Protein AF-A0A418QHN1-F1 (afdb_monomer)

Sequence (481 aa):
MTVFDEQAGQYSEQNPVLVNHATDLAYVIYTSGSTGNPKGCMLQHRGVVNRIDWMWHHYGFSSQDVILQKTTYSFDVSVWELFLPLCWGVPMVLCQKEDVTSPERIAALIERHGVTCLHFVPSLLSVFMAELFQDNRVAERLASLRKVFTSGEALPLKTIRKWYARLDTPVHNLYGPTEASVDVTYFATSPHDTTIPIGRPIWNTQLYIVGPRNELLPLGVAGEICIGGDGLARGYLNQPELTAEKFVANPFRAGERIYRSGDLGRWLADGNIEYLGRNDMQVKVRGLRIELGEIEAALQQLEHIDAAVVLARSSLTGELELVAYLLSAAELVIANIRAGLSERLPAYMLPNHFVSVAQWPLTPSGKIDRKRLPDPESSRLSGSAEYVPARNDLENRLILIWEELLGREKIGVRDDFFELGGHSLKIMQLLSRINTAFQVRIGIQDVFAEPTIENLASHIDFILSQNTHKQNKEALIEIEL

Secondary structure (DSSP, 8-state):
--HHHHHGGGS--SPPP----TTSEEEEEEE--TTSS-EEEEEEHHHHHHHHHHHHHHTT--TT--EEE-S-TTSTHHHHHHHHHHHHT--EEEPPTTTTT-HHHHHHHHHHHT--EEEE-HHHHHHHHHHHTTSTTHHHHTTT--EEEE-SS---HHHHHHHHTT--SPEEEEE--GGGSS-SEEEE--TT-SS---BEE-TTEEEEEE-TTSPBPPTT--EEEEEEETT---EETT-HHHHHHHEEE-TTSTT-EEEEEEEEEEE-TTSPEEEEEESSSEEEETTEEEEHHHHHHHHTTSTT-SEEEEEEEE-TTS-EEEEEEEE-SS---HHHHHHHHHTTS-GGGS-SEEEE-SS--B-TTSSB-GGGSPPTTGGGTT---------SHHHHHHHHHHHHHHT-S---TT-BTTTTT--HHHHHHHHHHHHHHH-----HHHHHH--BHHHHHHHHHHHHHHHHHHHHHHHHHHS--

Organism: NCBI:txid2029981

Nearest PDB structures (foldseek):
  6mfz-assembly1_A  TM=6.033E-01  e=6.438E-43  Brevibacillus parabrevis
  1amu-assembly1_A  TM=7.115E-01  e=7.395E-38  Brevibacillus brevis
  1amu-assembly2_B  TM=7.005E-01  e=2.598E-37  Brevibacillus brevis
  2vsq-assembly1_A  TM=5.738E-01  e=1.872E-41  Bacillus subtilis
  9bfe-assembly1_B  TM=5.869E-01  e=6.576E-41  Brevibacillus parabrevis

Solvent-accessible surface area (backbone atoms only — not comparable to full-atom values): 26970 Å² total; per-residue (Å²): 129,53,76,58,65,77,43,48,89,77,52,78,91,66,81,78,82,88,84,80,54,55,80,39,74,67,49,71,46,62,40,66,19,74,85,48,51,72,42,32,34,33,32,25,34,47,11,47,51,48,43,41,53,41,49,41,65,75,70,62,66,54,75,86,41,21,34,44,34,57,60,58,84,76,40,61,70,23,50,53,50,57,47,45,28,68,76,70,67,26,52,71,46,80,53,54,82,86,35,67,66,34,52,68,53,47,44,50,48,26,51,75,67,46,26,18,33,43,76,34,34,45,59,56,46,49,52,34,46,69,65,46,65,75,44,90,56,41,50,70,43,49,58,48,44,61,42,38,39,29,35,53,51,86,55,55,59,68,55,52,51,56,46,55,74,64,40,87,58,48,45,31,36,35,33,50,53,76,59,32,36,36,48,42,24,44,28,78,59,59,87,83,60,90,70,64,45,37,21,35,64,45,76,68,41,44,79,43,40,30,42,99,83,76,41,82,54,59,78,69,44,75,21,37,39,29,41,32,50,57,27,47,33,82,39,40,64,97,33,68,66,64,22,54,70,35,50,31,76,29,92,89,42,88,97,43,53,25,36,61,68,50,31,28,22,25,40,43,97,87,62,31,28,39,73,75,53,59,79,58,75,55,45,63,52,82,42,41,69,42,28,35,47,26,49,25,50,55,49,53,71,40,89,68,38,78,42,54,50,52,44,77,42,67,46,99,87,65,49,69,40,36,36,32,36,36,31,48,97,55,91,82,59,65,69,60,52,53,53,60,43,58,78,76,40,63,80,86,67,56,57,54,43,79,39,84,40,99,67,81,50,59,38,99,85,72,46,76,32,73,88,68,54,78,58,72,72,73,65,53,85,72,73,76,70,74,85,37,72,63,90,49,74,64,37,43,52,50,40,53,54,45,28,68,73,60,73,49,83,88,72,29,30,77,46,46,44,40,80,67,71,40,46,73,71,54,47,44,48,48,42,54,50,49,29,65,76,68,74,50,89,73,56,74,65,54,49,71,74,28,42,23,45,56,50,41,42,53,52,50,52,51,53,52,53,52,52,52,52,50,51,53,54,54,54,56,56,65,73,76,108

pLDDT: mean 85.02, std 13.31, range [34.94, 98.81]

Structure (mmCIF, N/CA/C/O backbone):
data_AF-A0A418QHN1-F1
#
_entry.id   AF-A0A418QHN1-F1
#
loop_
_atom_site.group_PDB
_atom_site.id
_atom_site.type_symbol
_atom_site.label_atom_id
_atom_site.label_alt_id
_atom_site.label_comp_id
_atom_site.label_asym_id
_atom_site.label_entity_id
_atom_site.label_seq_id
_atom_site.pdbx_PDB_ins_code
_atom_site.Cartn_x
_atom_site.Cartn_y
_atom_site.Cartn_z
_atom_site.occupancy
_atom_site.B_iso_or_equiv
_atom_site.auth_seq_id
_atom_site.auth_comp_id
_atom_site.auth_asym_id
_atom_site.auth_atom_id
_atom_site.pdbx_PDB_model_num
ATOM 1 N N . MET A 1 1 ? -26.406 23.471 9.731 1.00 49.53 1 MET A N 1
ATOM 2 C CA . MET A 1 1 ? -27.242 22.473 9.049 1.00 49.53 1 MET A CA 1
ATOM 3 C C . MET A 1 1 ? -26.461 21.990 7.857 1.00 49.53 1 MET A C 1
ATOM 5 O O . MET A 1 1 ? -25.998 22.804 7.068 1.00 49.53 1 MET A O 1
ATOM 9 N N . THR A 1 2 ? -26.188 20.697 7.814 1.00 60.84 2 THR A N 1
ATOM 10 C CA . THR A 1 2 ? -25.662 20.038 6.623 1.00 60.84 2 THR A CA 1
ATOM 11 C C . THR A 1 2 ? -26.786 19.913 5.589 1.00 60.84 2 THR A C 1
ATOM 13 O O . THR A 1 2 ? -27.960 19.947 5.953 1.00 60.84 2 THR A O 1
ATOM 16 N N . VAL A 1 3 ? -26.452 19.721 4.308 1.00 61.75 3 VAL A N 1
ATOM 17 C CA . VAL A 1 3 ? -27.446 19.365 3.269 1.00 61.75 3 VAL A CA 1
ATOM 18 C C . VAL A 1 3 ? -28.261 18.134 3.693 1.00 61.75 3 VAL A C 1
ATOM 20 O O . VAL A 1 3 ? -29.441 18.021 3.374 1.00 61.75 3 VAL A O 1
ATOM 23 N N . PHE A 1 4 ? -27.643 17.236 4.465 1.00 62.81 4 PHE A N 1
ATOM 24 C CA . PHE A 1 4 ? -28.313 16.073 5.027 1.00 62.81 4 PHE A CA 1
ATOM 25 C C . PHE A 1 4 ? -29.385 16.463 6.051 1.00 62.81 4 PHE A C 1
ATOM 27 O O . PHE A 1 4 ? -30.473 15.913 5.991 1.00 62.81 4 PHE A O 1
ATOM 34 N N . ASP A 1 5 ? -29.141 17.445 6.924 1.00 68.25 5 ASP A N 1
ATOM 35 C CA . ASP A 1 5 ? -30.138 17.907 7.907 1.00 68.25 5 ASP A CA 1
ATOM 36 C C . ASP A 1 5 ? -31.368 18.534 7.232 1.00 68.25 5 ASP A C 1
ATOM 38 O O . ASP A 1 5 ? -32.493 18.352 7.692 1.00 68.25 5 ASP A O 1
ATOM 42 N N . GLU A 1 6 ? -31.168 19.249 6.120 1.00 74.56 6 GLU A N 1
ATOM 43 C CA . GLU A 1 6 ? -32.256 19.873 5.352 1.00 74.56 6 GLU A CA 1
ATOM 44 C C . GLU A 1 6 ? -33.092 18.846 4.575 1.00 74.56 6 GLU A C 1
ATOM 46 O O . GLU A 1 6 ? -34.289 19.045 4.359 1.00 74.56 6 GLU A O 1
ATOM 51 N N . GLN A 1 7 ? -32.475 17.735 4.166 1.00 80.25 7 GLN A N 1
ATOM 52 C CA . GLN A 1 7 ? -33.120 16.681 3.383 1.00 80.25 7 GLN A CA 1
ATOM 53 C C . GLN A 1 7 ? -33.515 15.452 4.209 1.00 80.25 7 GLN A C 1
ATOM 55 O O . GLN A 1 7 ? -34.234 14.603 3.693 1.00 80.25 7 GLN A O 1
ATOM 60 N N . ALA A 1 8 ? -33.097 15.341 5.474 1.00 76.69 8 ALA A N 1
ATOM 61 C CA . ALA A 1 8 ? -33.310 14.158 6.313 1.00 76.69 8 ALA A CA 1
ATOM 62 C C . ALA A 1 8 ? -34.788 13.758 6.373 1.00 76.69 8 ALA A C 1
ATOM 64 O O . ALA A 1 8 ? -35.117 12.590 6.193 1.00 76.69 8 ALA A O 1
ATOM 65 N N . GLY A 1 9 ? -35.685 14.742 6.510 1.00 79.56 9 GLY A N 1
ATOM 66 C CA . GLY A 1 9 ? -37.134 14.519 6.523 1.00 79.56 9 GLY A CA 1
ATOM 67 C C . GLY A 1 9 ? -37.737 14.051 5.189 1.00 79.56 9 GLY A C 1
ATOM 68 O O . GLY A 1 9 ? -38.914 13.706 5.153 1.00 79.56 9 GLY A O 1
ATOM 69 N N . GLN A 1 10 ? -36.966 14.049 4.095 1.00 85.00 10 GLN A N 1
ATOM 70 C CA . GLN A 1 10 ? -37.366 13.520 2.784 1.00 85.00 10 GLN A CA 1
ATOM 71 C C . GLN A 1 10 ? -36.946 12.056 2.587 1.00 85.00 10 GLN A C 1
ATOM 73 O O . GLN A 1 10 ? -37.441 11.400 1.669 1.00 85.00 10 GLN A O 1
ATOM 78 N N . TYR A 1 11 ? -36.044 11.533 3.424 1.00 81.75 11 TYR A N 1
ATOM 79 C CA . TYR A 1 11 ? -35.579 10.153 3.339 1.00 81.75 11 TYR A CA 1
ATOM 80 C C . TYR A 1 11 ? -36.407 9.236 4.242 1.00 81.75 11 TYR A C 1
ATOM 82 O O . TYR A 1 11 ? -36.848 9.606 5.326 1.00 81.75 11 TYR A O 1
ATOM 90 N N . SER A 1 12 ? -36.624 8.005 3.779 1.00 84.88 12 SER A N 1
ATOM 91 C CA . SER A 1 12 ? -37.267 6.968 4.584 1.00 84.88 12 SER A CA 1
ATOM 92 C C . SER A 1 12 ? -36.393 6.606 5.786 1.00 84.88 12 SER A C 1
ATOM 94 O O . SER A 1 12 ? -35.229 6.256 5.615 1.00 84.88 12 SER A O 1
ATOM 96 N N . GLU A 1 13 ? -36.985 6.586 6.979 1.00 85.25 13 GLU A N 1
ATOM 97 C CA . GLU A 1 13 ? -36.352 6.061 8.200 1.00 85.25 13 GLU A CA 1
ATOM 98 C C . GLU A 1 13 ? -36.407 4.523 8.288 1.00 85.25 13 GLU A C 1
AT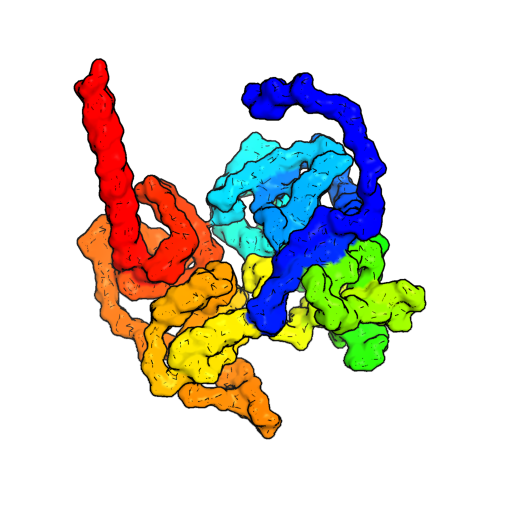OM 100 O O . GLU A 1 13 ? -35.816 3.917 9.179 1.00 85.25 13 GLU A O 1
ATOM 105 N N . GLN A 1 14 ? -37.131 3.866 7.375 1.00 88.88 14 GLN A N 1
ATOM 106 C CA . GLN A 1 14 ? -37.166 2.407 7.287 1.00 88.88 14 GLN A CA 1
ATOM 107 C C . GLN A 1 14 ? -35.894 1.874 6.631 1.00 88.88 14 GLN A C 1
ATOM 109 O O . GLN A 1 14 ? -35.435 2.414 5.621 1.00 88.88 14 GLN A O 1
ATOM 114 N N . ASN A 1 15 ? -35.387 0.756 7.156 1.00 84.56 15 ASN A N 1
ATOM 115 C CA . ASN A 1 15 ? -34.275 0.042 6.539 1.00 84.56 15 ASN A CA 1
ATOM 116 C C . ASN A 1 15 ? -34.618 -0.359 5.094 1.00 84.56 15 ASN A C 1
ATOM 118 O O . ASN A 1 15 ? -35.739 -0.811 4.833 1.00 84.56 15 ASN A O 1
ATOM 122 N N . PRO A 1 16 ? -33.659 -0.254 4.155 1.00 85.75 16 PRO A N 1
ATOM 123 C CA . PRO A 1 16 ? -33.862 -0.740 2.800 1.00 85.75 16 PRO A CA 1
ATOM 124 C C . PRO A 1 16 ? -34.134 -2.248 2.814 1.00 85.75 16 PRO A C 1
ATOM 126 O O . PRO A 1 16 ? -33.583 -2.995 3.626 1.00 85.75 16 PRO A O 1
ATOM 129 N N . VAL A 1 17 ? -34.981 -2.706 1.890 1.00 91.62 17 VAL A N 1
ATOM 130 C CA . VAL A 1 17 ? -35.250 -4.138 1.715 1.00 91.62 17 VAL A CA 1
ATOM 131 C C . VAL A 1 17 ? -33.941 -4.849 1.374 1.00 91.62 17 VAL A C 1
ATOM 133 O O . VAL A 1 17 ? -33.212 -4.430 0.473 1.00 91.62 17 VAL A O 1
ATOM 136 N N . LEU A 1 18 ? -33.644 -5.938 2.086 1.00 91.00 18 LEU A N 1
ATOM 137 C CA . LEU A 1 18 ? -32.457 -6.747 1.832 1.00 91.00 18 LEU A CA 1
ATOM 138 C C . LEU A 1 18 ? -32.618 -7.502 0.505 1.00 91.00 18 LEU A C 1
ATOM 140 O O . LEU A 1 18 ? -33.249 -8.554 0.453 1.00 91.00 18 LEU A O 1
ATOM 144 N N . VAL A 1 19 ? -32.045 -6.947 -0.560 1.00 95.00 19 VAL A N 1
ATOM 145 C CA . VAL A 1 19 ? -32.058 -7.536 -1.912 1.00 95.00 19 VAL A CA 1
ATOM 146 C C . VAL A 1 19 ? -30.729 -8.181 -2.311 1.00 95.00 19 VAL A C 1
ATOM 148 O O . VAL A 1 19 ? -30.673 -8.861 -3.329 1.00 95.00 19 VAL A O 1
ATOM 151 N N . ASN A 1 20 ? -29.669 -7.972 -1.524 1.00 95.12 20 ASN A N 1
ATOM 152 C CA . ASN A 1 20 ? -28.318 -8.456 -1.818 1.00 95.12 20 ASN A CA 1
ATOM 153 C C . ASN A 1 20 ? -27.984 -9.723 -1.018 1.00 95.12 20 ASN A C 1
ATOM 155 O O . ASN A 1 20 ? -28.370 -9.867 0.145 1.00 95.12 20 ASN A O 1
ATOM 159 N N . HIS A 1 21 ? -27.189 -10.603 -1.619 1.00 96.19 21 HIS A N 1
ATOM 160 C CA . HIS A 1 21 ? -26.646 -11.819 -1.024 1.00 96.19 21 HIS A CA 1
ATOM 161 C C . HIS A 1 21 ? -25.134 -11.713 -0.778 1.00 96.19 21 HIS A C 1
ATOM 163 O O . HIS A 1 21 ? -24.414 -10.961 -1.431 1.00 96.19 21 HIS A O 1
ATOM 169 N N . ALA A 1 22 ? -24.607 -12.550 0.121 1.00 96.75 22 ALA A N 1
ATOM 170 C CA . ALA A 1 22 ? -23.179 -12.571 0.458 1.00 96.75 22 ALA A CA 1
ATOM 171 C C . ALA A 1 22 ? -22.257 -12.872 -0.747 1.00 96.75 22 ALA A C 1
ATOM 173 O O . ALA A 1 22 ? -21.075 -12.528 -0.737 1.00 96.75 22 ALA A O 1
ATOM 174 N N . THR A 1 23 ? -22.786 -13.522 -1.785 1.00 96.75 23 THR A N 1
ATOM 175 C CA . THR A 1 23 ? -22.062 -13.870 -3.015 1.00 96.75 23 THR A CA 1
ATOM 176 C C . THR A 1 23 ? -22.142 -12.804 -4.104 1.00 96.75 23 THR A C 1
ATOM 178 O O . THR A 1 23 ? -21.434 -12.930 -5.112 1.00 96.75 23 THR A O 1
ATOM 181 N N . ASP A 1 24 ? -22.974 -11.778 -3.933 1.00 98.19 24 ASP A N 1
ATOM 182 C CA . ASP A 1 24 ? -23.071 -10.670 -4.879 1.00 98.19 24 ASP A CA 1
ATOM 183 C C . ASP A 1 24 ? -21.812 -9.808 -4.818 1.00 98.19 24 ASP A C 1
ATOM 185 O O . ASP A 1 24 ? -21.060 -9.842 -3.838 1.00 98.19 24 ASP A O 1
ATOM 189 N N . LEU A 1 25 ? -21.536 -9.089 -5.906 1.00 98.31 25 LEU A N 1
ATOM 190 C CA . LEU A 1 25 ? -20.367 -8.220 -5.968 1.00 98.31 25 LEU A CA 1
ATOM 191 C C . LEU A 1 25 ? -20.602 -6.982 -5.104 1.00 98.31 25 LEU A C 1
ATOM 193 O O . LEU A 1 25 ? -21.578 -6.272 -5.312 1.00 98.31 25 LEU A O 1
ATOM 197 N N . ALA A 1 26 ? -19.680 -6.721 -4.182 1.00 97.31 26 ALA A N 1
ATOM 198 C CA . ALA A 1 26 ? -19.654 -5.492 -3.399 1.00 97.31 26 ALA A CA 1
ATOM 199 C C . ALA A 1 26 ? -18.979 -4.355 -4.179 1.00 97.31 26 ALA A C 1
ATOM 201 O O . ALA A 1 26 ? -19.435 -3.217 -4.134 1.00 97.31 26 ALA A O 1
ATOM 202 N N . TYR A 1 27 ? -17.897 -4.658 -4.905 1.00 98.00 27 TYR A N 1
ATOM 203 C CA . TYR A 1 27 ? -17.204 -3.692 -5.756 1.00 98.00 27 TYR A CA 1
ATOM 204 C C . TYR A 1 27 ? -16.364 -4.369 -6.844 1.00 98.00 27 TYR A C 1
ATOM 206 O O . TYR A 1 27 ? -16.038 -5.560 -6.774 1.00 98.00 27 TYR A O 1
ATOM 214 N N . VAL A 1 28 ? -15.977 -3.565 -7.837 1.00 98.00 28 VAL A N 1
ATOM 215 C CA . VAL A 1 28 ? -14.954 -3.905 -8.827 1.00 98.00 28 VAL A CA 1
ATOM 216 C C . VAL A 1 28 ? -13.897 -2.807 -8.827 1.00 98.00 28 VAL A C 1
ATOM 218 O O . VAL A 1 28 ? -14.217 -1.654 -9.097 1.00 98.00 28 VAL A O 1
ATOM 221 N N . ILE A 1 29 ? -12.645 -3.162 -8.534 1.00 94.06 29 ILE A N 1
ATOM 222 C CA . ILE A 1 29 ? -11.506 -2.231 -8.579 1.00 94.06 29 ILE A CA 1
ATOM 223 C C . ILE A 1 29 ? -10.524 -2.696 -9.644 1.00 94.06 29 ILE A C 1
ATOM 225 O O . ILE A 1 29 ? -10.140 -3.866 -9.682 1.00 94.06 29 ILE A O 1
ATOM 229 N N . TYR A 1 30 ? -10.130 -1.777 -10.521 1.00 89.25 30 TYR A N 1
ATOM 230 C CA . TYR A 1 30 ? -9.141 -2.046 -11.555 1.00 89.25 30 TYR A CA 1
ATOM 231 C C . TYR A 1 30 ? -7.721 -1.921 -11.007 1.00 89.25 30 TYR A C 1
ATOM 233 O O . TYR A 1 30 ? -7.393 -0.982 -10.288 1.00 89.25 30 TYR A O 1
ATOM 241 N N . THR A 1 31 ? -6.877 -2.878 -11.382 1.00 79.88 31 THR A N 1
ATOM 242 C CA . THR A 1 31 ? -5.440 -2.896 -11.080 1.00 79.88 31 THR A CA 1
ATOM 243 C C . THR A 1 31 ? -4.635 -2.963 -12.376 1.00 79.88 31 THR A C 1
ATOM 245 O O . THR A 1 31 ? -5.175 -3.362 -13.410 1.00 79.88 31 THR A O 1
ATOM 248 N N . SER A 1 32 ? -3.359 -2.573 -12.326 1.00 70.31 32 SER A N 1
ATOM 249 C CA . SER A 1 32 ? -2.428 -2.701 -13.455 1.00 70.31 32 SER A CA 1
ATOM 250 C C . SER A 1 32 ? -2.332 -4.156 -13.926 1.00 70.31 32 SER A C 1
ATOM 252 O O . SER A 1 32 ? -2.363 -5.095 -13.121 1.00 70.31 32 SER A O 1
ATOM 254 N N . GLY A 1 33 ? -2.279 -4.354 -15.244 1.00 61.44 33 GLY A N 1
ATOM 255 C CA . GLY A 1 33 ? -2.226 -5.676 -15.871 1.00 61.44 33 GLY A CA 1
ATOM 256 C C . GLY A 1 33 ? -0.892 -5.919 -16.567 1.00 61.44 33 GLY A C 1
ATOM 257 O O . GLY A 1 33 ? -0.367 -5.043 -17.246 1.00 61.44 33 GLY A O 1
ATOM 258 N N . SER A 1 34 ? -0.354 -7.134 -16.447 1.00 55.34 34 SER A N 1
ATOM 259 C CA . SER A 1 34 ? 0.931 -7.523 -17.048 1.00 55.34 34 SER A CA 1
ATOM 260 C C . SER A 1 34 ? 0.949 -7.449 -18.581 1.00 55.34 34 SER A C 1
ATOM 262 O O . SER A 1 34 ? 2.020 -7.390 -19.176 1.00 55.34 34 SER A O 1
ATOM 264 N N . THR A 1 35 ? -0.222 -7.440 -19.227 1.00 58.59 35 THR A N 1
ATOM 265 C CA . THR A 1 35 ? -0.391 -7.290 -20.682 1.00 58.59 35 THR A CA 1
ATOM 266 C C . THR A 1 35 ? -0.585 -5.834 -21.124 1.00 58.59 35 THR A C 1
ATOM 268 O O . THR A 1 35 ? -0.949 -5.599 -22.273 1.00 58.59 35 THR A O 1
ATOM 271 N N . GLY A 1 36 ? -0.441 -4.865 -20.214 1.00 58.69 36 GLY A N 1
ATOM 272 C CA . GLY A 1 36 ? -0.641 -3.438 -20.481 1.00 58.69 36 GLY A CA 1
ATOM 273 C C . GLY A 1 36 ? -2.092 -2.947 -20.450 1.00 58.69 36 GLY A C 1
ATOM 274 O O . GLY A 1 36 ? -2.328 -1.764 -20.646 1.00 58.69 36 GLY A O 1
ATOM 275 N N . ASN A 1 37 ? -3.064 -3.827 -20.178 1.00 70.50 37 ASN A N 1
ATOM 276 C CA . ASN A 1 37 ? -4.467 -3.449 -19.987 1.00 70.50 37 ASN A CA 1
ATOM 277 C C . ASN A 1 37 ? -4.878 -3.656 -18.520 1.00 70.50 37 ASN A C 1
ATOM 279 O O . ASN A 1 37 ? -4.690 -4.764 -18.003 1.00 70.50 37 ASN A O 1
ATOM 283 N N . PRO A 1 38 ? -5.491 -2.659 -17.858 1.00 79.75 38 PRO A N 1
ATOM 284 C CA . PRO A 1 38 ? -6.001 -2.812 -16.503 1.00 79.75 38 PRO A CA 1
ATOM 285 C C . PRO A 1 38 ? -7.007 -3.966 -16.366 1.00 79.75 38 PRO A C 1
ATOM 287 O O . PRO A 1 38 ? -7.844 -4.205 -17.240 1.00 79.75 38 PRO A O 1
ATOM 290 N N . LYS A 1 39 ? -6.972 -4.663 -15.228 1.00 87.69 39 LYS A N 1
ATOM 291 C CA . LYS A 1 39 ? -7.851 -5.802 -14.908 1.00 87.69 39 LYS A CA 1
ATOM 292 C C . LYS A 1 39 ? -8.762 -5.478 -13.724 1.00 87.69 39 LYS A C 1
ATOM 294 O O . LYS A 1 39 ? -8.287 -5.097 -12.655 1.00 87.69 39 LYS A O 1
ATOM 299 N N . GLY A 1 40 ? -10.073 -5.638 -13.911 1.00 95.06 40 GLY A N 1
ATOM 300 C CA . GLY A 1 40 ? -11.084 -5.383 -12.880 1.00 95.06 40 GLY A CA 1
ATOM 301 C C . GLY A 1 40 ? -11.216 -6.562 -11.921 1.00 95.06 40 GLY A C 1
ATOM 302 O O . GLY A 1 40 ? -11.682 -7.623 -12.322 1.00 95.06 40 GLY A O 1
ATOM 303 N N . CYS A 1 41 ? -10.827 -6.401 -10.662 1.00 97.25 41 CYS A N 1
ATOM 304 C CA . CYS A 1 41 ? -10.965 -7.429 -9.636 1.00 97.25 41 CYS A CA 1
ATOM 305 C C . CYS A 1 41 ? -12.381 -7.410 -9.040 1.00 97.25 41 CYS A C 1
ATOM 307 O O . CYS A 1 41 ? -12.811 -6.379 -8.529 1.00 97.25 41 CYS A O 1
ATOM 309 N N . MET A 1 42 ? -13.108 -8.530 -9.107 1.00 98.50 42 MET A N 1
ATOM 310 C CA . MET A 1 42 ? -14.507 -8.628 -8.669 1.00 98.50 42 MET A CA 1
ATOM 311 C C . MET A 1 42 ? -14.623 -9.185 -7.242 1.00 98.50 42 MET A C 1
ATOM 313 O O . MET A 1 42 ? -14.475 -10.395 -7.038 1.00 98.50 42 MET A O 1
ATOM 317 N N . LEU A 1 43 ? -14.928 -8.334 -6.259 1.00 98.50 43 LEU A N 1
ATOM 318 C CA . LEU A 1 43 ? -14.984 -8.714 -4.842 1.00 98.50 43 LEU A CA 1
ATOM 319 C C . LEU A 1 43 ? -16.425 -8.913 -4.377 1.00 98.50 43 LEU A C 1
ATOM 321 O O . LEU A 1 43 ? -17.311 -8.134 -4.716 1.00 98.50 43 LEU A O 1
ATOM 325 N N . GLN A 1 44 ? -16.656 -9.968 -3.594 1.00 98.44 44 GLN A N 1
ATOM 326 C CA . GLN A 1 44 ? -17.979 -10.319 -3.070 1.00 98.44 44 GLN A CA 1
ATOM 327 C C . GLN A 1 44 ? -18.215 -9.714 -1.682 1.00 98.44 44 GLN A C 1
ATOM 329 O O . GLN A 1 44 ? -17.267 -9.572 -0.908 1.00 98.44 44 GLN A O 1
ATOM 334 N N . HIS A 1 45 ? -19.479 -9.462 -1.324 1.00 98.19 45 HIS A N 1
ATOM 335 C CA . HIS A 1 45 ? -19.860 -8.991 0.016 1.00 98.19 45 HIS A CA 1
ATOM 336 C C . HIS A 1 45 ? -19.253 -9.833 1.144 1.00 98.19 45 HIS A C 1
ATOM 338 O O . HIS A 1 45 ? -18.742 -9.270 2.107 1.00 98.19 45 HIS A O 1
ATOM 344 N N . ARG A 1 46 ? -19.245 -11.166 1.017 1.00 98.06 46 ARG A N 1
ATOM 345 C CA . ARG A 1 46 ? -18.686 -12.088 2.020 1.00 98.06 46 ARG A CA 1
ATOM 346 C C . ARG A 1 46 ? -17.251 -11.742 2.429 1.00 98.06 46 ARG A C 1
ATOM 348 O O . ARG A 1 46 ? -16.966 -11.674 3.621 1.00 98.06 46 ARG A O 1
ATOM 355 N N . GLY A 1 47 ? -16.364 -11.530 1.456 1.00 98.12 47 GLY A N 1
ATOM 356 C CA . GLY A 1 47 ? -14.952 -11.251 1.725 1.00 98.12 47 GLY A CA 1
ATOM 357 C C . GLY A 1 47 ? -14.757 -9.896 2.402 1.00 98.12 47 GLY A C 1
ATOM 358 O O . GLY A 1 47 ? -14.020 -9.788 3.383 1.00 98.12 47 GLY A O 1
ATOM 359 N N . VAL A 1 48 ? -15.502 -8.890 1.937 1.00 97.88 48 VAL A N 1
ATOM 360 C CA . VAL A 1 48 ? -15.489 -7.536 2.502 1.00 97.88 48 VAL A CA 1
ATOM 361 C C . VAL A 1 48 ? -16.011 -7.538 3.936 1.00 97.88 48 VAL A C 1
ATOM 363 O O . VAL A 1 48 ? -15.332 -7.048 4.830 1.00 97.88 48 VAL A O 1
ATOM 366 N N . VAL A 1 49 ? -17.168 -8.151 4.187 1.00 97.75 49 VAL A N 1
ATOM 367 C CA . VAL A 1 49 ? -17.748 -8.247 5.533 1.00 97.75 49 VAL A CA 1
ATOM 368 C C . VAL A 1 49 ? -16.807 -8.994 6.477 1.00 97.75 49 VAL A C 1
ATOM 370 O O . VAL A 1 49 ? -16.545 -8.489 7.561 1.00 97.75 49 VAL A O 1
ATOM 373 N N . ASN A 1 50 ? -16.215 -10.121 6.058 1.00 98.56 50 ASN A N 1
ATOM 374 C CA . ASN A 1 50 ? -15.220 -10.839 6.863 1.00 98.56 50 ASN A CA 1
ATOM 375 C C . ASN A 1 50 ? -14.027 -9.946 7.249 1.00 98.56 50 ASN A C 1
ATOM 377 O O . ASN A 1 50 ? -13.615 -9.921 8.408 1.00 98.56 50 ASN A O 1
ATOM 381 N N . ARG A 1 51 ? -13.481 -9.191 6.287 1.00 98.38 51 ARG A N 1
ATOM 382 C CA . ARG A 1 51 ? -12.341 -8.289 6.503 1.00 98.38 51 ARG A CA 1
ATOM 383 C C . ARG A 1 51 ? -12.671 -7.152 7.466 1.00 98.38 51 ARG A C 1
ATOM 385 O O . ARG A 1 51 ? -11.826 -6.784 8.287 1.00 98.38 51 ARG A O 1
ATOM 392 N N . ILE A 1 52 ? -13.850 -6.556 7.326 1.00 98.00 52 ILE A N 1
ATOM 393 C CA . ILE A 1 52 ? -14.261 -5.418 8.142 1.00 98.00 52 ILE A CA 1
ATOM 394 C C . ILE A 1 52 ? -14.642 -5.892 9.559 1.00 98.00 52 ILE A C 1
ATOM 396 O O . ILE A 1 52 ? -14.187 -5.300 10.536 1.00 98.00 52 ILE A O 1
ATOM 400 N N . ASP A 1 53 ? -15.380 -6.997 9.683 1.00 98.12 53 ASP A N 1
ATOM 401 C CA . ASP A 1 53 ? -15.782 -7.572 10.971 1.00 98.12 53 ASP A CA 1
ATOM 402 C C . ASP A 1 53 ? -14.576 -8.055 11.792 1.00 98.12 53 ASP A C 1
ATOM 404 O O . ASP A 1 53 ? -14.467 -7.766 12.986 1.00 98.12 53 ASP A O 1
ATOM 408 N N . TRP A 1 54 ? -13.600 -8.696 11.137 1.00 98.56 54 TRP A N 1
ATOM 409 C CA . TRP A 1 54 ? -12.322 -9.025 11.771 1.00 98.56 54 TRP A CA 1
ATOM 410 C C . TRP A 1 54 ? -11.616 -7.773 12.296 1.00 98.56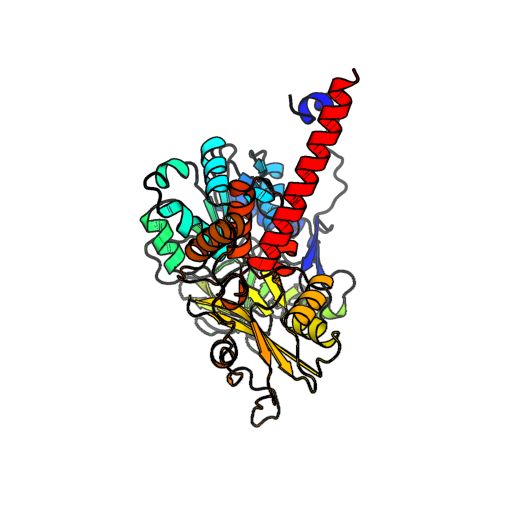 54 TRP A C 1
ATOM 412 O O . TRP A 1 54 ? -11.144 -7.769 13.430 1.00 98.56 54 TRP A O 1
ATOM 422 N N . MET A 1 55 ? -11.546 -6.705 11.498 1.00 98.19 55 MET A N 1
ATOM 423 C CA . MET A 1 55 ? -10.840 -5.479 11.878 1.00 98.19 55 MET A CA 1
ATOM 424 C C . MET A 1 55 ? -11.500 -4.792 13.070 1.00 98.19 55 MET A C 1
ATOM 426 O O . MET A 1 55 ? -10.794 -4.365 13.983 1.00 98.19 55 MET A O 1
ATOM 430 N N . TRP A 1 56 ? -12.835 -4.739 13.083 1.00 97.75 56 TRP A N 1
ATOM 431 C CA . TRP A 1 56 ? -13.620 -4.216 14.197 1.00 97.75 56 TRP A CA 1
ATOM 432 C C . TRP A 1 56 ? -13.247 -4.904 15.513 1.00 97.75 56 TRP A C 1
ATOM 434 O O . TRP A 1 56 ? -12.834 -4.250 16.475 1.00 97.75 56 TRP A O 1
ATOM 444 N N . HIS A 1 57 ? -13.332 -6.235 15.529 1.00 98.19 57 HIS A N 1
ATOM 445 C CA . HIS A 1 57 ? -13.115 -7.038 16.728 1.00 98.19 57 HIS A CA 1
ATOM 446 C C . HIS A 1 57 ? -11.643 -7.119 17.129 1.00 98.19 57 HIS A C 1
ATOM 448 O O . HIS A 1 57 ? -11.318 -7.009 18.310 1.00 98.19 57 HIS A O 1
ATOM 454 N N . HIS A 1 58 ? -10.742 -7.299 16.164 1.00 98.06 58 HIS A N 1
ATOM 455 C CA . HIS A 1 58 ? -9.323 -7.486 16.437 1.00 98.06 58 HIS A CA 1
ATOM 456 C C . HIS A 1 58 ? -8.671 -6.225 17.016 1.00 98.06 58 HIS A C 1
ATOM 458 O O . HIS A 1 58 ? -7.879 -6.323 17.951 1.00 98.06 58 HIS A O 1
ATOM 464 N N . TYR A 1 59 ? -9.022 -5.049 16.488 1.00 97.12 59 TYR A N 1
ATOM 465 C CA . TYR A 1 59 ? -8.463 -3.773 16.944 1.00 97.12 59 TYR A CA 1
ATOM 466 C C . TYR A 1 59 ? -9.326 -3.063 17.992 1.00 97.12 59 TYR A C 1
ATOM 468 O O . TYR A 1 59 ? -8.977 -1.957 18.404 1.00 97.12 59 TYR A O 1
ATOM 476 N N . GLY A 1 60 ? -10.433 -3.671 18.431 1.00 96.19 60 GLY A N 1
ATOM 477 C CA . GLY A 1 60 ? -11.301 -3.115 19.469 1.00 96.19 60 GLY A CA 1
ATOM 478 C C . GLY A 1 60 ? -11.850 -1.738 19.097 1.00 96.19 60 GLY A C 1
ATOM 479 O O . GLY A 1 60 ? -11.697 -0.779 19.858 1.00 96.19 60 GLY A O 1
ATOM 480 N N . PHE A 1 61 ? -12.419 -1.613 17.897 1.00 96.81 61 PHE A N 1
ATOM 481 C CA . PHE A 1 61 ? -13.104 -0.385 17.500 1.00 96.81 61 PHE A CA 1
ATOM 482 C C . PHE A 1 61 ? -14.335 -0.128 18.379 1.00 96.81 61 PHE A C 1
ATOM 484 O O . PHE A 1 61 ? -14.950 -1.048 18.920 1.00 96.81 61 PHE A O 1
ATOM 491 N N . SER A 1 62 ? -14.678 1.147 18.547 1.00 95.75 62 SER A N 1
ATOM 492 C CA . SER A 1 62 ? -15.827 1.582 19.341 1.00 95.75 62 SER A CA 1
ATOM 493 C C . SER A 1 62 ? -16.436 2.867 18.783 1.00 95.75 62 SER A C 1
ATOM 495 O O . SER A 1 62 ? -15.845 3.532 17.936 1.00 95.75 62 SER A O 1
ATOM 497 N N . SER A 1 63 ? -17.582 3.282 19.325 1.00 92.31 63 SER A N 1
ATOM 498 C CA . SER A 1 63 ? -18.216 4.565 18.989 1.00 92.31 63 SER A CA 1
ATOM 499 C C . SER A 1 63 ? -17.392 5.802 19.382 1.00 92.31 63 SER A C 1
ATOM 501 O O . SER A 1 63 ? -17.777 6.917 19.045 1.00 92.31 63 SER A O 1
ATOM 503 N N . GLN A 1 64 ? -16.281 5.632 20.113 1.00 94.19 64 GLN A N 1
ATOM 504 C CA . GLN A 1 64 ? -15.344 6.712 20.447 1.00 94.19 64 GLN A CA 1
ATOM 505 C C . GLN A 1 64 ? -14.246 6.908 19.398 1.00 94.19 64 GLN A C 1
ATOM 507 O O . GLN A 1 64 ? -13.421 7.812 19.546 1.00 94.19 64 GLN A O 1
ATOM 512 N N . ASP A 1 65 ? -14.162 6.024 18.405 1.00 97.50 65 ASP A N 1
ATOM 513 C CA . ASP A 1 65 ? -13.192 6.169 17.333 1.00 97.50 65 ASP A CA 1
ATOM 514 C C . ASP A 1 65 ? -13.636 7.229 16.323 1.00 97.50 65 ASP A C 1
ATOM 516 O O . ASP A 1 65 ? -14.819 7.503 16.152 1.00 97.50 65 ASP A O 1
ATOM 520 N N . VAL A 1 66 ? -12.663 7.833 15.650 1.00 98.12 66 VAL A N 1
ATOM 521 C CA . VAL A 1 66 ? -12.886 8.771 14.551 1.00 98.12 66 VAL A CA 1
ATOM 522 C C . VAL A 1 66 ? -11.944 8.370 13.427 1.00 98.12 66 VAL A C 1
ATOM 524 O O . VAL A 1 66 ? -10.720 8.412 13.588 1.00 98.12 66 VAL A O 1
ATOM 527 N N . ILE A 1 67 ? -12.508 7.941 12.301 1.00 98.12 67 ILE A N 1
ATOM 528 C CA . ILE A 1 67 ? -11.746 7.430 11.158 1.00 98.12 67 ILE A CA 1
ATOM 529 C C . ILE A 1 67 ? -11.491 8.563 10.172 1.00 98.12 67 ILE A C 1
ATOM 531 O O . ILE A 1 67 ? -12.417 9.265 9.770 1.00 98.12 67 ILE A O 1
ATOM 535 N N . LEU A 1 68 ? -10.241 8.734 9.750 1.00 97.75 68 LEU A N 1
ATOM 536 C CA . LEU A 1 68 ? -9.911 9.615 8.635 1.00 97.75 68 LEU A CA 1
ATOM 537 C C . LEU A 1 68 ? -10.046 8.848 7.316 1.00 97.75 68 LEU A C 1
ATOM 539 O O . LEU A 1 68 ? -9.252 7.951 7.039 1.00 97.75 68 LEU A O 1
ATOM 543 N N . GLN A 1 69 ? -11.014 9.239 6.490 1.00 96.56 69 GLN A N 1
ATOM 544 C CA . GLN A 1 69 ? -11.133 8.773 5.113 1.00 96.56 69 GLN A CA 1
ATOM 545 C C . GLN A 1 69 ? -10.221 9.637 4.244 1.00 96.56 69 GLN A C 1
ATOM 547 O O . GLN A 1 69 ? -10.504 10.807 3.989 1.00 96.56 69 GLN A O 1
ATOM 552 N N . LYS A 1 70 ? -9.081 9.070 3.852 1.00 92.25 70 LYS A N 1
ATOM 553 C CA . LYS A 1 70 ? -8.012 9.753 3.107 1.00 92.25 70 LYS A CA 1
ATOM 554 C C . LYS A 1 70 ? -7.690 9.036 1.804 1.00 92.25 70 LYS A C 1
ATOM 556 O O . LYS A 1 70 ? -7.281 9.662 0.828 1.00 92.25 70 LYS A O 1
ATOM 561 N N . THR A 1 71 ? -7.810 7.718 1.792 1.00 86.69 71 THR A N 1
ATOM 562 C CA . THR A 1 71 ? -7.399 6.904 0.659 1.00 86.69 71 THR A CA 1
ATOM 563 C C . THR A 1 71 ? -8.401 7.047 -0.479 1.00 86.69 71 THR A C 1
ATOM 565 O O . THR A 1 71 ? -9.610 6.942 -0.280 1.00 86.69 71 THR A O 1
ATOM 568 N N . THR A 1 72 ? -7.913 7.317 -1.691 1.00 85.25 72 THR A N 1
ATOM 569 C CA . THR A 1 72 ? -8.775 7.476 -2.869 1.00 85.25 72 THR A CA 1
ATOM 570 C C . THR A 1 72 ? -9.604 6.215 -3.102 1.00 85.25 72 THR A C 1
ATOM 572 O O . THR A 1 72 ? -9.072 5.110 -3.027 1.00 85.25 72 THR A O 1
ATOM 575 N N . TYR A 1 73 ? -10.881 6.383 -3.457 1.00 87.69 73 TYR A N 1
ATOM 576 C CA . TYR A 1 73 ? -11.835 5.281 -3.647 1.00 87.69 73 TYR A CA 1
ATOM 577 C C . TYR A 1 73 ? -11.494 4.310 -4.795 1.00 87.69 73 TYR A C 1
ATOM 579 O O . TYR A 1 73 ? -12.161 3.295 -4.977 1.00 87.69 73 TYR A O 1
ATOM 587 N N . SER A 1 74 ? -10.460 4.617 -5.582 1.00 84.62 74 SER A N 1
ATOM 588 C CA . SER A 1 74 ? -9.885 3.723 -6.586 1.00 84.62 74 SER A CA 1
ATOM 589 C C . SER A 1 74 ? -8.951 2.661 -5.992 1.00 84.62 74 SER A C 1
ATOM 591 O O . SER A 1 74 ? -8.534 1.766 -6.720 1.00 84.62 74 SER A O 1
ATOM 593 N N . PHE A 1 75 ? -8.595 2.759 -4.707 1.00 84.88 75 PHE A N 1
ATOM 594 C CA . PHE A 1 75 ? -7.781 1.777 -3.992 1.00 84.88 75 PHE A CA 1
ATOM 595 C C . PHE A 1 75 ? -8.627 1.056 -2.954 1.00 84.88 75 PHE A C 1
ATOM 597 O O . PHE A 1 75 ? -9.375 1.668 -2.203 1.00 84.88 75 PHE A O 1
ATOM 604 N N . ASP A 1 76 ? -8.464 -0.255 -2.876 1.00 93.81 76 ASP A N 1
ATOM 605 C CA . ASP A 1 76 ? -9.231 -1.137 -1.996 1.00 93.81 76 ASP A CA 1
ATOM 606 C C . ASP A 1 76 ? -9.083 -0.818 -0.498 1.00 93.81 76 ASP A C 1
ATOM 608 O O . ASP A 1 76 ? -10.017 -1.043 0.265 1.00 93.81 76 ASP A O 1
ATOM 612 N N . VAL A 1 77 ? -7.978 -0.208 -0.069 1.00 94.44 77 VAL A N 1
ATOM 613 C CA . VAL A 1 77 ? -7.819 0.330 1.295 1.00 94.44 77 VAL A CA 1
ATOM 614 C C . VAL A 1 77 ? -8.946 1.302 1.673 1.00 94.44 77 VAL A C 1
ATOM 616 O O . VAL A 1 77 ? -9.395 1.292 2.819 1.00 94.44 77 VAL A O 1
ATOM 619 N N . SER A 1 78 ? -9.475 2.090 0.729 1.00 95.12 78 SER A N 1
ATOM 620 C CA . SER A 1 78 ? -10.588 3.003 1.015 1.00 95.12 78 SER A CA 1
ATOM 621 C C . SER A 1 78 ? -11.857 2.267 1.452 1.00 95.12 78 SER A C 1
ATOM 623 O O . SER A 1 78 ? -12.738 2.875 2.051 1.00 95.12 78 SER A O 1
ATOM 625 N N . VAL A 1 79 ? -11.995 0.976 1.125 1.00 97.62 79 VAL A N 1
ATOM 626 C CA . VAL A 1 79 ? -13.195 0.188 1.421 1.00 97.62 79 VAL A CA 1
ATOM 627 C C . VAL A 1 79 ? -13.416 0.121 2.924 1.00 97.62 79 VAL A C 1
ATOM 629 O O . VAL A 1 79 ? -14.526 0.379 3.375 1.00 97.62 79 VAL A O 1
ATOM 632 N N . TRP A 1 80 ? -12.390 -0.170 3.727 1.00 97.31 80 TRP A N 1
ATOM 633 C CA . TRP A 1 80 ? -12.592 -0.183 5.177 1.00 97.31 80 TRP A CA 1
ATOM 634 C C . TRP A 1 80 ? -12.684 1.234 5.751 1.00 97.31 80 TRP A C 1
ATOM 636 O O . TRP A 1 80 ? -13.441 1.430 6.694 1.00 97.31 80 TRP A O 1
ATOM 646 N N . GLU A 1 81 ? -12.001 2.230 5.171 1.00 97.31 81 GLU A N 1
ATOM 647 C CA . GLU A 1 81 ? -12.154 3.630 5.600 1.00 97.31 81 GLU A CA 1
ATOM 648 C C . GLU A 1 81 ? -13.599 4.127 5.420 1.00 97.31 81 GLU A C 1
ATOM 650 O O . GLU A 1 81 ? -14.083 4.887 6.251 1.00 97.31 81 GLU A O 1
ATOM 655 N N . LEU A 1 82 ? -14.290 3.674 4.365 1.00 96.50 82 LEU A N 1
ATOM 656 C CA . LEU A 1 82 ? -15.670 4.048 4.043 1.00 96.50 82 LEU A CA 1
ATOM 657 C C . LEU A 1 82 ? -16.706 3.176 4.757 1.00 96.50 82 LEU A C 1
ATOM 659 O O . LEU A 1 82 ? -17.647 3.688 5.355 1.00 96.50 82 LEU A O 1
ATOM 663 N N . PHE A 1 83 ? -16.574 1.852 4.676 1.00 96.56 83 PHE A N 1
ATOM 664 C CA . PHE A 1 83 ? -17.635 0.938 5.099 1.00 96.56 83 PHE A CA 1
ATOM 665 C C . PHE A 1 83 ? -17.529 0.515 6.561 1.00 96.56 83 PHE A C 1
ATOM 667 O O . PHE A 1 83 ? -18.564 0.247 7.163 1.00 96.56 83 PHE A O 1
ATOM 674 N N . LEU A 1 84 ? -16.334 0.509 7.170 1.00 96.50 84 LEU A N 1
ATOM 675 C CA . LEU A 1 84 ? -16.225 0.252 8.608 1.00 96.50 84 LEU A CA 1
ATOM 676 C C . LEU A 1 84 ? -17.045 1.268 9.420 1.00 96.50 84 LEU A C 1
ATOM 678 O O . LEU A 1 84 ? -17.919 0.842 10.170 1.00 96.50 84 LEU A O 1
ATOM 682 N N . PRO A 1 85 ? -16.883 2.594 9.254 1.00 95.31 85 PRO A N 1
ATOM 683 C CA . PRO A 1 85 ? -17.686 3.530 10.032 1.00 95.31 85 PRO A CA 1
ATOM 684 C C . PRO A 1 85 ? -19.191 3.413 9.766 1.00 95.31 85 PRO A C 1
ATOM 686 O O . PRO A 1 85 ? -19.976 3.504 10.707 1.00 95.31 85 PRO A O 1
ATOM 689 N N . LEU A 1 86 ? -19.601 3.136 8.525 1.00 93.06 86 LEU A N 1
ATOM 690 C CA . LEU A 1 86 ? -21.015 2.983 8.167 1.00 93.06 86 LEU A CA 1
ATOM 691 C C . LEU A 1 86 ? -21.659 1.720 8.758 1.00 93.06 86 LEU A C 1
ATOM 693 O O . LEU A 1 86 ? -22.839 1.745 9.097 1.00 93.06 86 LEU A O 1
ATOM 697 N N . CYS A 1 87 ? -20.905 0.629 8.908 1.00 92.81 87 CYS A N 1
ATOM 698 C CA . CYS A 1 87 ? -21.423 -0.626 9.452 1.00 92.81 87 CYS A CA 1
ATOM 699 C C . CYS A 1 87 ? -21.686 -0.583 10.968 1.00 92.81 87 CYS A C 1
ATOM 701 O O . CYS A 1 87 ? -22.581 -1.286 11.431 1.00 92.81 87 CYS A O 1
ATOM 703 N N . TRP A 1 88 ? -20.950 0.232 11.737 1.00 92.75 88 TRP A N 1
ATOM 704 C CA . TRP A 1 88 ? -21.089 0.300 13.208 1.00 92.75 88 TRP A CA 1
ATOM 705 C C . TRP A 1 88 ? -21.339 1.711 13.766 1.00 92.75 88 TRP A C 1
ATOM 707 O O . TRP A 1 88 ? -21.300 1.903 14.980 1.00 92.75 88 TRP A O 1
ATOM 717 N N . GLY A 1 89 ? -21.612 2.701 12.913 1.00 90.19 89 GLY A N 1
ATOM 718 C CA . GLY A 1 89 ? -21.954 4.062 13.341 1.00 90.19 89 GLY A CA 1
ATOM 719 C C . GLY A 1 89 ? -20.785 4.833 13.963 1.00 90.19 89 GLY A C 1
ATOM 720 O O . GLY A 1 89 ? -20.971 5.544 14.950 1.00 90.19 89 GLY A O 1
ATOM 721 N N . VAL A 1 90 ? -19.578 4.686 13.410 1.00 94.31 90 VAL A N 1
ATOM 722 C CA . VAL A 1 90 ? -18.384 5.424 13.858 1.00 94.31 90 VAL A CA 1
ATOM 723 C C . VAL A 1 90 ? -18.243 6.728 13.063 1.00 94.31 90 VAL A C 1
ATOM 725 O O . VAL A 1 90 ? -18.418 6.712 11.844 1.00 94.31 90 VAL A O 1
ATOM 728 N N . PRO A 1 91 ? -17.906 7.862 13.703 1.00 94.75 91 PRO A N 1
ATOM 729 C CA . PRO A 1 91 ? -17.591 9.099 12.998 1.00 94.75 91 PRO A CA 1
ATOM 730 C C . PRO A 1 91 ? -16.480 8.941 11.948 1.00 94.75 91 PRO A C 1
ATOM 732 O O . PRO A 1 91 ? -15.449 8.306 12.189 1.00 94.75 91 PRO A O 1
ATOM 735 N N . MET A 1 92 ? -16.664 9.594 10.800 1.00 95.56 92 MET A N 1
ATOM 736 C CA . MET A 1 92 ? -15.699 9.635 9.702 1.00 95.56 92 MET A CA 1
ATOM 737 C C . MET A 1 92 ? -15.413 11.087 9.303 1.00 95.56 92 MET A C 1
ATOM 739 O O . MET A 1 92 ? -16.336 11.872 9.090 1.00 95.56 92 MET A O 1
ATOM 743 N N . VAL A 1 93 ? -14.134 11.436 9.177 1.00 96.75 93 VAL A N 1
ATOM 744 C CA . VAL A 1 93 ? -13.661 12.731 8.671 1.00 96.75 93 VAL A CA 1
ATOM 745 C C . VAL A 1 93 ? -13.205 12.539 7.230 1.00 96.75 93 VAL A C 1
ATOM 747 O O . VAL A 1 93 ? -12.306 11.741 6.973 1.00 96.75 93 VAL A O 1
ATOM 750 N N . LEU A 1 94 ? -13.814 13.266 6.293 1.00 94.62 94 LEU A N 1
ATOM 751 C CA . LEU A 1 94 ? -13.430 13.231 4.880 1.00 94.62 94 LEU A CA 1
ATOM 752 C C . LEU A 1 94 ? -12.241 14.167 4.640 1.00 94.62 94 LEU A C 1
ATOM 754 O O . LEU A 1 94 ? -12.354 15.383 4.811 1.00 94.62 94 LEU A O 1
ATOM 758 N N . CYS A 1 95 ? -11.105 13.604 4.240 1.00 90.31 95 CYS A N 1
ATOM 759 C CA . CYS A 1 95 ? -9.934 14.370 3.837 1.00 90.31 95 CYS A CA 1
ATOM 760 C C . CYS A 1 95 ? -10.130 14.896 2.409 1.00 90.31 95 CYS A C 1
ATOM 762 O O . CYS A 1 95 ? -10.465 14.131 1.502 1.00 90.31 95 CYS A O 1
ATOM 764 N N . GLN A 1 96 ? -9.913 16.195 2.194 1.00 85.69 96 GLN A N 1
ATOM 765 C CA . GLN A 1 96 ? -9.960 16.768 0.849 1.00 85.69 96 GLN A CA 1
ATOM 766 C C . GLN A 1 96 ? -8.785 16.244 0.019 1.00 85.69 96 GLN A C 1
ATOM 768 O O . GLN A 1 96 ? -7.701 15.988 0.546 1.00 85.69 96 GLN A O 1
ATOM 773 N N . LYS A 1 97 ? -8.981 16.099 -1.294 1.00 73.62 97 LYS A N 1
ATOM 774 C CA . LYS A 1 97 ? -7.975 15.527 -2.204 1.00 73.62 97 LYS A CA 1
ATOM 775 C C . LYS A 1 97 ? -6.640 16.277 -2.135 1.00 73.62 97 LYS A C 1
ATOM 777 O O . LYS A 1 97 ? -5.583 15.659 -2.225 1.00 73.62 97 LYS A O 1
ATOM 782 N N . GLU A 1 98 ? -6.694 17.592 -1.958 1.00 72.19 98 GLU A N 1
ATOM 783 C CA . GLU A 1 98 ? -5.545 18.495 -1.881 1.00 72.19 98 GLU A CA 1
ATOM 784 C C . GLU A 1 98 ? -4.766 18.358 -0.562 1.00 72.19 98 GLU A C 1
ATOM 786 O O . GLU A 1 98 ? -3.618 18.798 -0.473 1.00 72.19 98 GLU A O 1
ATOM 791 N N . ASP A 1 99 ? -5.372 17.740 0.454 1.00 73.88 99 ASP A N 1
ATOM 792 C CA . ASP A 1 99 ? -4.812 17.606 1.800 1.00 73.88 99 ASP A CA 1
ATOM 793 C C . ASP A 1 99 ? -4.147 16.246 2.020 1.00 73.88 99 ASP A C 1
ATOM 795 O O . ASP A 1 99 ? -3.241 16.137 2.844 1.00 73.88 99 ASP A O 1
ATOM 799 N N . VAL A 1 100 ? -4.532 15.224 1.241 1.00 69.31 100 VAL A N 1
ATOM 800 C CA . VAL A 1 100 ? -4.035 13.832 1.326 1.00 69.31 100 VAL A CA 1
ATOM 801 C C . VAL A 1 100 ? -2.506 13.739 1.331 1.00 69.31 100 VAL A C 1
ATOM 803 O O . VAL A 1 100 ? -1.934 12.783 1.858 1.00 69.31 100 VAL A O 1
ATOM 806 N N . THR A 1 101 ? -1.832 14.714 0.728 1.00 63.94 101 THR A N 1
ATOM 807 C CA . THR A 1 101 ? -0.380 14.720 0.544 1.00 63.94 101 THR A CA 1
ATOM 808 C C . THR A 1 101 ? 0.338 15.801 1.336 1.00 63.94 101 THR A C 1
ATOM 810 O O . THR A 1 101 ? 1.542 15.961 1.162 1.00 63.94 101 THR A O 1
ATOM 813 N N . SER A 1 102 ? -0.373 16.547 2.183 1.00 76.06 102 SER A N 1
ATOM 814 C CA . SER A 1 102 ? 0.217 17.537 3.081 1.00 76.06 102 SER A CA 1
ATOM 815 C C . SER A 1 102 ? 0.240 16.976 4.505 1.00 76.06 102 SER A C 1
ATOM 817 O O . SER A 1 102 ? -0.814 16.899 5.144 1.00 76.06 102 SER A O 1
ATOM 819 N N . PRO A 1 103 ? 1.420 16.592 5.030 1.00 80.12 103 PRO A N 1
ATOM 820 C CA . PRO A 1 103 ? 1.552 16.145 6.413 1.00 80.12 103 PRO A CA 1
ATOM 821 C C . PRO A 1 103 ? 0.954 17.130 7.416 1.00 80.12 103 PRO A C 1
ATOM 823 O O . PRO A 1 103 ? 0.190 16.724 8.289 1.00 80.12 103 PRO A O 1
ATOM 826 N N . GLU A 1 104 ? 1.221 18.423 7.235 1.00 85.00 104 GLU A N 1
ATOM 827 C CA . GLU A 1 104 ? 0.710 19.482 8.105 1.00 85.00 104 GLU A CA 1
ATOM 828 C C . GLU A 1 104 ? -0.823 19.576 8.106 1.00 85.00 104 GLU A C 1
ATOM 830 O O . GLU A 1 104 ? -1.436 19.680 9.171 1.00 85.00 104 GLU A O 1
ATOM 835 N N . ARG A 1 105 ? -1.478 19.464 6.942 1.00 86.94 105 ARG A N 1
ATOM 836 C CA . ARG A 1 105 ? -2.950 19.480 6.884 1.00 86.94 105 ARG A CA 1
ATOM 837 C C . ARG A 1 105 ? -3.567 18.216 7.469 1.00 86.94 105 ARG A C 1
ATOM 839 O O . ARG A 1 105 ? -4.585 18.305 8.151 1.00 86.94 105 ARG A O 1
ATOM 846 N N . ILE A 1 106 ? -2.938 17.055 7.276 1.00 88.94 106 ILE A N 1
ATOM 847 C CA . ILE A 1 106 ? -3.364 15.815 7.939 1.00 88.94 106 ILE A CA 1
ATOM 848 C C . ILE A 1 106 ? -3.253 15.964 9.461 1.00 88.94 106 ILE A C 1
ATOM 850 O O . ILE A 1 106 ? -4.203 15.633 10.166 1.00 88.94 106 ILE A O 1
ATOM 854 N N . ALA A 1 107 ? -2.144 16.500 9.978 1.00 93.69 107 ALA A N 1
ATOM 855 C CA . ALA A 1 107 ? -1.984 16.752 11.409 1.00 93.69 107 ALA A CA 1
ATOM 856 C C . ALA A 1 107 ? -3.033 17.736 11.944 1.00 93.69 107 ALA A C 1
ATOM 858 O O . ALA A 1 107 ? -3.629 17.481 12.987 1.00 93.69 107 ALA A O 1
ATOM 859 N N . ALA A 1 108 ? -3.331 18.808 11.204 1.00 94.06 108 ALA A N 1
ATOM 860 C CA . ALA A 1 108 ? -4.390 19.747 11.563 1.00 94.06 108 ALA A CA 1
ATOM 861 C C . ALA A 1 108 ? -5.782 19.085 11.600 1.00 94.06 108 ALA A C 1
ATOM 863 O O . ALA A 1 108 ? -6.577 19.391 12.486 1.00 94.06 108 ALA A O 1
ATOM 864 N N . LEU A 1 109 ? -6.086 18.156 10.682 1.00 96.12 109 LEU A N 1
ATOM 865 C CA . LEU A 1 109 ? -7.327 17.369 10.726 1.00 96.12 109 LEU A CA 1
ATOM 866 C C . LEU A 1 109 ? -7.372 16.449 11.951 1.00 96.12 109 LEU A C 1
ATOM 868 O O . LEU A 1 109 ? -8.418 16.348 12.593 1.00 96.12 109 LEU A O 1
ATOM 872 N N . ILE A 1 110 ? -6.249 15.807 12.287 1.00 97.62 110 ILE A N 1
ATOM 873 C CA . ILE A 1 110 ? -6.133 14.932 13.460 1.00 97.62 110 ILE A CA 1
ATOM 874 C C . ILE A 1 110 ? -6.397 15.716 14.746 1.00 97.62 110 ILE A C 1
ATOM 876 O O . ILE A 1 110 ? -7.232 15.293 15.546 1.00 97.62 110 ILE A O 1
ATOM 880 N N . GLU A 1 111 ? -5.752 16.871 14.899 1.00 96.94 111 GLU A N 1
ATOM 881 C CA . GLU A 1 111 ? -5.889 17.752 16.060 1.00 96.94 111 GLU A CA 1
ATOM 882 C C . GLU A 1 111 ? -7.304 18.343 16.157 1.00 96.94 111 GLU A C 1
ATOM 884 O O . GLU A 1 111 ? -7.946 18.272 17.204 1.00 96.94 111 GLU A O 1
ATOM 889 N N . ARG A 1 112 ? -7.835 18.874 15.048 1.00 96.88 112 ARG A N 1
ATOM 890 C CA . ARG A 1 112 ? -9.144 19.545 15.016 1.00 96.88 112 ARG A CA 1
ATOM 891 C C . ARG A 1 112 ? -10.315 18.597 15.256 1.00 96.88 112 ARG A C 1
ATOM 893 O O . ARG A 1 112 ? -11.285 18.989 15.902 1.00 96.88 112 ARG A O 1
ATOM 900 N N . HIS A 1 113 ? -10.268 17.398 14.680 1.00 97.25 113 HIS A N 1
ATOM 901 C CA . HIS A 1 113 ? -11.391 16.458 14.700 1.00 97.25 113 HIS A CA 1
ATOM 902 C C . HIS A 1 113 ? -11.182 15.273 15.644 1.00 97.25 113 HIS A C 1
ATOM 904 O O . HIS A 1 113 ? -12.061 14.420 15.740 1.00 97.25 113 HIS A O 1
ATOM 910 N N . GLY A 1 114 ? -10.044 15.206 16.339 1.00 97.62 114 GLY A N 1
ATOM 911 C CA . GLY A 1 114 ? -9.742 14.108 17.252 1.00 97.62 114 GLY A CA 1
ATOM 912 C C . GLY A 1 114 ? -9.683 12.753 16.547 1.00 97.62 114 GLY A C 1
ATOM 913 O O . GLY A 1 114 ? -10.131 11.761 17.115 1.00 97.62 114 GLY A O 1
ATOM 914 N N . VAL A 1 115 ? -9.157 12.708 15.314 1.00 98.44 115 VAL A N 1
ATOM 915 C CA . VAL A 1 115 ? -8.993 11.458 14.547 1.00 98.44 115 VAL A CA 1
ATOM 916 C C . VAL A 1 115 ? -8.254 10.440 15.409 1.00 98.44 115 VAL A C 1
ATOM 918 O O . VAL A 1 115 ? -7.196 10.750 15.945 1.00 98.44 115 VAL A O 1
ATOM 921 N N . THR A 1 116 ? -8.788 9.225 15.529 1.00 98.38 116 THR A N 1
ATOM 922 C CA . THR A 1 116 ? -8.168 8.141 16.309 1.00 98.38 116 THR A CA 1
ATOM 923 C C . THR A 1 116 ? -7.538 7.071 15.427 1.00 98.38 116 THR A C 1
ATOM 925 O O . THR A 1 116 ? -6.684 6.310 15.895 1.00 98.38 116 THR A O 1
ATOM 928 N N . CYS A 1 117 ? -7.963 7.000 14.163 1.00 98.06 117 CYS A N 1
ATOM 929 C CA . CYS A 1 117 ? -7.616 5.942 13.232 1.00 98.06 117 CYS A CA 1
ATOM 930 C C . CYS A 1 117 ? -7.339 6.492 11.830 1.00 98.06 117 CYS A C 1
ATOM 932 O O . CYS A 1 117 ? -8.170 7.205 11.264 1.00 98.06 117 CYS A O 1
ATOM 934 N N . LEU A 1 118 ? -6.206 6.101 11.242 1.00 97.31 118 LEU A N 1
ATOM 935 C CA . LEU A 1 118 ? -5.897 6.377 9.839 1.00 97.31 118 LEU A CA 1
ATOM 936 C C . LEU A 1 118 ? -4.979 5.325 9.213 1.00 97.31 118 LEU A C 1
ATOM 938 O O . LEU A 1 118 ? -4.343 4.522 9.902 1.00 97.31 118 LEU A O 1
ATOM 942 N N . HIS A 1 119 ? -4.895 5.382 7.887 1.00 96.75 119 HIS A N 1
ATOM 943 C CA . HIS A 1 119 ? -4.005 4.572 7.068 1.00 96.75 119 HIS A CA 1
ATOM 944 C C . HIS A 1 119 ? -2.880 5.389 6.435 1.00 96.75 119 HIS A C 1
ATOM 946 O O . HIS A 1 119 ? -3.093 6.495 5.918 1.00 96.75 119 HIS A O 1
ATOM 952 N N . PHE A 1 120 ? -1.702 4.779 6.370 1.00 87.00 120 PHE A N 1
ATOM 953 C CA . PHE A 1 120 ? -0.610 5.209 5.518 1.00 87.00 120 PHE A CA 1
ATOM 954 C C . PHE A 1 120 ? -0.103 4.087 4.619 1.00 87.00 120 PHE A C 1
ATOM 956 O O . PHE A 1 120 ? 0.086 2.949 5.027 1.00 87.00 120 PHE A O 1
ATOM 963 N N . VAL A 1 121 ? 0.296 4.450 3.411 1.00 81.00 121 VAL A N 1
ATOM 964 C CA . VAL A 1 121 ? 1.330 3.684 2.716 1.00 81.00 121 VAL A CA 1
ATOM 965 C C . VAL A 1 121 ? 2.678 3.942 3.426 1.00 81.00 121 VAL A C 1
ATOM 967 O O . VAL A 1 121 ? 2.930 5.096 3.784 1.00 81.00 121 VAL A O 1
ATOM 970 N N . PRO A 1 122 ? 3.571 2.950 3.632 1.00 79.19 122 PRO A N 1
ATOM 971 C CA . PRO A 1 122 ? 4.854 3.149 4.327 1.00 79.19 122 PRO A CA 1
ATOM 972 C C . PRO A 1 122 ? 5.723 4.315 3.820 1.00 79.19 122 PRO A C 1
ATOM 974 O O . PRO A 1 122 ? 6.325 5.038 4.623 1.00 79.19 122 PRO A O 1
ATOM 977 N N . SER A 1 123 ? 5.778 4.547 2.509 1.00 70.31 123 SER A N 1
ATOM 978 C CA . SER A 1 123 ? 6.434 5.726 1.921 1.00 70.31 123 SER A CA 1
ATOM 979 C C . SER A 1 123 ? 5.788 7.050 2.357 1.00 70.31 123 SER A C 1
ATOM 981 O O . SER A 1 123 ? 6.495 7.970 2.775 1.00 70.31 123 SER A O 1
ATOM 983 N N . LEU A 1 124 ? 4.453 7.138 2.359 1.00 73.44 124 LEU A N 1
ATOM 984 C CA . LEU A 1 124 ? 3.724 8.317 2.839 1.00 73.44 124 LEU A CA 1
ATOM 985 C C . LEU A 1 124 ? 3.918 8.538 4.346 1.00 73.44 124 LEU A C 1
ATOM 987 O O . LEU A 1 124 ? 4.103 9.676 4.763 1.00 73.44 124 LEU A O 1
ATOM 991 N N . LEU A 1 125 ? 3.948 7.470 5.154 1.00 80.50 125 LEU A N 1
ATOM 992 C CA . LEU A 1 125 ? 4.275 7.557 6.584 1.00 80.50 125 LEU A CA 1
ATOM 993 C C . LEU A 1 125 ? 5.673 8.151 6.798 1.00 80.50 125 LEU A C 1
ATOM 995 O O . LEU A 1 125 ? 5.886 8.971 7.688 1.00 80.50 125 LEU A O 1
ATOM 999 N N . SER A 1 126 ? 6.635 7.747 5.969 1.00 74.00 126 SER A N 1
ATOM 1000 C CA . SER A 1 126 ? 8.011 8.238 6.064 1.00 74.00 126 SER A CA 1
ATOM 1001 C C . SER A 1 126 ? 8.100 9.738 5.779 1.00 74.00 126 SER A C 1
ATOM 1003 O O . SER A 1 126 ? 8.797 10.443 6.510 1.00 74.00 126 SER A O 1
ATOM 1005 N N . VAL A 1 127 ? 7.358 10.237 4.784 1.00 71.00 127 VAL A N 1
ATOM 1006 C CA . VAL A 1 127 ? 7.262 11.679 4.504 1.00 71.00 127 VAL A CA 1
ATOM 1007 C C . VAL A 1 127 ? 6.506 12.430 5.586 1.00 71.00 127 VAL A C 1
ATOM 1009 O O . VAL A 1 127 ? 6.976 13.472 6.035 1.00 71.00 127 VAL A O 1
ATOM 1012 N N . PHE A 1 128 ? 5.401 11.867 6.071 1.00 79.56 128 PHE A N 1
ATOM 1013 C CA . PHE A 1 128 ? 4.646 12.437 7.179 1.00 79.56 128 PHE A CA 1
ATOM 1014 C C . PHE A 1 128 ? 5.537 12.677 8.406 1.00 79.56 128 PHE A C 1
ATOM 1016 O O . PHE A 1 128 ? 5.554 13.775 8.959 1.00 79.56 128 PHE A O 1
ATOM 1023 N N . MET A 1 129 ? 6.349 11.684 8.785 1.00 81.56 129 MET A N 1
ATOM 1024 C CA . MET A 1 129 ? 7.301 11.827 9.889 1.00 81.56 129 MET A CA 1
ATOM 1025 C C . MET A 1 129 ? 8.447 12.790 9.572 1.00 81.56 129 MET A C 1
ATOM 1027 O O . MET A 1 129 ? 8.871 13.522 10.458 1.00 81.56 129 MET A O 1
ATOM 1031 N N . ALA A 1 130 ? 8.985 12.781 8.349 1.00 71.25 130 ALA A N 1
ATOM 1032 C CA . ALA A 1 130 ? 10.110 13.643 7.985 1.00 71.25 130 ALA A CA 1
ATOM 1033 C C . ALA A 1 130 ? 9.777 15.133 8.154 1.00 71.25 130 ALA A C 1
ATOM 1035 O O . ALA A 1 130 ? 10.632 15.896 8.600 1.00 71.25 130 ALA A O 1
ATOM 1036 N N . GLU A 1 131 ? 8.538 15.509 7.833 1.00 75.75 131 GLU A N 1
ATOM 1037 C CA . GLU A 1 131 ? 8.034 16.875 7.955 1.00 75.75 131 GLU A CA 1
ATOM 1038 C C . GLU A 1 131 ? 7.612 17.195 9.397 1.00 75.75 131 GLU A C 1
ATOM 1040 O O . GLU A 1 131 ? 8.104 18.152 9.990 1.00 75.75 131 GLU A O 1
ATOM 1045 N N . LEU A 1 132 ? 6.761 16.363 10.005 1.00 83.81 132 LEU A N 1
ATOM 1046 C CA . LEU A 1 132 ? 6.144 16.701 11.291 1.00 83.81 132 LEU A CA 1
ATOM 1047 C C . LEU A 1 132 ? 7.013 16.424 12.510 1.00 83.81 132 LEU A C 1
ATOM 1049 O O . LEU A 1 132 ? 6.828 17.062 13.540 1.00 83.81 132 LEU A O 1
ATOM 1053 N N . PHE A 1 133 ? 7.949 15.474 12.458 1.00 85.31 133 PHE A N 1
ATOM 1054 C CA . PHE A 1 133 ? 8.692 15.099 13.669 1.00 85.31 133 PHE A CA 1
ATOM 1055 C C . PHE A 1 133 ? 9.777 16.116 14.039 1.00 85.31 133 PHE A C 1
ATOM 1057 O O . PHE A 1 133 ? 10.374 15.999 15.111 1.00 85.31 133 PHE A O 1
ATOM 1064 N N . GLN A 1 134 ? 9.998 17.124 13.189 1.00 81.00 134 GLN A N 1
ATOM 1065 C CA . GLN A 1 134 ? 10.782 18.312 13.528 1.00 81.00 134 GLN A CA 1
ATOM 1066 C C . GLN A 1 134 ? 10.047 19.215 14.534 1.00 81.00 134 GLN A C 1
ATOM 1068 O O . GLN A 1 134 ? 10.687 19.968 15.265 1.00 81.00 134 GLN A O 1
ATOM 1073 N N . ASP A 1 135 ? 8.716 19.118 14.612 1.00 85.38 135 ASP A N 1
ATOM 1074 C CA . ASP A 1 135 ? 7.898 19.833 15.587 1.00 85.38 135 ASP A CA 1
ATOM 1075 C C . ASP A 1 135 ? 7.965 19.140 16.960 1.00 85.38 135 ASP A C 1
ATOM 1077 O O . ASP A 1 135 ? 7.648 17.955 17.122 1.00 85.38 135 ASP A O 1
ATOM 1081 N N . ASN A 1 136 ? 8.361 19.890 17.990 1.00 89.00 136 ASN A N 1
ATOM 1082 C CA . ASN A 1 136 ? 8.398 19.401 19.370 1.00 89.00 136 ASN A CA 1
ATOM 1083 C C . ASN A 1 136 ? 7.006 19.129 19.950 1.00 89.00 136 ASN A C 1
ATOM 1085 O O . ASN A 1 136 ? 6.892 18.349 20.891 1.00 89.00 136 ASN A O 1
ATOM 1089 N N . ARG A 1 137 ? 5.954 19.710 19.368 1.00 92.19 137 ARG A N 1
ATOM 1090 C CA . ARG A 1 137 ? 4.563 19.500 19.775 1.00 92.19 137 ARG A CA 1
ATOM 1091 C C . ARG A 1 137 ? 3.888 18.347 19.039 1.00 92.19 137 ARG A C 1
ATOM 1093 O O . ARG A 1 137 ? 2.713 18.091 19.278 1.00 92.19 137 ARG A O 1
ATOM 1100 N N . VAL A 1 138 ? 4.602 17.607 18.185 1.00 93.00 138 VAL A N 1
ATOM 1101 C CA . VAL A 1 138 ? 4.013 16.519 17.382 1.00 93.00 138 VAL A CA 1
ATOM 1102 C C . VAL A 1 138 ? 3.258 15.482 18.222 1.00 93.00 138 VAL A C 1
ATOM 1104 O O . VAL A 1 138 ? 2.196 15.022 17.812 1.00 93.00 138 VAL A O 1
ATOM 1107 N N . ALA A 1 139 ? 3.751 15.158 19.421 1.00 94.25 139 ALA A N 1
ATOM 1108 C CA . ALA A 1 139 ? 3.077 14.228 20.325 1.00 94.25 139 ALA A CA 1
ATOM 1109 C C . ALA A 1 139 ? 1.729 14.769 20.831 1.00 94.25 139 ALA A C 1
ATOM 1111 O O . ALA A 1 139 ? 0.771 14.012 20.931 1.00 94.25 139 ALA A O 1
ATOM 1112 N N . GLU A 1 140 ? 1.631 16.077 21.092 1.00 95.38 140 GLU A N 1
ATOM 1113 C CA . GLU A 1 140 ? 0.375 16.736 21.475 1.00 95.38 140 GLU A CA 1
ATOM 1114 C C . GLU A 1 140 ? -0.602 16.769 20.296 1.00 95.38 140 GLU A C 1
ATOM 1116 O O . GLU A 1 140 ? -1.770 16.415 20.441 1.00 95.38 140 GLU A O 1
ATOM 1121 N N . ARG A 1 141 ? -0.108 17.144 19.110 1.00 95.00 141 ARG A N 1
ATOM 1122 C CA . ARG A 1 141 ? -0.914 17.279 17.886 1.00 95.00 141 ARG A CA 1
ATOM 1123 C C . ARG A 1 141 ? -1.515 15.952 17.425 1.00 95.00 141 ARG A C 1
ATOM 1125 O O . ARG A 1 141 ? -2.594 15.928 16.844 1.00 95.00 141 ARG A O 1
ATOM 1132 N N . LEU A 1 142 ? -0.816 14.848 17.687 1.00 97.12 142 LEU A N 1
ATOM 1133 C CA . LEU A 1 142 ? -1.226 13.495 17.311 1.00 97.12 142 LEU A CA 1
ATOM 1134 C C . LEU A 1 142 ? -1.759 12.675 18.499 1.00 97.12 142 LEU A C 1
ATOM 1136 O O . LEU A 1 142 ? -1.955 11.469 18.361 1.00 97.12 142 LEU A O 1
ATOM 1140 N N . ALA A 1 143 ? -2.021 13.305 19.650 1.00 96.50 143 ALA A N 1
ATOM 1141 C CA . ALA A 1 143 ? -2.386 12.622 20.896 1.00 96.50 143 ALA A CA 1
ATOM 1142 C C . ALA A 1 143 ? -3.692 11.810 20.815 1.00 96.50 143 ALA A C 1
ATOM 1144 O O . ALA A 1 143 ? -3.904 10.885 21.598 1.00 96.50 143 ALA A O 1
ATOM 1145 N N . SER A 1 144 ? -4.582 12.145 19.878 1.00 97.88 144 SER A N 1
ATOM 1146 C CA . SER A 1 144 ? -5.830 11.417 19.637 1.00 97.88 144 SER A CA 1
ATOM 1147 C C . SER A 1 144 ? -5.622 10.069 18.939 1.00 97.88 144 SER A C 1
ATOM 1149 O O . SER A 1 144 ? -6.497 9.204 19.047 1.00 97.88 144 SER A O 1
ATOM 1151 N N . LEU A 1 145 ? -4.486 9.860 18.258 1.00 98.00 145 LEU A N 1
ATOM 1152 C CA . LEU A 1 145 ? -4.215 8.650 17.485 1.00 98.00 145 LEU A CA 1
ATOM 1153 C C . LEU A 1 145 ? -4.058 7.421 18.381 1.00 98.00 145 LEU A C 1
ATOM 1155 O O . LEU A 1 145 ? -3.200 7.360 19.261 1.00 98.00 145 LEU A O 1
ATOM 1159 N N . ARG A 1 146 ? -4.839 6.385 18.074 1.00 96.94 146 ARG A N 1
ATOM 1160 C CA . ARG A 1 146 ? -4.819 5.087 18.767 1.00 96.94 146 ARG A CA 1
ATOM 1161 C C . ARG A 1 146 ? -4.460 3.936 17.834 1.00 96.94 146 ARG A C 1
ATOM 1163 O O . ARG A 1 146 ? -3.904 2.945 18.292 1.00 96.94 146 ARG A O 1
ATOM 1170 N N . LYS A 1 147 ? -4.809 4.052 16.548 1.00 96.25 147 LYS A N 1
ATOM 1171 C CA . LYS A 1 147 ? -4.697 2.981 15.550 1.00 96.25 147 LYS A CA 1
ATOM 1172 C C . LYS A 1 147 ? -4.090 3.540 14.261 1.00 96.25 147 LYS A C 1
ATOM 1174 O O . LYS A 1 147 ? -4.756 4.273 13.532 1.00 96.25 147 LYS A O 1
ATOM 1179 N N . VAL A 1 148 ? -2.832 3.210 13.973 1.00 98.19 148 VAL A N 1
ATOM 1180 C CA . VAL A 1 148 ? -2.171 3.624 12.725 1.00 98.19 148 VAL A CA 1
ATOM 1181 C C . VAL A 1 148 ? -1.906 2.395 11.874 1.00 98.19 148 VAL A C 1
ATOM 1183 O O . VAL A 1 148 ? -1.135 1.521 12.256 1.00 98.19 148 VAL A O 1
ATOM 1186 N N . PHE A 1 149 ? -2.557 2.313 10.718 1.00 98.50 149 PHE A N 1
ATOM 1187 C CA . PHE A 1 149 ? -2.414 1.183 9.805 1.00 98.50 149 PHE A CA 1
ATOM 1188 C C . PHE A 1 149 ? -1.444 1.505 8.683 1.00 98.50 149 PHE A C 1
ATOM 1190 O O . PHE A 1 149 ? -1.430 2.618 8.159 1.00 98.50 149 PHE A O 1
ATOM 1197 N N . THR A 1 150 ? -0.669 0.504 8.285 1.00 91.81 150 THR A N 1
ATOM 1198 C CA . THR A 1 150 ? 0.173 0.559 7.099 1.00 91.81 150 THR A CA 1
ATOM 1199 C C . THR A 1 150 ? -0.054 -0.649 6.218 1.00 91.81 150 THR A C 1
ATO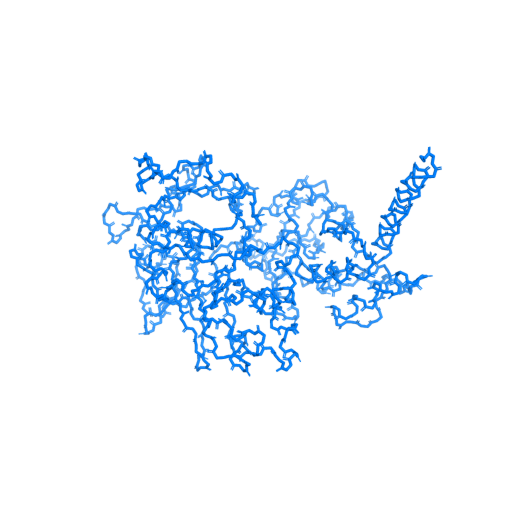M 1201 O O . THR A 1 150 ? -0.184 -1.755 6.728 1.00 91.81 150 THR A O 1
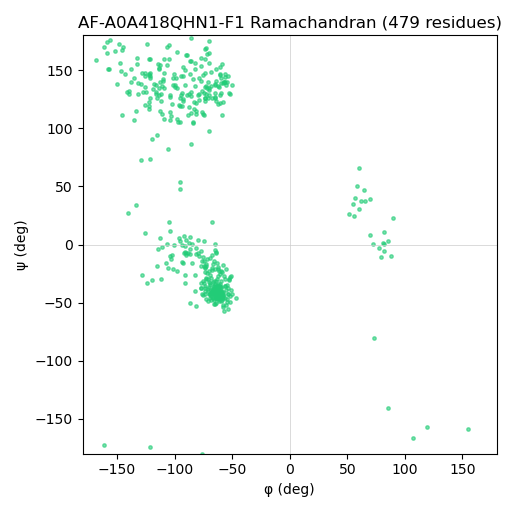ATOM 1204 N N . SER A 1 151 ? -0.125 -0.447 4.905 1.00 86.56 151 SER A N 1
ATOM 1205 C CA . SER A 1 151 ? -0.149 -1.541 3.932 1.00 86.56 151 SER A CA 1
ATOM 1206 C C . SER A 1 151 ? 0.283 -1.055 2.553 1.00 86.56 151 SER A C 1
ATOM 1208 O O . SER A 1 151 ? 0.527 0.134 2.338 1.00 86.56 151 SER A O 1
ATOM 1210 N N . GLY A 1 152 ? 0.420 -1.986 1.612 1.00 77.69 152 GLY A N 1
ATOM 1211 C CA . GLY A 1 152 ? 0.768 -1.667 0.228 1.00 77.69 152 GLY A CA 1
ATOM 1212 C C . GLY A 1 152 ? 2.270 -1.602 -0.063 1.00 77.69 152 GLY A C 1
ATOM 1213 O O . GLY A 1 152 ? 2.630 -1.620 -1.228 1.00 77.69 152 GLY A O 1
ATOM 1214 N N . GLU A 1 153 ? 3.163 -1.628 0.929 1.00 76.38 153 GLU A N 1
ATOM 1215 C CA . GLU A 1 153 ? 4.619 -1.767 0.733 1.00 76.38 153 GLU A CA 1
ATOM 1216 C C . GLU A 1 153 ? 5.242 -2.571 1.874 1.00 76.38 153 GLU A C 1
ATOM 1218 O O . GLU A 1 153 ? 4.617 -2.773 2.914 1.00 76.38 153 GLU A O 1
ATOM 1223 N N . ALA A 1 154 ? 6.492 -3.002 1.697 1.00 76.75 154 ALA A N 1
ATOM 1224 C CA . ALA A 1 154 ? 7.282 -3.478 2.823 1.00 76.75 154 ALA A CA 1
ATOM 1225 C C . ALA A 1 154 ? 7.514 -2.314 3.801 1.00 76.75 154 ALA A C 1
ATOM 1227 O O . ALA A 1 154 ? 8.050 -1.275 3.416 1.00 76.75 154 ALA A O 1
ATOM 1228 N N . LEU A 1 155 ? 7.112 -2.488 5.059 1.00 81.12 155 LEU A N 1
ATOM 1229 C CA . LEU A 1 155 ? 7.274 -1.486 6.108 1.00 81.12 155 LEU A CA 1
ATOM 1230 C C . LEU A 1 155 ? 8.705 -1.531 6.680 1.00 81.12 155 LEU A C 1
ATOM 1232 O O . LEU A 1 155 ? 9.085 -2.526 7.302 1.00 81.12 155 LEU A O 1
ATOM 1236 N N . PRO A 1 156 ? 9.524 -0.473 6.518 1.00 78.38 156 PRO A N 1
ATOM 1237 C CA . PRO A 1 156 ? 10.906 -0.511 6.978 1.00 78.38 156 PRO A CA 1
ATOM 1238 C C . PRO A 1 156 ? 11.013 -0.426 8.504 1.00 78.38 156 PRO A C 1
ATOM 1240 O O . PRO A 1 156 ? 10.442 0.463 9.136 1.00 78.38 156 PRO A O 1
ATOM 1243 N N . LEU A 1 157 ? 11.878 -1.250 9.100 1.00 79.19 157 LEU A N 1
ATOM 1244 C CA . LEU A 1 157 ? 12.167 -1.194 10.540 1.00 79.19 157 LEU A CA 1
ATOM 1245 C C . LEU A 1 157 ? 12.652 0.193 10.999 1.00 79.19 157 LEU A C 1
ATOM 1247 O O . LEU A 1 157 ? 12.323 0.654 12.089 1.00 79.19 157 LEU A O 1
ATOM 1251 N N . LYS A 1 158 ? 13.425 0.893 10.158 1.00 77.44 158 LYS A N 1
ATOM 1252 C CA . LYS A 1 158 ? 13.900 2.259 10.439 1.00 77.44 158 LYS A CA 1
ATOM 1253 C C . LYS A 1 158 ? 12.740 3.247 10.598 1.00 77.44 158 LYS A C 1
ATOM 1255 O O . LYS A 1 158 ? 12.825 4.131 11.445 1.00 77.44 158 LYS A O 1
ATOM 1260 N N . THR A 1 159 ? 11.681 3.096 9.803 1.00 78.75 159 THR A N 1
ATOM 1261 C CA . THR A 1 159 ? 10.462 3.914 9.880 1.00 78.75 159 THR A CA 1
ATOM 1262 C C . THR A 1 159 ? 9.772 3.687 11.224 1.00 78.75 159 THR A C 1
ATOM 1264 O O . THR A 1 159 ? 9.487 4.648 11.930 1.00 78.75 159 THR A O 1
ATOM 1267 N N . ILE A 1 160 ? 9.636 2.430 11.651 1.00 89.94 160 ILE A N 1
ATOM 1268 C CA . ILE A 1 160 ? 9.045 2.078 12.951 1.00 89.94 160 ILE A CA 1
ATOM 1269 C C . ILE A 1 160 ? 9.870 2.580 14.140 1.00 89.94 160 ILE A C 1
ATOM 1271 O O . ILE A 1 160 ? 9.318 3.155 15.074 1.00 89.94 160 ILE A O 1
ATOM 1275 N N . ARG A 1 161 ? 11.201 2.468 14.092 1.00 86.44 161 ARG A N 1
ATOM 1276 C CA . ARG A 1 161 ? 12.071 3.036 15.139 1.00 86.44 161 ARG A CA 1
ATOM 1277 C C . ARG A 1 161 ? 11.934 4.553 15.258 1.00 86.44 161 ARG A C 1
ATOM 1279 O O . ARG A 1 161 ? 11.947 5.073 16.366 1.00 86.44 161 ARG A O 1
ATOM 1286 N N . LYS A 1 162 ? 11.809 5.263 14.130 1.00 85.31 162 LYS A N 1
ATOM 1287 C CA . LYS A 1 162 ? 11.568 6.714 14.130 1.00 85.31 162 LYS A CA 1
ATOM 1288 C C . LYS A 1 162 ? 10.213 7.060 14.742 1.00 85.31 162 LYS A C 1
ATOM 1290 O O . LYS A 1 162 ? 10.154 8.004 15.519 1.00 85.31 162 LYS A O 1
ATOM 1295 N N . TRP A 1 163 ? 9.171 6.290 14.420 1.00 93.62 163 TRP A N 1
ATOM 1296 C CA . TRP A 1 163 ? 7.834 6.451 14.991 1.00 93.62 163 TRP A CA 1
ATOM 1297 C C . TRP A 1 163 ? 7.861 6.354 16.522 1.00 93.62 163 TRP A C 1
ATOM 1299 O O . TRP A 1 163 ? 7.542 7.325 17.207 1.00 93.62 163 TRP A O 1
ATOM 1309 N N . TYR A 1 164 ? 8.370 5.237 17.052 1.00 95.81 164 TYR A N 1
ATOM 1310 C CA . TYR A 1 164 ? 8.430 4.995 18.498 1.00 95.81 164 TYR A CA 1
ATOM 1311 C C . TYR A 1 164 ? 9.420 5.881 19.264 1.00 95.81 164 TYR A C 1
ATOM 1313 O O . TYR A 1 164 ? 9.376 5.936 20.486 1.00 95.81 164 TYR A O 1
ATOM 1321 N N . ALA A 1 165 ? 10.302 6.610 18.577 1.00 92.75 165 ALA A N 1
ATOM 1322 C CA . ALA A 1 165 ? 11.141 7.617 19.224 1.00 92.75 165 ALA A CA 1
ATOM 1323 C C . ALA A 1 165 ? 10.364 8.893 19.605 1.00 92.75 165 ALA A C 1
ATOM 1325 O O . ALA A 1 165 ? 10.897 9.731 20.333 1.00 92.75 165 ALA A O 1
ATOM 1326 N N . ARG A 1 166 ? 9.147 9.082 19.074 1.00 94.69 166 ARG A N 1
ATOM 1327 C CA . ARG A 1 166 ? 8.331 10.291 19.279 1.00 94.69 166 ARG A CA 1
ATOM 1328 C C . ARG A 1 166 ? 6.912 10.001 19.761 1.00 94.69 166 ARG A C 1
ATOM 1330 O O . ARG A 1 166 ? 6.329 10.881 20.384 1.00 94.69 166 ARG A O 1
ATOM 1337 N N . LEU A 1 167 ? 6.360 8.826 19.454 1.00 96.19 167 LEU A N 1
ATOM 1338 C CA . LEU A 1 167 ? 4.970 8.456 19.730 1.00 96.19 167 LEU A CA 1
ATOM 1339 C C . LEU A 1 167 ? 4.885 7.017 20.247 1.00 96.19 167 LEU A C 1
ATOM 1341 O O . LEU A 1 167 ? 5.512 6.125 19.685 1.00 96.19 167 LEU A O 1
ATOM 1345 N N . ASP A 1 168 ? 4.031 6.768 21.237 1.00 94.12 168 ASP A N 1
ATOM 1346 C CA . ASP A 1 168 ? 3.789 5.415 21.765 1.00 94.12 168 ASP A CA 1
ATOM 1347 C C . ASP A 1 168 ? 2.649 4.674 21.041 1.00 94.12 168 ASP A C 1
ATOM 1349 O O . ASP A 1 168 ? 2.414 3.486 21.277 1.00 94.12 168 ASP A O 1
ATOM 1353 N N . THR A 1 169 ? 1.926 5.356 20.145 1.00 95.12 169 THR A N 1
ATOM 1354 C CA . THR A 1 169 ? 0.793 4.783 19.407 1.00 95.12 169 THR A CA 1
ATOM 1355 C C . THR A 1 169 ? 1.242 3.588 18.558 1.00 95.12 169 THR A C 1
ATOM 1357 O O . THR A 1 169 ? 2.175 3.729 17.766 1.00 95.12 169 THR A O 1
ATOM 1360 N N . PRO A 1 170 ? 0.585 2.419 18.648 1.00 92.12 170 PRO A N 1
ATOM 1361 C CA . PRO A 1 170 ? 0.940 1.274 17.821 1.00 92.12 170 PRO A CA 1
ATOM 1362 C C . PRO A 1 170 ? 0.767 1.526 16.318 1.00 92.12 170 PRO A C 1
ATOM 1364 O O . PRO A 1 170 ? -0.261 2.047 15.876 1.00 92.12 170 PRO A O 1
ATOM 1367 N N . VAL A 1 171 ? 1.758 1.088 15.536 1.00 97.19 171 VAL A N 1
ATOM 1368 C CA . VAL A 1 171 ? 1.643 0.955 14.079 1.00 97.19 171 VAL A CA 1
ATOM 1369 C C . VAL A 1 171 ? 1.362 -0.508 13.741 1.00 97.19 171 VAL A C 1
ATOM 1371 O O . VAL A 1 171 ? 1.964 -1.434 14.285 1.00 97.19 171 VAL A O 1
ATOM 1374 N N . HIS A 1 172 ? 0.417 -0.738 12.843 1.00 98.38 172 HIS A N 1
ATOM 1375 C CA . HIS A 1 172 ? 0.029 -2.068 12.402 1.00 98.38 172 HIS A CA 1
ATOM 1376 C C . HIS A 1 172 ? 0.435 -2.258 10.944 1.00 98.38 172 HIS A C 1
ATOM 1378 O O . HIS A 1 172 ? 0.035 -1.482 10.076 1.00 98.38 172 HIS A O 1
ATOM 1384 N N . ASN A 1 173 ? 1.230 -3.289 10.674 1.00 97.44 173 ASN A N 1
ATOM 1385 C CA . ASN A 1 173 ? 1.574 -3.703 9.322 1.00 97.44 173 ASN A CA 1
ATOM 1386 C C . ASN A 1 173 ? 0.512 -4.678 8.818 1.00 97.44 173 ASN A C 1
ATOM 1388 O O . ASN A 1 173 ? 0.323 -5.743 9.407 1.00 97.44 173 ASN A O 1
ATOM 1392 N N . LEU A 1 174 ? -0.178 -4.320 7.747 1.00 98.50 174 LEU A N 1
ATOM 1393 C CA . LEU A 1 174 ? -1.148 -5.163 7.067 1.00 98.50 174 LEU A CA 1
ATOM 1394 C C . LEU A 1 174 ? -0.629 -5.506 5.672 1.00 98.50 174 LEU A C 1
ATOM 1396 O O . LEU A 1 174 ? 0.109 -4.742 5.043 1.00 98.50 174 LEU A O 1
ATOM 1400 N N . TYR A 1 175 ? -1.030 -6.666 5.175 1.00 97.75 175 TYR A N 1
ATOM 1401 C CA . TYR A 1 175 ? -0.683 -7.102 3.833 1.00 97.75 175 TYR A CA 1
ATOM 1402 C C . TYR A 1 175 ? -1.860 -7.813 3.195 1.00 97.75 175 TYR A C 1
ATOM 1404 O O . TYR A 1 175 ? -2.400 -8.763 3.757 1.00 97.75 175 TYR A O 1
ATOM 1412 N N . GLY A 1 176 ? -2.186 -7.417 1.973 1.00 95.56 176 GLY A N 1
ATOM 1413 C CA . GLY A 1 176 ? -2.938 -8.236 1.044 1.00 95.56 176 GLY A CA 1
ATOM 1414 C C . GLY A 1 176 ? -2.935 -7.661 -0.367 1.00 95.56 176 GLY A C 1
ATOM 1415 O O . GLY A 1 176 ? -2.603 -6.490 -0.577 1.00 95.56 176 GLY A O 1
ATOM 1416 N N . PRO A 1 177 ? -3.206 -8.511 -1.364 1.00 94.69 177 PRO A N 1
ATOM 1417 C CA . PRO A 1 177 ? -3.518 -8.077 -2.710 1.00 94.69 177 PRO A CA 1
ATOM 1418 C C . PRO A 1 177 ? -5.021 -7.786 -2.848 1.00 94.69 177 PRO A C 1
ATOM 1420 O O . PRO A 1 177 ? -5.852 -8.368 -2.146 1.00 94.69 177 PRO A O 1
ATOM 1423 N N . THR A 1 178 ? -5.386 -6.971 -3.836 1.00 95.38 178 THR A N 1
ATOM 1424 C CA . THR A 1 178 ? -6.787 -6.652 -4.159 1.00 95.38 178 THR A CA 1
ATOM 1425 C C . THR A 1 178 ? -7.635 -7.887 -4.443 1.00 95.38 178 THR A C 1
ATOM 1427 O O . THR A 1 178 ? -8.827 -7.912 -4.148 1.00 95.38 178 THR A O 1
ATOM 1430 N N . GLU A 1 179 ? -7.024 -8.950 -4.958 1.00 97.94 179 GLU A N 1
ATOM 1431 C CA . GLU A 1 179 ? -7.642 -10.253 -5.202 1.00 97.94 179 GLU A CA 1
ATOM 1432 C C . GLU A 1 179 ? -8.106 -11.000 -3.939 1.00 97.94 179 GLU A C 1
ATOM 1434 O O . GLU A 1 179 ? -8.742 -12.050 -4.062 1.00 97.94 179 GLU A O 1
ATOM 1439 N N . ALA A 1 180 ? -7.826 -10.474 -2.743 1.00 97.50 180 ALA A N 1
ATOM 1440 C CA . ALA A 1 180 ? -8.151 -11.113 -1.473 1.00 97.50 180 ALA A CA 1
ATOM 1441 C C . ALA A 1 180 ? -8.801 -10.175 -0.431 1.00 97.50 180 ALA A C 1
ATOM 1443 O O . ALA A 1 180 ? -8.604 -10.354 0.768 1.00 97.50 180 ALA A O 1
ATOM 1444 N N . SER A 1 181 ? -9.613 -9.209 -0.879 1.00 97.44 181 SER A N 1
ATOM 1445 C CA . SER A 1 181 ? -10.382 -8.292 -0.014 1.00 97.44 181 SER A CA 1
ATOM 1446 C C . SER A 1 181 ? -9.506 -7.439 0.917 1.00 97.44 181 SER A C 1
ATOM 1448 O O . SER A 1 181 ? -9.600 -7.515 2.142 1.00 97.44 181 SER A O 1
ATOM 1450 N N . VAL A 1 182 ? -8.711 -6.553 0.313 1.00 97.00 182 VAL A N 1
ATOM 1451 C CA . VAL A 1 182 ? -7.858 -5.548 0.974 1.00 97.00 182 VAL A CA 1
ATOM 1452 C C . VAL A 1 182 ? -6.618 -6.135 1.658 1.00 97.00 182 VAL A C 1
ATOM 1454 O O . VAL A 1 182 ? -5.538 -6.103 1.078 1.00 97.00 182 VAL A O 1
ATOM 1457 N N . ASP A 1 183 ? -6.750 -6.689 2.867 1.00 98.25 183 ASP A N 1
ATOM 1458 C CA . ASP A 1 183 ? -5.622 -7.238 3.632 1.00 98.25 183 ASP A CA 1
ATOM 1459 C C . ASP A 1 183 ? -5.962 -8.630 4.164 1.00 98.25 183 ASP A C 1
ATOM 1461 O O . ASP A 1 183 ? -7.062 -8.864 4.653 1.00 98.25 183 ASP A O 1
ATOM 1465 N N . VAL A 1 184 ? -4.996 -9.542 4.109 1.00 98.56 184 VAL A N 1
ATOM 1466 C CA . VAL A 1 184 ? -5.130 -10.950 4.503 1.00 98.56 184 VAL A CA 1
ATOM 1467 C C . VAL A 1 184 ? -4.273 -11.331 5.701 1.00 98.56 184 VAL A C 1
ATOM 1469 O O . VAL A 1 184 ? -4.544 -12.352 6.333 1.00 98.56 184 VAL A O 1
ATOM 1472 N N . THR A 1 185 ? -3.253 -10.537 6.030 1.00 98.81 185 THR A N 1
ATOM 1473 C CA . THR A 1 185 ? -2.419 -10.736 7.218 1.00 98.81 185 THR A CA 1
ATOM 1474 C C . THR A 1 185 ? -2.214 -9.444 7.996 1.00 98.81 185 THR A C 1
ATOM 1476 O O . THR A 1 185 ? -2.393 -8.343 7.469 1.00 98.81 185 THR A O 1
ATOM 1479 N N . TYR A 1 186 ? -1.823 -9.592 9.261 1.00 98.56 186 TYR A N 1
ATOM 1480 C CA . TYR A 1 186 ? -1.560 -8.478 10.162 1.00 98.56 186 TYR A CA 1
ATOM 1481 C C . TYR A 1 186 ? -0.380 -8.752 11.098 1.00 98.56 186 TYR A C 1
ATOM 1483 O O . TYR A 1 186 ? -0.182 -9.877 11.568 1.00 98.56 186 TYR A O 1
ATOM 1491 N N . PHE A 1 187 ? 0.350 -7.691 11.435 1.00 98.25 187 PHE A N 1
ATOM 1492 C CA . PHE A 1 187 ? 1.397 -7.661 12.449 1.00 98.25 187 PHE A CA 1
ATOM 1493 C C . PHE A 1 187 ? 1.311 -6.351 13.246 1.00 98.25 187 PHE A C 1
ATOM 1495 O O . PHE A 1 187 ? 1.188 -5.272 12.669 1.00 98.25 187 PHE A O 1
ATOM 1502 N N . ALA A 1 188 ? 1.349 -6.432 14.576 1.00 95.69 188 ALA A N 1
ATOM 1503 C CA . ALA A 1 188 ? 1.395 -5.257 15.444 1.00 95.69 188 ALA A CA 1
ATOM 1504 C C . ALA A 1 188 ? 2.850 -4.983 15.824 1.00 95.69 188 ALA A C 1
ATOM 1506 O O . ALA A 1 188 ? 3.486 -5.853 16.416 1.00 95.69 188 ALA A O 1
ATOM 1507 N N . THR A 1 189 ? 3.364 -3.805 15.470 1.00 96.12 189 THR A N 1
ATOM 1508 C CA . THR A 1 189 ? 4.772 -3.485 15.709 1.00 96.12 189 THR A CA 1
ATOM 1509 C C . THR A 1 189 ? 5.040 -3.136 17.170 1.00 96.12 189 THR A C 1
ATOM 1511 O O . THR A 1 189 ? 4.139 -2.750 17.917 1.00 96.12 189 THR A O 1
ATOM 1514 N N . SER A 1 190 ? 6.306 -3.221 17.558 1.00 94.81 190 SER A N 1
ATOM 1515 C CA . SER A 1 190 ? 6.846 -2.870 18.864 1.00 94.81 190 SER A CA 1
ATOM 1516 C C . SER A 1 190 ? 8.172 -2.114 18.705 1.00 94.81 190 SER A C 1
ATOM 1518 O O . SER A 1 190 ? 8.929 -2.387 17.768 1.00 94.81 190 SER A O 1
ATOM 1520 N N . PRO A 1 191 ? 8.542 -1.220 19.645 1.00 92.62 191 PRO A N 1
ATOM 1521 C CA . PRO A 1 191 ? 9.885 -0.630 19.680 1.00 92.62 191 PRO A CA 1
ATOM 1522 C C . PRO A 1 191 ? 11.016 -1.669 19.792 1.00 92.62 191 PRO A C 1
ATOM 1524 O O . PRO A 1 191 ? 12.170 -1.353 19.500 1.00 92.62 191 PRO A O 1
ATOM 1527 N N . HIS A 1 192 ? 10.705 -2.901 20.207 1.00 93.00 192 HIS A N 1
ATOM 1528 C CA . HIS A 1 192 ? 11.671 -3.990 20.369 1.00 93.00 192 HIS A CA 1
ATOM 1529 C C . HIS A 1 192 ? 11.844 -4.866 19.122 1.00 93.00 192 HIS A C 1
ATOM 1531 O O . HIS A 1 192 ? 12.663 -5.788 19.140 1.00 93.00 192 HIS A O 1
ATOM 1537 N N . ASP A 1 193 ? 11.115 -4.585 18.041 1.00 90.94 193 ASP A N 1
ATOM 1538 C CA . ASP A 1 193 ? 11.197 -5.381 16.823 1.00 90.94 193 ASP A CA 1
ATOM 1539 C C . ASP A 1 193 ? 12.590 -5.306 16.178 1.00 90.94 193 ASP A C 1
ATOM 1541 O O . ASP A 1 193 ? 13.246 -4.259 16.096 1.00 90.94 193 ASP A O 1
ATOM 1545 N N . THR A 1 194 ? 13.046 -6.451 15.674 1.00 86.25 194 THR A N 1
ATOM 1546 C CA . THR A 1 194 ? 14.298 -6.583 14.911 1.00 86.25 194 THR A CA 1
ATOM 1547 C C . THR A 1 194 ? 14.056 -6.817 13.423 1.00 86.25 194 THR A C 1
ATOM 1549 O O . THR A 1 194 ? 14.963 -6.609 12.620 1.00 86.25 194 THR A O 1
ATOM 1552 N N . THR A 1 195 ? 12.833 -7.196 13.049 1.00 83.06 195 THR A N 1
ATOM 1553 C CA . THR A 1 195 ? 12.334 -7.347 11.675 1.00 83.06 195 THR A CA 1
ATOM 1554 C C . THR A 1 195 ? 10.846 -7.000 11.656 1.00 83.06 195 THR A C 1
ATOM 1556 O O . THR A 1 195 ? 10.195 -7.077 12.694 1.00 83.06 195 THR A O 1
ATOM 1559 N N . ILE A 1 196 ? 10.311 -6.607 10.496 1.00 89.56 196 ILE A N 1
ATOM 1560 C CA . ILE A 1 196 ? 8.885 -6.291 10.336 1.00 89.56 196 ILE A CA 1
ATOM 1561 C C . ILE A 1 196 ? 8.265 -7.306 9.362 1.00 89.56 196 ILE A C 1
ATOM 1563 O O . ILE A 1 196 ? 8.363 -7.121 8.146 1.00 89.56 196 ILE A O 1
ATOM 1567 N N . PRO A 1 197 ? 7.673 -8.406 9.860 1.00 95.69 197 PRO A N 1
ATOM 1568 C CA . PRO A 1 197 ? 6.972 -9.369 9.021 1.00 95.69 197 PRO A CA 1
ATOM 1569 C C . PRO A 1 197 ? 5.622 -8.808 8.543 1.00 95.69 197 PRO A C 1
ATOM 1571 O O . PRO A 1 197 ? 5.119 -7.804 9.049 1.00 95.69 197 PRO A O 1
ATOM 1574 N N . ILE A 1 198 ? 4.999 -9.496 7.584 1.00 97.00 198 ILE A N 1
ATOM 1575 C CA . ILE A 1 198 ? 3.591 -9.261 7.216 1.00 97.00 198 ILE A CA 1
ATOM 1576 C C . ILE A 1 198 ? 2.622 -9.966 8.179 1.00 97.00 198 ILE A C 1
ATOM 1578 O O . ILE A 1 198 ? 1.417 -9.724 8.144 1.00 97.00 198 ILE A O 1
ATOM 1582 N N . GLY A 1 199 ? 3.157 -10.805 9.068 1.00 97.94 199 GLY A N 1
ATOM 1583 C CA . GLY A 1 199 ? 2.449 -11.355 10.214 1.00 97.94 199 GLY A CA 1
ATOM 1584 C C . GLY A 1 199 ? 1.650 -12.610 9.896 1.00 97.94 199 GLY A C 1
ATOM 1585 O O . GLY A 1 199 ? 2.125 -13.476 9.163 1.00 97.94 199 GLY A O 1
ATOM 1586 N N . ARG A 1 200 ? 0.454 -12.733 10.473 1.00 97.62 200 ARG A N 1
ATOM 1587 C CA . ARG A 1 200 ? -0.372 -13.953 10.417 1.00 97.62 200 ARG A CA 1
ATOM 1588 C C . ARG A 1 200 ? -1.751 -13.701 9.799 1.00 97.62 200 ARG A C 1
ATOM 1590 O O . ARG A 1 200 ? -2.179 -12.547 9.775 1.00 97.62 200 ARG A O 1
ATOM 1597 N N . PRO A 1 201 ? -2.445 -14.745 9.306 1.00 98.50 201 PRO A N 1
ATOM 1598 C CA . PRO A 1 201 ? -3.734 -14.594 8.632 1.00 98.50 201 PRO A CA 1
ATOM 1599 C C . PRO A 1 201 ? -4.828 -13.968 9.504 1.00 98.50 201 PRO A C 1
ATOM 1601 O O . PRO A 1 201 ? -4.891 -14.223 10.709 1.00 98.50 201 PRO A O 1
ATOM 1604 N N . ILE A 1 202 ? -5.719 -13.200 8.874 1.00 98.62 202 ILE A N 1
ATOM 1605 C CA . ILE A 1 202 ? -6.978 -12.735 9.475 1.00 98.62 202 ILE A CA 1
ATOM 1606 C C . ILE A 1 202 ? -8.032 -13.859 9.519 1.00 98.62 202 ILE A C 1
ATOM 1608 O O . ILE A 1 202 ? -7.784 -14.985 9.076 1.00 98.62 202 ILE A O 1
ATOM 1612 N N . TRP A 1 203 ? -9.231 -13.572 10.041 1.00 98.69 203 TRP A N 1
ATOM 1613 C CA . TRP A 1 203 ? -10.329 -14.546 10.067 1.00 98.69 203 TRP A CA 1
ATOM 1614 C C . TRP A 1 203 ? -10.643 -15.137 8.690 1.00 98.69 203 TRP A C 1
ATOM 1616 O O . TRP A 1 203 ? -10.541 -14.470 7.658 1.00 98.69 203 TRP A O 1
ATOM 1626 N N . ASN A 1 204 ? -11.019 -16.418 8.702 1.00 98.50 204 ASN A N 1
ATOM 1627 C CA . ASN A 1 204 ? -11.466 -17.186 7.536 1.00 98.50 204 ASN A CA 1
ATOM 1628 C C . ASN A 1 204 ? -10.524 -17.118 6.322 1.00 98.50 204 ASN A C 1
ATOM 1630 O O . ASN A 1 204 ? -10.948 -17.319 5.187 1.00 98.50 204 ASN A O 1
ATOM 1634 N N . THR A 1 205 ? -9.236 -16.872 6.570 1.00 98.50 205 THR A N 1
ATOM 1635 C CA . THR A 1 205 ? -8.185 -16.775 5.557 1.00 98.50 205 THR A CA 1
ATOM 1636 C C . THR A 1 205 ? -7.140 -17.860 5.794 1.00 98.50 205 THR A C 1
ATOM 1638 O O . THR A 1 205 ? -6.766 -18.142 6.934 1.00 98.50 205 THR A O 1
ATOM 1641 N N . GLN A 1 206 ? -6.664 -18.495 4.725 1.00 97.88 206 GLN A N 1
ATOM 1642 C CA . GLN A 1 206 ? -5.572 -19.467 4.782 1.00 97.88 206 GLN A CA 1
ATOM 1643 C C . GLN A 1 206 ? -4.395 -18.979 3.945 1.00 97.88 206 GLN A C 1
ATOM 1645 O O . GLN A 1 206 ? -4.578 -18.549 2.811 1.00 97.88 206 GLN A O 1
ATOM 1650 N N . LEU A 1 207 ? -3.186 -19.068 4.496 1.00 98.19 207 LEU A N 1
ATOM 1651 C CA . LEU A 1 207 ? -1.945 -18.728 3.801 1.00 98.19 207 LEU A CA 1
ATOM 1652 C C . LEU A 1 207 ? -1.123 -20.002 3.622 1.00 98.19 207 LEU A C 1
ATOM 1654 O O . LEU A 1 207 ? -0.952 -20.777 4.565 1.00 98.19 207 LEU A O 1
ATOM 1658 N N . TYR A 1 208 ? -0.591 -20.192 2.422 1.00 98.25 208 TYR A N 1
ATOM 1659 C CA . TYR A 1 208 ? 0.274 -21.310 2.070 1.00 98.25 208 TYR A CA 1
ATOM 1660 C C . TYR A 1 208 ? 1.573 -20.766 1.477 1.00 98.25 208 TYR A C 1
ATOM 1662 O O . TYR A 1 208 ? 1.530 -19.872 0.636 1.00 98.25 208 TYR A O 1
ATOM 1670 N N . ILE A 1 209 ? 2.716 -21.315 1.892 1.00 98.19 209 ILE A N 1
ATOM 1671 C CA . ILE A 1 209 ? 4.015 -21.037 1.267 1.00 98.19 209 ILE A CA 1
ATOM 1672 C C . ILE A 1 209 ? 4.357 -22.247 0.405 1.00 98.19 209 ILE A C 1
ATOM 1674 O O . ILE A 1 209 ? 4.566 -23.345 0.929 1.00 98.19 209 ILE A O 1
ATOM 1678 N N . VAL A 1 210 ? 4.325 -22.054 -0.912 1.00 97.12 210 VAL A N 1
ATOM 1679 C CA . VAL A 1 210 ? 4.271 -23.143 -1.890 1.00 97.12 210 VAL A CA 1
ATOM 1680 C C . VAL A 1 210 ? 5.523 -23.163 -2.768 1.00 97.12 210 VAL A C 1
ATOM 1682 O O . VAL A 1 210 ? 6.012 -22.120 -3.209 1.00 97.12 210 VAL A O 1
ATOM 1685 N N . GLY A 1 211 ? 6.053 -24.363 -3.004 1.00 93.88 211 GLY A N 1
ATOM 1686 C CA . GLY A 1 211 ? 7.199 -24.606 -3.875 1.00 93.88 211 GLY A CA 1
ATOM 1687 C C . GLY A 1 211 ? 6.834 -24.787 -5.357 1.00 93.88 211 GLY A C 1
ATOM 1688 O O . GLY A 1 211 ? 5.658 -24.800 -5.728 1.00 93.88 211 GLY A O 1
ATOM 1689 N N . PRO A 1 212 ? 7.837 -24.960 -6.239 1.00 88.69 212 PRO A N 1
ATOM 1690 C CA . PRO A 1 212 ? 7.626 -25.068 -7.686 1.00 88.69 212 PRO A CA 1
ATOM 1691 C C . PRO A 1 212 ? 6.804 -26.282 -8.145 1.00 88.69 212 PRO A C 1
ATOM 1693 O O . PRO A 1 212 ? 6.352 -26.308 -9.287 1.00 88.69 212 PRO A O 1
ATOM 1696 N N . ARG A 1 213 ? 6.623 -27.302 -7.298 1.00 89.56 213 ARG A N 1
ATOM 1697 C CA . ARG A 1 213 ? 5.827 -28.506 -7.593 1.00 89.56 213 ARG A CA 1
ATOM 1698 C C . ARG A 1 213 ? 4.479 -28.490 -6.869 1.00 89.56 213 ARG A C 1
ATOM 1700 O O . ARG A 1 213 ? 3.857 -29.539 -6.726 1.00 89.56 213 ARG A O 1
ATOM 1707 N N . ASN A 1 214 ? 4.022 -27.315 -6.431 1.00 90.50 214 ASN A N 1
ATOM 1708 C CA . ASN A 1 214 ? 2.810 -27.133 -5.632 1.00 90.50 214 ASN A CA 1
ATOM 1709 C C . ASN A 1 214 ? 2.835 -27.877 -4.281 1.00 90.50 214 ASN A C 1
ATOM 1711 O O . ASN A 1 214 ? 1.796 -28.281 -3.763 1.00 90.50 214 ASN A O 1
ATOM 1715 N N . GLU A 1 215 ? 4.020 -28.050 -3.695 1.00 95.44 215 GLU A N 1
ATOM 1716 C CA . GLU A 1 215 ? 4.207 -28.611 -2.358 1.00 95.44 215 GLU A CA 1
ATOM 1717 C C . GLU A 1 215 ? 4.225 -27.529 -1.271 1.00 95.44 215 GLU A C 1
ATOM 1719 O O . GLU A 1 215 ? 4.679 -26.410 -1.509 1.00 95.44 215 GLU A O 1
ATOM 1724 N N . LEU A 1 216 ? 3.791 -27.869 -0.053 1.00 97.69 216 LEU A N 1
ATOM 1725 C CA . LEU A 1 216 ? 4.001 -27.005 1.111 1.00 97.69 216 LEU A CA 1
ATOM 1726 C C . LEU A 1 216 ? 5.479 -26.994 1.498 1.00 97.69 216 LEU A C 1
ATOM 1728 O O . LEU A 1 216 ? 6.111 -28.049 1.595 1.00 97.69 216 LEU A O 1
ATOM 1732 N N . LEU A 1 217 ? 6.011 -25.804 1.760 1.00 97.19 217 LEU A N 1
ATOM 1733 C CA . LEU A 1 217 ? 7.390 -25.629 2.198 1.00 97.19 217 LEU A CA 1
ATOM 1734 C C . LEU A 1 217 ? 7.493 -25.560 3.731 1.00 97.19 217 LEU A C 1
ATOM 1736 O O . LEU A 1 217 ? 6.591 -25.034 4.390 1.00 97.19 217 LEU A O 1
ATOM 1740 N N . PRO A 1 218 ? 8.582 -26.093 4.319 1.00 95.38 218 PRO A N 1
ATOM 1741 C CA . PRO A 1 218 ? 8.789 -26.066 5.762 1.00 95.38 218 PRO A CA 1
ATOM 1742 C C . PRO A 1 218 ? 9.142 -24.656 6.263 1.00 95.38 218 PRO A C 1
ATOM 1744 O O . PRO A 1 218 ? 9.451 -23.751 5.484 1.00 95.38 218 PRO A O 1
ATOM 1747 N N . LEU A 1 219 ? 9.133 -24.485 7.589 1.00 96.44 219 LEU A N 1
ATOM 1748 C CA . LEU A 1 219 ? 9.518 -23.235 8.255 1.00 96.44 219 LEU A CA 1
ATOM 1749 C C . LEU A 1 219 ? 10.881 -22.725 7.751 1.00 96.44 219 LEU A C 1
ATOM 1751 O O . LEU A 1 219 ? 11.826 -23.497 7.588 1.00 96.44 219 LEU A O 1
ATOM 1755 N N . GLY A 1 220 ? 10.983 -21.417 7.514 1.00 90.12 220 GLY A N 1
ATOM 1756 C CA . GLY A 1 220 ? 12.207 -20.748 7.069 1.00 90.12 220 GLY A CA 1
ATOM 1757 C C . GLY A 1 220 ? 12.542 -20.870 5.576 1.00 90.12 220 GLY A C 1
ATOM 1758 O O . GLY A 1 220 ? 13.415 -20.135 5.104 1.00 90.12 220 GLY A O 1
ATOM 1759 N N . VAL A 1 221 ? 11.861 -21.735 4.815 1.00 94.31 221 VAL A N 1
ATOM 1760 C CA . VAL A 1 221 ? 12.106 -21.900 3.374 1.00 94.31 221 VAL A CA 1
ATOM 1761 C C . VAL A 1 221 ? 11.231 -20.941 2.571 1.00 94.31 221 VAL A C 1
ATOM 1763 O O . VAL A 1 221 ? 10.021 -20.868 2.769 1.00 94.31 221 VAL A O 1
ATOM 1766 N N . ALA A 1 222 ? 11.866 -20.193 1.667 1.00 92.00 222 ALA A N 1
ATOM 1767 C CA . ALA A 1 222 ? 11.194 -19.233 0.803 1.00 92.00 222 ALA A CA 1
ATOM 1768 C C . ALA A 1 222 ? 10.393 -19.930 -0.302 1.00 92.00 222 ALA A C 1
ATOM 1770 O O . ALA A 1 222 ? 10.904 -20.829 -0.973 1.00 92.00 222 ALA A O 1
ATOM 1771 N N . GLY A 1 223 ? 9.173 -19.459 -0.534 1.00 95.00 223 GLY A N 1
ATOM 1772 C CA . GLY A 1 223 ? 8.348 -19.852 -1.671 1.00 95.00 223 GLY A CA 1
ATOM 1773 C C . GLY A 1 223 ? 7.228 -18.863 -1.931 1.00 95.00 223 GLY A C 1
ATOM 1774 O O . GLY A 1 223 ? 7.183 -17.790 -1.332 1.00 95.00 223 GLY A O 1
ATOM 1775 N N . GLU A 1 224 ? 6.336 -19.221 -2.845 1.00 97.00 224 GLU A N 1
ATOM 1776 C CA . GLU A 1 224 ? 5.245 -18.345 -3.254 1.00 97.00 224 GLU A CA 1
ATOM 1777 C C . GLU A 1 224 ? 4.130 -18.315 -2.208 1.00 97.00 224 GLU A C 1
ATOM 1779 O O . GLU A 1 224 ? 3.666 -19.362 -1.747 1.00 97.00 224 GLU A O 1
ATOM 1784 N N . ILE A 1 225 ? 3.680 -17.110 -1.866 1.00 98.19 225 ILE A N 1
ATOM 1785 C CA . ILE A 1 225 ? 2.534 -16.879 -0.995 1.00 98.19 225 ILE A CA 1
ATOM 1786 C C . ILE A 1 225 ? 1.255 -17.141 -1.800 1.00 98.19 225 ILE A C 1
ATOM 1788 O O . ILE A 1 225 ? 0.920 -16.425 -2.744 1.00 98.19 225 ILE A O 1
ATOM 1792 N N . CYS A 1 226 ? 0.514 -18.173 -1.408 1.00 98.31 226 CYS A N 1
ATOM 1793 C CA . CYS A 1 226 ? -0.815 -18.467 -1.934 1.00 98.31 226 CYS A CA 1
ATOM 1794 C C . CYS A 1 226 ? -1.874 -18.210 -0.861 1.00 98.31 226 CYS A C 1
ATOM 1796 O O . CYS A 1 226 ? -1.679 -18.536 0.312 1.00 98.31 226 CYS A O 1
ATOM 1798 N N . ILE A 1 227 ? -3.006 -17.643 -1.271 1.00 98.69 227 ILE A N 1
ATOM 1799 C CA . ILE A 1 227 ? -4.069 -17.186 -0.370 1.00 98.69 227 ILE A CA 1
ATOM 1800 C C . ILE A 1 227 ? -5.332 -18.001 -0.639 1.00 98.69 227 ILE A C 1
ATOM 1802 O O . ILE A 1 227 ? -5.741 -18.133 -1.785 1.00 98.69 227 ILE A O 1
ATOM 1806 N N . GLY A 1 228 ? -5.961 -18.533 0.400 1.00 98.31 228 GLY A N 1
ATOM 1807 C CA . GLY A 1 228 ? -7.265 -19.193 0.357 1.00 98.31 228 GLY A CA 1
ATOM 1808 C C . GLY A 1 228 ? -8.256 -18.555 1.331 1.00 98.31 228 GLY A C 1
ATOM 1809 O O . GLY A 1 228 ? -7.877 -17.728 2.164 1.00 98.31 228 GLY A O 1
ATOM 1810 N N . GLY A 1 229 ? -9.517 -18.978 1.252 1.00 97.56 229 GLY A N 1
ATOM 1811 C CA . GLY A 1 229 ? -10.562 -18.596 2.203 1.00 97.56 229 GLY A CA 1
ATOM 1812 C C . GLY A 1 229 ? -11.598 -17.610 1.659 1.00 97.56 229 GLY A C 1
ATOM 1813 O O . GLY A 1 229 ? -11.708 -17.380 0.453 1.00 97.56 229 GLY A O 1
ATOM 1814 N N . ASP A 1 230 ? -12.386 -17.039 2.567 1.00 97.12 230 ASP A N 1
ATOM 1815 C CA . ASP A 1 230 ? -13.600 -16.278 2.232 1.00 97.12 230 ASP A CA 1
ATOM 1816 C C . ASP A 1 230 ? -13.331 -14.897 1.617 1.00 97.12 230 ASP A C 1
ATOM 1818 O O . ASP A 1 230 ? -14.212 -14.328 0.971 1.00 97.12 230 ASP A O 1
ATOM 1822 N N . GLY A 1 231 ? -12.114 -14.370 1.789 1.00 97.44 231 GLY A N 1
ATOM 1823 C CA . GLY A 1 231 ? -11.677 -13.086 1.237 1.00 97.44 231 GLY A CA 1
ATOM 1824 C C . GLY A 1 231 ? -11.384 -13.099 -0.265 1.00 97.44 231 GLY A C 1
ATOM 1825 O O . GLY A 1 231 ? -11.204 -12.030 -0.848 1.00 97.44 231 GLY A O 1
ATOM 1826 N N . LEU A 1 232 ? -11.324 -14.271 -0.908 1.00 98.44 232 LEU A N 1
ATOM 1827 C CA . LEU A 1 232 ? -10.952 -14.361 -2.320 1.00 98.44 232 LEU A CA 1
ATOM 1828 C C . LEU A 1 232 ? -11.966 -13.685 -3.241 1.00 98.44 232 LEU A C 1
ATOM 1830 O O . LEU A 1 232 ? -13.17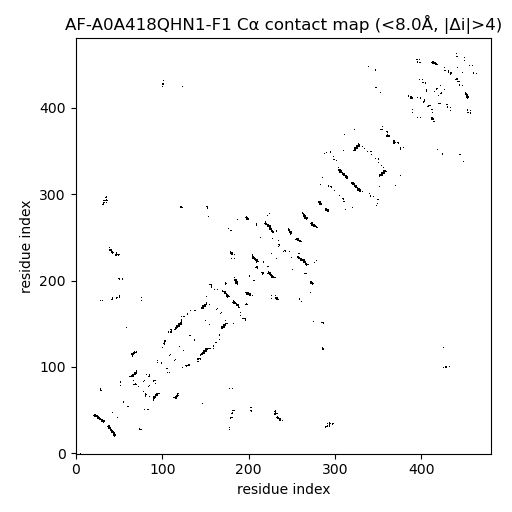8 -13.892 -3.144 1.00 98.44 232 LEU A O 1
ATOM 1834 N N . ALA A 1 233 ? -11.441 -12.954 -4.221 1.00 98.31 233 ALA A N 1
ATOM 1835 C CA . ALA A 1 233 ? -12.226 -12.431 -5.320 1.00 98.31 233 ALA A CA 1
ATOM 1836 C C . ALA A 1 233 ? -12.914 -13.552 -6.112 1.00 98.31 233 ALA A C 1
ATOM 1838 O O . ALA A 1 233 ? -12.466 -14.705 -6.197 1.00 98.31 233 ALA A O 1
ATOM 1839 N N . ARG A 1 234 ? -14.017 -13.190 -6.770 1.00 98.25 234 ARG A N 1
ATOM 1840 C CA . ARG A 1 234 ? -14.668 -14.070 -7.743 1.00 98.25 234 ARG A CA 1
ATOM 1841 C C . ARG A 1 234 ? -13.697 -14.393 -8.885 1.00 98.25 234 ARG A C 1
ATOM 1843 O O . ARG A 1 234 ? -13.613 -15.550 -9.299 1.00 98.25 234 ARG A O 1
ATOM 1850 N N . GLY A 1 235 ? -12.957 -13.381 -9.333 1.00 97.75 235 GLY A N 1
ATOM 1851 C CA . GLY A 1 235 ? -11.987 -13.429 -10.421 1.00 97.75 235 GLY A CA 1
ATOM 1852 C C . GLY A 1 235 ? -11.811 -12.048 -11.050 1.00 97.75 235 GLY A C 1
ATOM 1853 O O . GLY A 1 235 ? -12.164 -11.032 -10.442 1.00 97.75 235 GLY A O 1
ATOM 1854 N N . TYR A 1 236 ? -11.326 -12.022 -12.288 1.00 97.31 236 TYR A N 1
ATOM 1855 C CA . TYR A 1 236 ? -11.175 -10.806 -13.082 1.00 97.31 236 TYR A CA 1
ATOM 1856 C C . TYR A 1 236 ? -12.351 -10.617 -14.051 1.00 97.31 236 TYR A C 1
ATOM 1858 O O . TYR A 1 236 ? -12.793 -11.558 -14.715 1.00 97.31 236 TYR A O 1
ATOM 1866 N N . LEU A 1 237 ? -12.874 -9.392 -14.120 1.00 97.56 237 LEU A N 1
ATOM 1867 C CA . LEU A 1 237 ? -14.026 -9.026 -14.938 1.00 97.56 237 LEU A CA 1
ATOM 1868 C C . LEU A 1 237 ? -13.730 -9.282 -16.419 1.00 97.56 237 LEU A C 1
ATOM 1870 O O . LEU A 1 237 ? -12.787 -8.720 -16.971 1.00 97.56 237 LEU A O 1
ATOM 1874 N N . ASN A 1 238 ? -14.550 -10.124 -17.052 1.00 95.94 238 ASN A N 1
ATOM 1875 C CA . ASN A 1 238 ? -14.447 -10.505 -18.466 1.00 95.94 238 ASN A CA 1
ATOM 1876 C C . ASN A 1 238 ? -13.082 -11.097 -18.880 1.00 95.94 238 ASN A C 1
ATOM 1878 O O . ASN A 1 238 ? -12.730 -11.059 -20.054 1.00 95.94 238 ASN A O 1
ATOM 1882 N N . GLN A 1 239 ? -12.323 -11.672 -17.938 1.00 95.12 239 GLN A N 1
ATOM 1883 C CA . GLN A 1 239 ? -11.026 -12.310 -18.204 1.00 95.12 239 GLN A CA 1
ATOM 1884 C C . GLN A 1 239 ? -10.969 -13.725 -17.591 1.00 95.12 239 GLN A C 1
ATOM 1886 O O . GLN A 1 239 ? -10.304 -13.942 -16.569 1.00 95.12 239 GLN A O 1
ATOM 1891 N N . PRO A 1 240 ? -11.688 -14.709 -18.167 1.00 96.06 240 PRO A N 1
ATOM 1892 C CA . PRO A 1 240 ? -11.769 -16.065 -17.617 1.00 96.06 240 PRO A CA 1
ATOM 1893 C C . PRO A 1 240 ? -10.425 -16.806 -17.642 1.00 96.06 240 PRO A C 1
ATOM 1895 O O . PRO A 1 240 ? -10.126 -17.530 -16.698 1.00 96.06 240 PRO A O 1
ATOM 1898 N N . GLU A 1 241 ? -9.596 -16.590 -18.666 1.00 94.44 241 GLU A N 1
ATOM 1899 C CA . GLU A 1 241 ? -8.279 -17.231 -18.794 1.00 94.44 241 GLU A CA 1
ATOM 1900 C C . GLU A 1 241 ? -7.323 -16.772 -17.687 1.00 94.44 241 GLU A C 1
ATOM 1902 O O . GLU A 1 241 ? -6.803 -17.598 -16.939 1.00 94.44 241 GLU A O 1
ATOM 1907 N N . LEU A 1 242 ? -7.186 -15.454 -17.494 1.00 92.25 242 LEU A N 1
ATOM 1908 C CA . LEU A 1 242 ? -6.385 -14.893 -16.401 1.00 92.25 242 LEU A CA 1
ATOM 1909 C C . LEU A 1 242 ? -6.937 -15.302 -15.027 1.00 92.25 242 LEU A C 1
ATOM 1911 O O . LEU A 1 242 ? -6.183 -15.545 -14.085 1.00 92.25 242 LEU A O 1
ATOM 1915 N N . THR A 1 243 ? -8.265 -15.403 -14.904 1.00 96.44 243 THR A N 1
ATOM 1916 C CA . THR A 1 243 ? -8.900 -15.895 -13.676 1.00 96.44 243 THR A CA 1
ATOM 1917 C C . THR A 1 243 ? -8.494 -17.339 -13.393 1.00 96.44 243 THR A C 1
ATOM 1919 O O . THR A 1 243 ? -8.109 -17.634 -12.267 1.00 96.44 243 THR A O 1
ATOM 1922 N N . ALA A 1 244 ? -8.534 -18.227 -14.387 1.00 96.19 244 ALA A N 1
ATOM 1923 C CA . ALA A 1 244 ? -8.131 -19.622 -14.226 1.00 96.19 244 ALA A CA 1
ATOM 1924 C C . ALA A 1 244 ? -6.625 -19.776 -13.947 1.00 96.19 244 ALA A C 1
ATOM 1926 O O . ALA A 1 244 ? -6.234 -20.673 -13.205 1.00 96.19 244 ALA A O 1
ATOM 1927 N N . GLU A 1 245 ? -5.788 -18.888 -14.496 1.00 94.06 245 GLU A N 1
ATOM 1928 C CA . GLU A 1 245 ? -4.346 -18.861 -14.229 1.00 94.06 245 GLU A CA 1
ATOM 1929 C C . GLU A 1 245 ? -4.037 -18.487 -12.770 1.00 94.06 245 GLU A C 1
ATOM 1931 O O . GLU A 1 245 ? -3.201 -19.122 -12.124 1.00 94.06 245 GLU A O 1
ATOM 1936 N N . LYS A 1 246 ? -4.692 -17.444 -12.241 1.00 95.19 246 LYS A N 1
ATOM 1937 C CA . LYS A 1 246 ? -4.372 -16.904 -10.910 1.00 95.19 246 LYS A CA 1
ATOM 1938 C C . LYS A 1 246 ? -5.175 -17.531 -9.771 1.00 95.19 246 LYS A C 1
ATOM 1940 O O . LYS A 1 246 ? -4.639 -17.656 -8.671 1.00 95.19 246 LYS A O 1
ATOM 1945 N N . PHE A 1 247 ? -6.428 -17.918 -10.009 1.00 97.81 247 PHE A N 1
ATOM 1946 C CA . PHE A 1 247 ? -7.326 -18.529 -9.022 1.00 97.81 247 PHE A CA 1
ATOM 1947 C C . PHE A 1 247 ? -7.468 -20.026 -9.301 1.00 97.81 247 PHE A C 1
ATOM 1949 O O . PHE A 1 247 ? -8.432 -20.480 -9.922 1.00 97.81 247 PHE A O 1
ATOM 1956 N N . VAL A 1 248 ? -6.491 -20.794 -8.831 1.00 97.00 248 VAL A N 1
ATOM 1957 C CA . VAL A 1 248 ? -6.374 -22.232 -9.093 1.00 97.00 248 VAL A CA 1
ATOM 1958 C C . VAL A 1 248 ? -7.093 -23.060 -8.027 1.00 97.00 248 VAL A C 1
ATOM 1960 O O . VAL A 1 248 ? -7.410 -22.572 -6.940 1.00 97.00 248 VAL A O 1
ATOM 1963 N N . ALA A 1 249 ? -7.353 -24.335 -8.320 1.00 97.25 249 ALA A N 1
ATOM 1964 C CA . ALA A 1 249 ? -7.868 -25.272 -7.323 1.00 97.25 249 ALA A CA 1
ATOM 1965 C C . ALA A 1 249 ? -6.891 -25.397 -6.140 1.00 97.25 249 ALA A C 1
ATOM 1967 O O . ALA A 1 249 ? -5.678 -25.459 -6.342 1.00 97.25 249 ALA A O 1
ATOM 1968 N N . ASN A 1 250 ? -7.412 -25.445 -4.913 1.00 97.12 250 ASN A N 1
ATOM 1969 C CA . ASN A 1 250 ? -6.603 -25.618 -3.712 1.00 97.12 250 ASN A CA 1
ATOM 1970 C C . ASN A 1 250 ? -6.122 -27.082 -3.616 1.00 97.12 250 ASN A C 1
ATOM 1972 O O . ASN A 1 250 ? -6.942 -27.970 -3.368 1.00 97.12 250 ASN A O 1
ATOM 1976 N N . PRO A 1 251 ? -4.814 -27.374 -3.766 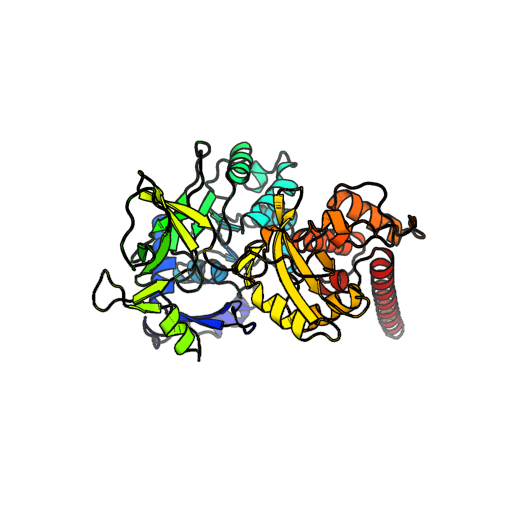1.00 94.94 251 PRO A N 1
ATOM 1977 C CA . PRO A 1 251 ? -4.310 -28.747 -3.703 1.00 94.94 251 PRO A CA 1
ATOM 1978 C C . PRO A 1 251 ? -4.345 -29.323 -2.279 1.00 94.94 251 PRO A C 1
ATOM 1980 O O . PRO A 1 251 ? -4.176 -30.526 -2.094 1.00 94.94 251 PRO A O 1
ATOM 1983 N N . PHE A 1 252 ? -4.568 -28.480 -1.268 1.00 95.12 252 PHE A N 1
ATOM 1984 C CA . PHE A 1 252 ? -4.549 -28.852 0.145 1.00 95.12 252 PHE A CA 1
ATOM 1985 C C . PHE A 1 252 ? -5.956 -28.976 0.744 1.00 95.12 252 PHE A C 1
ATOM 1987 O O . PHE A 1 252 ? -6.100 -29.497 1.851 1.00 95.12 252 PHE A O 1
ATOM 1994 N N . ARG A 1 253 ? -6.993 -28.496 0.040 1.00 94.88 253 ARG A N 1
ATOM 1995 C CA . ARG A 1 253 ? -8.403 -28.574 0.454 1.00 94.88 253 ARG A CA 1
ATOM 1996 C C . ARG A 1 253 ? -9.320 -28.753 -0.754 1.00 94.88 253 ARG A C 1
ATOM 1998 O O . ARG A 1 253 ? -9.482 -27.848 -1.568 1.00 94.88 253 ARG A O 1
ATOM 2005 N N . ALA A 1 254 ? -9.938 -29.926 -0.858 1.00 95.06 254 ALA A N 1
ATOM 2006 C CA . ALA A 1 254 ? -10.813 -30.258 -1.978 1.00 95.06 254 ALA A CA 1
ATOM 2007 C C . ALA A 1 254 ? -12.021 -29.307 -2.066 1.00 95.06 254 ALA A C 1
ATOM 2009 O O . ALA A 1 254 ? -12.669 -29.022 -1.063 1.00 95.06 254 ALA A O 1
ATOM 2010 N N . GLY A 1 255 ? -12.336 -28.846 -3.280 1.00 94.19 255 GLY A N 1
ATOM 2011 C CA . GLY A 1 255 ? -13.475 -27.959 -3.549 1.00 94.19 255 GLY A CA 1
ATOM 2012 C C . GLY A 1 255 ? -13.221 -26.471 -3.279 1.00 94.19 255 GLY A C 1
ATOM 2013 O O . GLY A 1 255 ? -14.065 -25.646 -3.618 1.00 94.19 255 GLY A O 1
ATOM 2014 N N . GLU A 1 256 ? -12.061 -26.109 -2.728 1.00 96.56 256 GLU A N 1
ATOM 2015 C CA . GLU A 1 256 ? -11.665 -24.717 -2.516 1.00 96.56 256 GLU A CA 1
ATOM 2016 C C . GLU A 1 256 ? -10.742 -24.209 -3.636 1.00 96.56 256 GLU A C 1
ATOM 2018 O O . GLU A 1 256 ? -10.185 -24.978 -4.424 1.00 96.56 256 GLU A O 1
ATOM 2023 N N . ARG A 1 257 ? -10.557 -22.886 -3.698 1.00 97.62 257 ARG A N 1
ATOM 2024 C CA . ARG A 1 257 ? -9.584 -22.227 -4.581 1.00 97.62 257 ARG A CA 1
ATOM 2025 C C . ARG A 1 257 ? -8.503 -21.547 -3.751 1.00 97.62 257 ARG A C 1
ATOM 2027 O O . ARG A 1 257 ? -8.751 -21.160 -2.612 1.00 97.62 257 ARG A O 1
ATOM 2034 N N . ILE A 1 258 ? -7.336 -21.364 -4.354 1.00 98.25 258 ILE A N 1
ATOM 2035 C CA . ILE A 1 258 ? -6.295 -20.461 -3.868 1.00 98.25 258 ILE A CA 1
ATOM 2036 C C . ILE A 1 258 ? -5.954 -19.436 -4.948 1.00 98.25 258 ILE A C 1
ATOM 2038 O O . ILE A 1 258 ? -5.993 -19.731 -6.140 1.00 98.25 258 ILE A O 1
ATOM 2042 N N . TYR A 1 259 ? -5.602 -18.232 -4.524 1.00 98.12 259 TYR A N 1
ATOM 2043 C CA . TYR A 1 259 ? -5.024 -17.195 -5.358 1.00 98.12 259 TYR A CA 1
ATOM 2044 C C . TYR A 1 259 ? -3.495 -17.240 -5.256 1.00 98.12 259 TYR A C 1
ATOM 2046 O O . TYR A 1 259 ? -2.944 -17.190 -4.153 1.00 98.12 259 TYR A O 1
ATOM 2054 N N . ARG A 1 260 ? -2.813 -17.339 -6.402 1.00 96.19 260 ARG A N 1
ATOM 2055 C CA . ARG A 1 260 ? -1.346 -17.285 -6.512 1.00 96.19 260 ARG A CA 1
ATOM 2056 C C . ARG A 1 260 ? -0.909 -15.818 -6.573 1.00 96.19 260 ARG A C 1
ATOM 2058 O O . ARG A 1 260 ? -1.132 -15.164 -7.592 1.00 96.19 260 ARG A O 1
ATOM 2065 N N . SER A 1 261 ? -0.343 -15.272 -5.491 1.00 94.25 261 SER A N 1
ATOM 2066 C CA . SER A 1 261 ? -0.118 -13.818 -5.400 1.00 94.25 261 SER A CA 1
ATOM 2067 C C . SER A 1 261 ? 1.085 -13.315 -6.204 1.00 94.25 261 SER A C 1
ATOM 2069 O O . SER A 1 261 ? 1.187 -12.115 -6.489 1.00 94.25 261 SER A O 1
ATOM 2071 N N . GLY A 1 262 ? 1.995 -14.222 -6.577 1.00 91.62 262 GLY A N 1
ATOM 2072 C CA . GLY A 1 262 ? 3.295 -13.886 -7.151 1.00 91.62 262 GLY A CA 1
ATOM 2073 C C . GLY A 1 262 ? 4.288 -13.304 -6.139 1.00 91.62 262 GLY A C 1
ATOM 2074 O O . GLY A 1 262 ? 5.415 -12.994 -6.516 1.00 91.62 262 GLY A O 1
ATOM 2075 N N . ASP A 1 263 ? 3.915 -13.161 -4.865 1.00 93.06 263 ASP A N 1
ATOM 2076 C CA . ASP A 1 263 ? 4.814 -12.706 -3.802 1.00 93.06 263 ASP A CA 1
ATOM 2077 C C . ASP A 1 263 ? 5.591 -13.883 -3.206 1.00 93.06 263 ASP A C 1
ATOM 2079 O O . ASP A 1 263 ? 5.077 -14.996 -3.094 1.00 93.06 263 ASP A O 1
ATOM 2083 N N . LEU A 1 264 ? 6.831 -13.631 -2.795 1.00 93.88 264 LEU A N 1
ATOM 2084 C CA . LEU A 1 264 ? 7.676 -14.585 -2.090 1.00 93.88 264 LEU A CA 1
ATOM 2085 C C . LEU A 1 264 ? 7.653 -14.298 -0.592 1.00 93.88 264 LEU A C 1
ATOM 2087 O O . LEU A 1 264 ? 7.774 -13.152 -0.156 1.00 93.88 264 LEU A O 1
ATOM 2091 N N . GLY A 1 265 ? 7.566 -15.356 0.204 1.00 95.06 265 GLY A N 1
ATOM 2092 C CA . GLY A 1 265 ? 7.637 -15.268 1.652 1.00 95.06 265 GLY A CA 1
ATOM 2093 C C . GLY A 1 265 ? 8.095 -16.565 2.293 1.00 95.06 265 GLY A C 1
ATOM 2094 O O . GLY A 1 265 ? 8.295 -17.580 1.622 1.00 95.06 265 GLY A O 1
ATOM 2095 N N . ARG A 1 266 ? 8.270 -16.525 3.611 1.00 95.38 266 ARG A N 1
ATOM 2096 C CA . ARG A 1 266 ? 8.556 -17.709 4.429 1.00 95.38 266 ARG A CA 1
ATOM 2097 C C . ARG A 1 266 ? 7.926 -17.589 5.804 1.00 95.38 266 ARG A C 1
ATOM 2099 O O . ARG A 1 266 ? 7.827 -16.494 6.353 1.00 95.38 266 ARG A O 1
ATOM 2106 N N . TRP A 1 267 ? 7.563 -18.729 6.377 1.00 97.94 267 TRP A N 1
ATOM 2107 C CA . TRP A 1 267 ? 7.159 -18.797 7.775 1.00 97.94 267 TRP A CA 1
ATOM 2108 C C . TRP A 1 267 ? 8.361 -18.619 8.700 1.00 97.94 267 TRP A C 1
ATOM 2110 O O . TRP A 1 267 ? 9.402 -19.256 8.512 1.00 97.94 267 TRP A O 1
ATOM 2120 N N . LEU A 1 268 ? 8.185 -17.791 9.719 1.00 96.62 268 LEU A N 1
ATOM 2121 C CA . LEU A 1 268 ? 9.066 -17.655 10.866 1.00 96.62 268 LEU A CA 1
ATOM 2122 C C . LEU A 1 268 ? 8.648 -18.642 11.966 1.00 96.62 268 LEU A C 1
ATOM 2124 O O . LEU A 1 268 ? 7.542 -19.185 11.966 1.00 96.62 268 LEU A O 1
ATOM 2128 N N . ALA A 1 269 ? 9.551 -18.891 12.915 1.00 95.50 269 ALA A N 1
ATOM 2129 C CA . ALA A 1 269 ? 9.327 -19.857 13.993 1.00 95.50 269 ALA A CA 1
ATOM 2130 C C . ALA A 1 269 ? 8.188 -19.461 14.954 1.00 95.50 269 ALA A C 1
ATOM 2132 O O . ALA A 1 269 ? 7.631 -20.319 15.632 1.00 95.50 269 ALA A O 1
ATOM 2133 N N . ASP A 1 270 ? 7.837 -18.177 15.003 1.00 94.69 270 ASP A N 1
ATOM 2134 C CA . ASP A 1 270 ? 6.756 -17.614 15.818 1.00 94.69 270 ASP A CA 1
ATOM 2135 C C . ASP A 1 270 ? 5.381 -17.647 15.118 1.00 94.69 270 ASP A C 1
ATOM 2137 O O . ASP A 1 270 ? 4.384 -17.192 15.681 1.00 94.69 270 ASP A O 1
ATOM 2141 N N . GLY A 1 271 ? 5.315 -18.189 13.897 1.00 95.06 271 GLY A N 1
ATOM 2142 C CA . GLY A 1 271 ? 4.092 -18.258 13.102 1.00 95.06 271 GLY A CA 1
ATOM 2143 C C . GLY A 1 271 ? 3.758 -16.975 12.338 1.00 95.06 271 GLY A C 1
ATOM 2144 O O . GLY A 1 271 ? 2.661 -16.881 11.791 1.00 95.06 271 GLY A O 1
ATOM 2145 N N . ASN A 1 272 ? 4.667 -16.000 12.270 1.00 98.06 272 ASN A N 1
ATOM 2146 C CA . ASN A 1 272 ? 4.553 -14.871 11.349 1.00 98.06 272 ASN A CA 1
ATOM 2147 C C . ASN A 1 272 ? 5.137 -15.219 9.970 1.00 98.06 272 ASN A C 1
ATOM 2149 O O . ASN A 1 272 ? 5.977 -16.107 9.836 1.00 98.06 272 ASN A O 1
ATOM 2153 N N . ILE A 1 273 ? 4.718 -14.499 8.931 1.00 98.38 273 ILE A N 1
ATOM 2154 C CA . ILE A 1 273 ? 5.278 -14.599 7.581 1.00 98.38 273 ILE A CA 1
ATOM 2155 C C . ILE A 1 273 ? 6.185 -13.398 7.327 1.00 98.38 273 ILE A C 1
ATOM 2157 O O . ILE A 1 273 ? 5.767 -12.247 7.458 1.00 98.38 273 ILE A O 1
ATOM 2161 N N . GLU A 1 274 ? 7.419 -13.660 6.914 1.00 94.06 274 GLU A N 1
ATOM 2162 C CA . GLU A 1 274 ? 8.318 -12.643 6.372 1.00 94.06 274 GLU A CA 1
ATOM 2163 C C . GLU A 1 274 ? 8.098 -12.513 4.861 1.00 94.06 274 GLU A C 1
ATOM 2165 O O . GLU A 1 274 ? 8.100 -13.514 4.140 1.00 94.06 274 GLU A O 1
ATOM 2170 N N . TYR A 1 275 ? 7.916 -11.281 4.386 1.00 90.94 275 TYR A N 1
ATOM 2171 C CA . TYR A 1 275 ? 7.818 -10.960 2.962 1.00 90.94 275 TYR A CA 1
ATOM 2172 C C . TYR A 1 275 ? 9.214 -10.749 2.368 1.00 90.94 275 TYR A C 1
ATOM 2174 O O . TYR A 1 275 ? 10.020 -10.003 2.920 1.00 90.94 275 TYR A O 1
ATOM 2182 N N . LEU A 1 276 ? 9.490 -11.390 1.232 1.00 81.56 276 LEU A N 1
ATOM 2183 C CA . LEU A 1 276 ? 10.815 -11.432 0.601 1.00 81.56 276 LEU A CA 1
ATOM 2184 C C . LEU A 1 276 ? 10.868 -10.727 -0.762 1.00 81.56 276 LEU A C 1
ATOM 2186 O O . LEU A 1 276 ? 11.940 -10.636 -1.358 1.00 81.56 276 LEU A O 1
ATOM 2190 N N . GLY A 1 277 ? 9.737 -10.227 -1.264 1.00 80.25 277 GLY A N 1
ATOM 2191 C CA . GLY A 1 277 ? 9.642 -9.584 -2.574 1.00 80.25 277 GLY A CA 1
ATOM 2192 C C . GLY A 1 277 ? 8.678 -10.307 -3.507 1.00 80.25 277 GLY A C 1
ATOM 2193 O O . GLY A 1 277 ? 7.785 -11.022 -3.060 1.00 80.25 277 GLY A O 1
ATOM 2194 N N . ARG A 1 278 ? 8.867 -10.121 -4.814 1.00 79.50 278 ARG A N 1
ATOM 2195 C CA . ARG A 1 278 ? 8.037 -10.728 -5.860 1.00 79.50 278 ARG A CA 1
ATOM 2196 C C . ARG A 1 278 ? 8.819 -11.740 -6.686 1.00 79.50 278 ARG A C 1
ATOM 2198 O O . ARG A 1 278 ? 10.035 -11.636 -6.826 1.00 79.50 278 ARG A O 1
ATOM 2205 N N . ASN A 1 279 ? 8.101 -12.721 -7.219 1.00 74.25 279 ASN A N 1
ATOM 2206 C CA . ASN A 1 279 ? 8.601 -13.725 -8.156 1.00 74.25 279 ASN A CA 1
ATOM 2207 C C . ASN A 1 279 ? 8.425 -13.290 -9.628 1.00 74.25 279 ASN A C 1
ATOM 2209 O O . ASN A 1 279 ? 8.880 -13.972 -10.542 1.00 74.25 279 ASN A O 1
ATOM 2213 N N . ASP A 1 280 ? 7.745 -12.168 -9.870 1.00 74.00 280 ASP A N 1
ATOM 2214 C CA . ASP A 1 280 ? 7.469 -11.601 -11.192 1.00 74.00 280 ASP A CA 1
ATOM 2215 C C . ASP A 1 280 ? 8.026 -10.168 -11.337 1.00 74.00 280 ASP A C 1
ATOM 2217 O O . ASP A 1 280 ? 8.768 -9.681 -10.485 1.00 74.00 280 ASP A O 1
ATOM 2221 N N . MET A 1 281 ? 7.721 -9.512 -12.465 1.00 68.12 281 MET A N 1
ATOM 2222 C CA . MET A 1 281 ? 8.200 -8.158 -12.802 1.00 68.12 281 MET A CA 1
ATOM 2223 C C . MET A 1 281 ? 7.307 -7.043 -12.248 1.00 68.12 281 MET A C 1
ATOM 2225 O O . MET A 1 281 ? 7.503 -5.874 -12.579 1.00 68.12 281 MET A O 1
ATOM 2229 N N . GLN A 1 282 ? 6.312 -7.379 -11.433 1.00 73.62 282 GLN A N 1
ATOM 2230 C CA . GLN A 1 282 ? 5.495 -6.374 -10.783 1.00 73.62 282 GLN A CA 1
ATOM 2231 C C . GLN A 1 282 ? 6.273 -5.735 -9.637 1.00 73.62 282 GLN A C 1
ATOM 2233 O O . GLN A 1 282 ? 7.072 -6.375 -8.953 1.00 73.62 282 GLN A O 1
ATOM 2238 N N . VAL A 1 283 ? 6.031 -4.450 -9.411 1.00 80.62 283 VAL A N 1
ATOM 2239 C CA . VAL A 1 283 ? 6.676 -3.685 -8.346 1.00 80.62 283 VAL A CA 1
ATOM 2240 C C . VAL A 1 283 ? 5.641 -2.878 -7.577 1.00 80.62 283 VAL A C 1
ATOM 2242 O O . VAL A 1 283 ? 4.566 -2.557 -8.089 1.00 80.62 283 VAL A O 1
ATOM 2245 N N . LYS A 1 284 ? 5.960 -2.553 -6.324 1.00 72.69 284 LYS A N 1
ATOM 2246 C CA . LYS A 1 284 ? 5.205 -1.575 -5.540 1.00 72.69 284 LYS A CA 1
ATOM 2247 C C . LYS A 1 284 ? 6.078 -0.340 -5.387 1.00 72.69 284 LYS A C 1
ATOM 2249 O O . LYS A 1 284 ? 7.096 -0.394 -4.704 1.00 72.69 284 LYS A O 1
ATOM 2254 N N . VAL A 1 285 ? 5.713 0.734 -6.080 1.00 76.88 285 VAL A N 1
ATOM 2255 C CA . VAL A 1 285 ? 6.415 2.020 -6.015 1.00 76.88 285 VAL A CA 1
ATOM 2256 C C . VAL A 1 285 ? 5.490 2.993 -5.304 1.00 76.88 285 VAL A C 1
ATOM 2258 O O . VAL A 1 285 ? 4.436 3.342 -5.830 1.00 76.88 285 VAL A O 1
ATOM 2261 N N . ARG A 1 286 ? 5.859 3.417 -4.094 1.00 71.94 286 ARG A N 1
ATOM 2262 C CA . ARG A 1 286 ? 5.067 4.337 -3.259 1.00 71.94 286 ARG A CA 1
ATOM 2263 C C . ARG A 1 286 ? 3.646 3.825 -2.982 1.00 71.94 286 ARG A C 1
ATOM 2265 O O . ARG A 1 286 ? 2.678 4.577 -3.039 1.00 71.94 286 ARG A O 1
ATOM 2272 N N . GLY A 1 287 ? 3.518 2.521 -2.735 1.00 69.12 287 GLY A N 1
ATOM 2273 C CA . GLY A 1 287 ? 2.257 1.815 -2.456 1.00 69.12 287 GLY A CA 1
ATOM 2274 C C . GLY A 1 287 ? 1.398 1.527 -3.675 1.00 69.12 287 GLY A C 1
ATOM 2275 O O . GLY A 1 287 ? 0.364 0.874 -3.558 1.00 69.12 287 GLY A O 1
ATOM 2276 N N . LEU A 1 288 ? 1.831 1.979 -4.850 1.00 74.50 288 LEU A N 1
ATOM 2277 C CA . LEU A 1 288 ? 1.121 1.782 -6.098 1.00 74.50 288 LEU A CA 1
ATOM 2278 C C . LEU A 1 288 ? 1.642 0.514 -6.757 1.00 74.50 288 LEU A C 1
ATOM 2280 O O . LEU A 1 288 ? 2.845 0.342 -6.967 1.00 74.50 288 LEU A O 1
ATOM 2284 N N . ARG A 1 289 ? 0.715 -0.392 -7.061 1.00 76.50 289 ARG A N 1
ATOM 2285 C CA . ARG A 1 289 ? 0.994 -1.635 -7.772 1.00 76.50 289 ARG A CA 1
ATOM 2286 C C . ARG A 1 289 ? 1.200 -1.309 -9.250 1.00 76.50 289 ARG A C 1
ATOM 2288 O O . ARG A 1 289 ? 0.260 -0.891 -9.927 1.00 76.50 289 ARG A O 1
ATOM 2295 N N . ILE A 1 290 ? 2.424 -1.486 -9.737 1.00 80.38 290 ILE A N 1
ATOM 2296 C CA . ILE A 1 290 ? 2.816 -1.162 -11.111 1.00 80.38 290 ILE A CA 1
ATOM 2297 C C . ILE A 1 290 ? 3.332 -2.427 -11.787 1.00 80.38 290 ILE A C 1
ATOM 2299 O O . ILE A 1 290 ? 4.229 -3.103 -11.281 1.00 80.38 290 ILE A O 1
ATOM 2303 N N . GLU A 1 291 ? 2.756 -2.741 -12.939 1.00 82.12 291 GLU A N 1
ATOM 2304 C CA . GLU A 1 291 ? 3.263 -3.763 -13.845 1.00 82.12 291 GLU A CA 1
ATOM 2305 C C . GLU A 1 291 ? 4.265 -3.092 -14.784 1.00 82.12 291 GLU A C 1
ATOM 2307 O O . GLU A 1 291 ? 3.884 -2.267 -15.610 1.00 82.12 291 GLU A O 1
ATOM 2312 N N . LEU A 1 292 ? 5.558 -3.410 -14.666 1.00 83.44 292 LEU A N 1
ATOM 2313 C CA . LEU A 1 292 ? 6.585 -2.760 -15.496 1.00 83.44 292 LEU A CA 1
ATOM 2314 C C . LEU A 1 292 ? 6.342 -2.990 -16.997 1.00 83.44 292 LEU A C 1
ATOM 2316 O O . LEU A 1 292 ? 6.597 -2.099 -17.804 1.00 83.44 292 LEU A O 1
ATOM 2320 N N . GLY A 1 293 ? 5.753 -4.138 -17.348 1.00 71.88 293 GLY A N 1
ATOM 2321 C CA . GLY A 1 293 ? 5.341 -4.466 -18.713 1.00 71.88 293 GLY A CA 1
ATOM 2322 C C . GLY A 1 293 ? 4.280 -3.526 -19.300 1.00 71.88 293 GLY A C 1
ATOM 2323 O O . GLY A 1 293 ? 4.258 -3.331 -20.509 1.00 71.88 293 GLY A O 1
ATOM 2324 N N . GLU A 1 294 ? 3.433 -2.897 -18.476 1.00 79.56 294 GLU A N 1
ATOM 2325 C CA . GLU A 1 294 ? 2.454 -1.896 -18.939 1.00 79.56 294 GLU A CA 1
ATOM 2326 C C . GLU A 1 294 ? 3.158 -0.633 -19.444 1.00 79.56 294 GLU A C 1
ATOM 2328 O O . GLU A 1 294 ? 2.816 -0.098 -20.498 1.00 79.56 294 GLU A O 1
ATOM 2333 N N . ILE A 1 295 ? 4.217 -0.217 -18.746 1.00 86.50 295 ILE A N 1
ATOM 2334 C CA . ILE A 1 295 ? 5.052 0.914 -19.155 1.00 86.50 295 ILE A CA 1
ATOM 2335 C C . ILE A 1 295 ? 5.875 0.545 -20.396 1.00 86.50 295 ILE A C 1
ATOM 2337 O O . ILE A 1 295 ? 5.961 1.338 -21.331 1.00 86.50 295 ILE A O 1
ATOM 2341 N N . GLU A 1 296 ? 6.449 -0.663 -20.433 1.00 82.88 296 GLU A N 1
ATOM 2342 C CA . GLU A 1 296 ? 7.177 -1.178 -21.603 1.00 82.88 296 GLU A CA 1
ATOM 2343 C C . GLU A 1 296 ? 6.283 -1.214 -22.854 1.00 82.88 296 GLU A C 1
ATOM 2345 O O . GLU A 1 296 ? 6.710 -0.777 -23.921 1.00 82.88 296 GLU A O 1
ATOM 2350 N N . ALA A 1 297 ? 5.032 -1.669 -22.724 1.00 73.38 297 ALA A N 1
ATOM 2351 C CA . ALA A 1 297 ? 4.069 -1.710 -23.822 1.00 73.38 297 ALA A CA 1
ATOM 2352 C C . ALA A 1 297 ? 3.686 -0.306 -24.313 1.00 73.38 297 ALA A C 1
ATOM 2354 O O . ALA A 1 297 ? 3.624 -0.078 -25.519 1.00 73.38 297 ALA A O 1
ATOM 2355 N N . ALA A 1 298 ? 3.471 0.648 -23.401 1.00 83.62 298 ALA A N 1
ATOM 2356 C CA . ALA A 1 298 ? 3.195 2.036 -23.766 1.00 83.62 298 ALA A CA 1
ATOM 2357 C C . ALA A 1 298 ? 4.390 2.698 -24.474 1.00 83.62 298 ALA A C 1
ATOM 2359 O O . ALA A 1 298 ? 4.201 3.400 -25.465 1.00 83.62 298 ALA A O 1
ATOM 2360 N N . LEU A 1 299 ? 5.618 2.438 -24.010 1.00 83.50 299 LEU A N 1
ATOM 2361 C CA . LEU A 1 299 ? 6.851 2.905 -24.654 1.00 83.50 299 LEU A CA 1
ATOM 2362 C C . LEU A 1 299 ? 6.988 2.356 -26.080 1.00 83.50 299 LEU A C 1
ATOM 2364 O O . LEU A 1 299 ? 7.336 3.103 -26.985 1.00 83.50 299 LEU A O 1
ATOM 2368 N N . GLN A 1 300 ? 6.660 1.081 -26.302 1.00 78.25 300 GLN A N 1
ATOM 2369 C CA . GLN A 1 300 ? 6.700 0.458 -27.633 1.00 78.25 300 GLN A CA 1
ATOM 2370 C C . GLN A 1 300 ? 5.681 1.034 -28.630 1.00 78.25 300 GLN A C 1
ATOM 2372 O O . GLN A 1 300 ? 5.792 0.777 -29.825 1.00 78.25 300 GLN A O 1
ATOM 2377 N N . GLN A 1 301 ? 4.683 1.794 -28.170 1.00 80.44 301 GLN A N 1
ATOM 2378 C CA . GLN A 1 301 ? 3.726 2.473 -29.051 1.00 80.44 301 GLN A CA 1
ATOM 2379 C C . GLN A 1 301 ? 4.201 3.854 -29.521 1.00 80.44 301 GLN A C 1
ATOM 2381 O O . GLN A 1 301 ? 3.532 4.463 -30.356 1.00 80.44 301 GLN A O 1
ATOM 2386 N N . LEU A 1 302 ? 5.305 4.372 -28.978 1.00 82.19 302 LEU A N 1
ATOM 2387 C CA . LEU A 1 302 ? 5.862 5.657 -29.388 1.00 82.19 302 LEU A CA 1
ATOM 2388 C C . LEU A 1 302 ? 6.749 5.485 -30.624 1.00 82.19 302 LEU A C 1
ATOM 2390 O O . LEU A 1 302 ? 7.486 4.506 -30.748 1.00 82.19 302 LEU A O 1
ATOM 2394 N N . GLU A 1 303 ? 6.694 6.455 -31.538 1.00 75.38 303 GLU A N 1
ATOM 2395 C CA . GLU A 1 303 ? 7.565 6.457 -32.713 1.00 75.38 303 GLU A CA 1
ATOM 2396 C C . GLU A 1 303 ? 9.040 6.491 -32.291 1.00 75.38 303 GLU A C 1
ATOM 2398 O O . GLU A 1 303 ? 9.415 7.145 -31.316 1.00 75.38 303 GLU A O 1
ATOM 2403 N N . HIS A 1 304 ? 9.877 5.782 -33.049 1.00 78.56 304 HIS A N 1
ATOM 2404 C CA . HIS A 1 304 ? 11.327 5.691 -32.853 1.00 78.56 304 HIS A CA 1
ATOM 2405 C C . HIS A 1 304 ? 11.810 4.910 -31.616 1.00 78.56 304 HIS A C 1
ATOM 2407 O O . HIS A 1 304 ? 13.008 4.893 -31.364 1.00 78.56 304 HIS A O 1
ATOM 2413 N N . ILE A 1 305 ? 10.946 4.211 -30.872 1.00 78.62 305 ILE A N 1
ATOM 2414 C CA . ILE A 1 305 ? 11.389 3.274 -29.824 1.00 78.62 305 ILE A CA 1
ATOM 2415 C C . ILE A 1 305 ? 11.391 1.845 -30.381 1.00 78.62 305 ILE A C 1
ATOM 2417 O O . ILE A 1 305 ? 10.339 1.238 -30.558 1.00 78.62 305 ILE A O 1
ATOM 2421 N N . ASP A 1 306 ? 12.579 1.282 -30.622 1.00 72.12 306 ASP A N 1
ATOM 2422 C CA . ASP A 1 306 ? 12.730 -0.080 -31.160 1.00 72.12 306 ASP A CA 1
ATOM 2423 C C . ASP A 1 306 ? 12.487 -1.149 -30.085 1.00 72.12 306 ASP A C 1
ATOM 2425 O O . ASP A 1 306 ? 11.930 -2.216 -30.348 1.00 72.12 306 ASP A O 1
ATOM 2429 N N . ALA A 1 307 ? 12.928 -0.881 -28.853 1.00 74.94 307 ALA A N 1
ATOM 2430 C CA . ALA A 1 307 ? 12.667 -1.729 -27.697 1.00 74.94 307 ALA A CA 1
ATOM 2431 C C . ALA A 1 307 ? 12.791 -0.935 -26.394 1.00 74.94 307 ALA A C 1
ATOM 2433 O O . ALA A 1 307 ? 13.601 -0.014 -26.282 1.00 74.94 307 ALA A O 1
ATOM 2434 N N . ALA A 1 308 ? 12.045 -1.358 -25.376 1.00 84.19 308 ALA A N 1
ATOM 2435 C CA . ALA A 1 308 ? 12.089 -0.773 -24.046 1.00 84.19 308 ALA A CA 1
ATOM 2436 C C . ALA A 1 308 ? 12.123 -1.856 -22.964 1.00 84.19 308 ALA A C 1
ATOM 2438 O O . ALA A 1 308 ? 11.469 -2.892 -23.092 1.00 84.19 308 ALA A O 1
ATOM 2439 N N . VAL A 1 309 ? 12.873 -1.595 -21.894 1.00 84.31 309 VAL A N 1
ATOM 2440 C CA . VAL A 1 309 ? 12.849 -2.373 -20.650 1.00 84.31 309 VAL A CA 1
ATOM 2441 C C . VAL A 1 309 ? 12.729 -1.400 -19.494 1.00 84.31 309 VAL A C 1
ATOM 2443 O O . VAL A 1 309 ? 13.527 -0.471 -19.390 1.00 84.31 309 VAL A O 1
ATOM 2446 N N . VAL A 1 310 ? 11.778 -1.622 -18.596 1.00 89.00 310 VAL A N 1
ATOM 2447 C CA . VAL A 1 310 ? 11.599 -0.779 -17.413 1.00 89.00 310 VAL A CA 1
ATOM 2448 C C . VAL A 1 310 ? 12.015 -1.567 -16.182 1.00 89.00 310 VAL A C 1
ATOM 2450 O O . VAL A 1 310 ? 11.679 -2.739 -16.028 1.00 89.00 310 VAL A O 1
ATOM 2453 N N . LEU A 1 311 ? 12.783 -0.929 -15.303 1.00 88.81 311 LEU A N 1
ATOM 2454 C CA . LEU A 1 311 ? 13.189 -1.484 -14.016 1.00 88.81 311 LEU A CA 1
ATOM 2455 C C . LEU A 1 311 ? 12.815 -0.531 -12.894 1.00 88.81 311 LEU A C 1
ATOM 2457 O O . LEU A 1 311 ? 12.907 0.683 -13.046 1.00 88.81 311 LEU A O 1
ATOM 2461 N N . ALA A 1 312 ? 12.487 -1.092 -11.737 1.00 87.25 312 ALA A N 1
ATOM 2462 C CA . ALA A 1 312 ? 12.457 -0.334 -10.501 1.00 87.25 312 ALA A CA 1
ATOM 2463 C C . ALA A 1 312 ? 13.821 -0.475 -9.809 1.00 87.25 312 ALA A C 1
ATOM 2465 O O . ALA A 1 312 ? 14.253 -1.592 -9.508 1.00 87.25 312 ALA A O 1
ATOM 2466 N N . ARG A 1 313 ? 14.527 0.637 -9.602 1.00 84.12 313 ARG A N 1
ATOM 2467 C CA . ARG A 1 313 ? 15.858 0.670 -8.982 1.00 84.12 313 ARG A CA 1
ATOM 2468 C C . ARG A 1 313 ? 15.844 1.534 -7.735 1.00 84.12 313 ARG A C 1
ATOM 2470 O O . ARG A 1 313 ? 15.170 2.555 -7.701 1.00 84.12 313 ARG A O 1
ATOM 2477 N N . SER A 1 314 ? 16.594 1.126 -6.717 1.00 76.19 314 SER A N 1
ATOM 2478 C CA . SER A 1 314 ? 16.820 1.976 -5.551 1.00 76.19 314 SER A CA 1
ATOM 2479 C C . SER A 1 314 ? 17.741 3.132 -5.930 1.00 76.19 314 SER A C 1
ATOM 2481 O O . SER A 1 314 ? 18.836 2.897 -6.439 1.00 76.19 314 SER A O 1
ATOM 2483 N N . SER A 1 315 ? 17.309 4.359 -5.670 1.00 71.25 315 SER A N 1
ATOM 2484 C CA . SER A 1 315 ? 18.140 5.554 -5.763 1.00 71.25 315 SER A CA 1
ATOM 2485 C C . SER A 1 315 ? 19.185 5.583 -4.639 1.00 71.25 315 SER A C 1
ATOM 2487 O O . SER A 1 315 ? 19.167 4.762 -3.714 1.00 71.25 315 SER A O 1
ATOM 2489 N N . LEU A 1 316 ? 20.083 6.573 -4.668 1.00 62.19 316 LEU A N 1
ATOM 2490 C CA . LEU A 1 316 ? 21.084 6.794 -3.613 1.00 62.19 316 LEU A CA 1
ATOM 2491 C C . LEU A 1 316 ? 20.459 7.031 -2.226 1.00 62.19 316 LEU A C 1
ATOM 2493 O O . LEU A 1 316 ? 21.102 6.783 -1.207 1.00 62.19 316 LEU A O 1
ATOM 2497 N N . THR A 1 317 ? 19.203 7.485 -2.171 1.00 58.41 317 THR A N 1
ATOM 2498 C CA . THR A 1 317 ? 18.458 7.686 -0.919 1.00 58.41 317 THR A CA 1
ATOM 2499 C C . THR A 1 317 ? 17.733 6.420 -0.446 1.00 58.41 317 THR A C 1
ATOM 2501 O O . THR A 1 317 ? 17.168 6.411 0.649 1.00 58.41 317 THR A O 1
ATOM 2504 N N . GLY A 1 318 ? 17.786 5.334 -1.227 1.00 64.06 318 GLY A N 1
ATOM 2505 C CA . GLY A 1 318 ? 17.138 4.053 -0.947 1.00 64.06 318 GLY A CA 1
ATOM 2506 C C . GLY A 1 318 ? 15.682 3.966 -1.410 1.00 64.06 318 GLY A C 1
ATOM 2507 O O . GLY A 1 318 ? 15.042 2.940 -1.183 1.00 64.06 318 GLY A O 1
ATOM 2508 N N . GLU A 1 319 ? 15.154 5.007 -2.059 1.00 68.00 319 GLU A N 1
ATOM 2509 C CA . GLU A 1 319 ? 13.802 4.995 -2.624 1.00 68.00 319 GLU A CA 1
ATOM 2510 C C . GLU A 1 319 ? 13.754 4.243 -3.951 1.00 68.00 319 GLU A C 1
ATOM 2512 O O . GLU A 1 319 ? 14.681 4.319 -4.749 1.00 68.00 319 GLU A O 1
ATOM 2517 N N . LEU A 1 320 ? 12.661 3.524 -4.204 1.00 77.50 320 LEU A N 1
ATOM 2518 C CA . LEU A 1 320 ? 12.470 2.811 -5.462 1.00 77.50 320 LEU A CA 1
ATOM 2519 C C . LEU A 1 320 ? 11.967 3.781 -6.550 1.00 77.50 320 LEU A C 1
ATOM 2521 O O . LEU A 1 320 ? 10.911 4.394 -6.396 1.00 77.50 320 LEU A O 1
ATOM 2525 N N . GLU A 1 321 ? 12.706 3.899 -7.649 1.00 84.12 321 GLU A N 1
ATOM 2526 C CA . GLU A 1 321 ? 12.417 4.762 -8.799 1.00 84.12 321 GLU A CA 1
ATOM 2527 C C . GLU A 1 321 ? 12.298 3.941 -10.084 1.00 84.12 321 GLU A C 1
ATOM 2529 O O . GLU A 1 321 ? 12.962 2.915 -10.248 1.00 84.12 321 GLU A O 1
ATOM 2534 N N . LEU A 1 322 ? 11.450 4.393 -11.007 1.00 88.00 322 LEU A N 1
ATOM 2535 C CA . LEU A 1 322 ? 11.269 3.747 -12.304 1.00 88.00 322 LEU A CA 1
ATOM 2536 C C . LEU A 1 322 ? 12.324 4.257 -13.292 1.00 88.00 322 LEU A C 1
ATOM 2538 O O . LEU A 1 322 ? 12.461 5.459 -13.502 1.00 88.00 322 LEU A O 1
ATOM 2542 N N . VAL A 1 323 ? 13.045 3.343 -13.931 1.00 90.62 323 VAL A N 1
ATOM 2543 C CA . VAL A 1 323 ? 14.069 3.635 -14.940 1.00 90.62 323 VAL A CA 1
ATOM 2544 C C . VAL A 1 323 ? 13.689 2.926 -16.231 1.00 90.62 323 VAL A C 1
ATOM 2546 O O . VAL A 1 323 ? 13.603 1.696 -16.253 1.00 90.62 323 VAL A O 1
ATOM 2549 N N . ALA A 1 324 ? 13.469 3.689 -17.299 1.00 90.19 324 ALA A N 1
ATOM 2550 C CA . ALA A 1 324 ? 13.214 3.164 -18.633 1.00 90.19 324 ALA A CA 1
ATOM 2551 C C . ALA A 1 324 ? 14.511 3.114 -19.443 1.00 90.19 324 ALA A C 1
ATOM 2553 O O . ALA A 1 324 ? 15.141 4.136 -19.699 1.00 90.19 324 ALA A O 1
ATOM 2554 N N . TYR A 1 325 ? 14.897 1.917 -19.864 1.00 88.56 325 TYR A N 1
ATOM 2555 C CA . TYR A 1 325 ? 15.992 1.684 -20.795 1.00 88.56 325 TYR A CA 1
ATOM 2556 C C . TYR A 1 325 ? 15.423 1.585 -22.198 1.00 88.56 325 TYR A C 1
ATOM 2558 O O . TYR A 1 325 ? 14.493 0.808 -22.417 1.00 88.56 325 TYR A O 1
ATOM 2566 N N . LEU A 1 326 ? 15.976 2.351 -23.130 1.00 87.50 326 LEU A N 1
ATOM 2567 C CA . LEU A 1 326 ? 15.437 2.503 -24.475 1.00 87.50 326 LEU A CA 1
ATOM 2568 C C . LEU A 1 326 ? 16.500 2.170 -25.515 1.00 87.50 326 LEU A C 1
ATOM 2570 O O . LEU A 1 326 ? 17.619 2.675 -25.447 1.00 87.50 326 LEU A O 1
ATOM 2574 N N . LEU A 1 327 ? 16.132 1.342 -26.485 1.00 79.19 327 LEU A N 1
ATOM 2575 C CA . LEU A 1 327 ? 16.892 1.128 -27.708 1.00 79.19 327 LEU A CA 1
ATOM 2576 C C . LEU A 1 327 ? 16.180 1.872 -28.839 1.00 79.19 327 LEU A C 1
ATOM 2578 O O . LEU A 1 327 ? 14.973 1.706 -29.019 1.00 79.19 327 LEU A O 1
ATOM 2582 N N . SER A 1 328 ? 16.929 2.685 -29.575 1.00 80.50 328 SER A N 1
ATOM 2583 C CA . SER A 1 328 ? 16.430 3.474 -30.699 1.00 80.50 328 SER A CA 1
ATOM 2584 C C . SER A 1 328 ? 17.538 3.689 -31.722 1.00 80.50 328 SER A C 1
ATOM 2586 O O . SER A 1 328 ? 18.674 3.999 -31.353 1.00 80.50 328 SER A O 1
ATOM 2588 N N . ALA A 1 329 ? 17.201 3.574 -33.004 1.00 71.94 329 ALA A N 1
ATOM 2589 C CA . ALA A 1 329 ? 18.057 3.985 -34.113 1.00 71.94 329 ALA A CA 1
ATOM 2590 C C . ALA A 1 329 ? 18.126 5.516 -34.303 1.00 71.94 329 ALA A C 1
ATOM 2592 O O . ALA A 1 329 ? 19.047 6.007 -34.957 1.00 71.94 329 ALA A O 1
ATOM 2593 N N . ALA A 1 330 ? 17.165 6.266 -33.753 1.00 76.12 330 ALA A N 1
ATOM 2594 C CA . ALA A 1 330 ? 17.102 7.725 -33.817 1.00 76.12 330 ALA A CA 1
ATOM 2595 C C . ALA A 1 330 ? 17.504 8.383 -32.488 1.00 76.12 330 ALA A C 1
ATOM 2597 O O . ALA A 1 330 ? 17.442 7.770 -31.417 1.00 76.12 330 ALA A O 1
ATOM 2598 N N . GLU A 1 331 ? 17.886 9.658 -32.552 1.00 78.62 331 GLU A N 1
ATOM 2599 C CA . GLU A 1 331 ? 18.120 10.464 -31.356 1.00 78.62 331 GLU A CA 1
ATOM 2600 C C . GLU A 1 331 ? 16.809 10.650 -30.580 1.00 78.62 331 GLU A C 1
ATOM 2602 O O . GLU A 1 331 ? 15.786 11.057 -31.133 1.00 78.62 331 GLU A O 1
ATOM 2607 N N . LEU A 1 332 ? 16.834 10.303 -29.293 1.00 77.81 332 LEU A N 1
ATOM 2608 C CA . LEU A 1 332 ? 15.658 10.318 -28.435 1.00 77.81 332 LEU A CA 1
ATOM 2609 C C . LEU A 1 332 ? 15.543 11.652 -27.703 1.00 77.81 332 LEU A C 1
ATOM 2611 O O . LEU A 1 332 ? 16.427 12.029 -26.937 1.00 77.81 332 LEU A O 1
ATOM 2615 N N . VAL A 1 333 ? 14.405 12.321 -27.869 1.00 80.69 333 VAL A N 1
ATOM 2616 C CA . VAL A 1 333 ? 14.059 13.520 -27.098 1.00 80.69 333 VAL A CA 1
ATOM 2617 C C . VAL A 1 333 ? 13.195 13.103 -25.909 1.00 80.69 333 VAL A C 1
ATOM 2619 O O . VAL A 1 333 ? 12.012 12.798 -26.070 1.00 80.69 333 VAL A O 1
ATOM 2622 N N . ILE A 1 334 ? 13.778 13.094 -24.706 1.00 79.88 334 ILE A N 1
ATOM 2623 C CA . ILE A 1 334 ? 13.124 12.612 -23.473 1.00 79.88 334 ILE A CA 1
ATOM 2624 C C . ILE A 1 334 ? 11.793 13.333 -23.207 1.00 79.88 334 ILE A C 1
ATOM 2626 O O . ILE A 1 334 ? 10.821 12.686 -22.820 1.00 79.88 334 ILE A O 1
ATOM 2630 N N . ALA A 1 335 ? 11.719 14.641 -23.469 1.00 71.69 335 ALA A N 1
ATOM 2631 C CA . ALA A 1 335 ? 10.495 15.425 -23.298 1.00 71.69 335 ALA A CA 1
ATOM 2632 C C . ALA A 1 335 ? 9.321 14.870 -24.130 1.00 71.69 335 ALA A C 1
ATOM 2634 O O . ALA A 1 335 ? 8.225 14.686 -23.602 1.00 71.69 335 ALA A O 1
ATOM 2635 N N . ASN A 1 336 ? 9.567 14.504 -25.393 1.00 78.62 336 ASN A N 1
ATOM 2636 C CA . ASN A 1 336 ? 8.542 13.936 -26.275 1.00 78.62 336 ASN A CA 1
ATOM 2637 C C . ASN A 1 336 ? 8.085 12.554 -25.790 1.00 78.62 336 ASN A C 1
ATOM 2639 O O . ASN A 1 336 ? 6.897 12.243 -25.828 1.00 78.62 336 ASN A O 1
ATOM 2643 N N . ILE A 1 337 ? 9.016 11.737 -25.290 1.00 83.06 337 ILE A N 1
ATOM 2644 C CA . ILE A 1 337 ? 8.707 10.411 -24.736 1.00 83.06 337 ILE A CA 1
ATOM 2645 C C . ILE A 1 337 ? 7.842 10.553 -23.483 1.00 83.06 337 ILE A C 1
ATOM 2647 O O . ILE A 1 337 ? 6.828 9.871 -23.341 1.00 83.06 337 ILE A O 1
ATOM 2651 N N . ARG A 1 338 ? 8.215 11.467 -22.580 1.00 80.06 338 ARG A N 1
ATOM 2652 C CA . ARG A 1 338 ? 7.475 11.735 -21.344 1.00 80.06 338 ARG A CA 1
ATOM 2653 C C . ARG A 1 338 ? 6.060 12.243 -21.646 1.00 80.06 338 ARG A C 1
ATOM 2655 O O . ARG A 1 338 ? 5.118 11.754 -21.024 1.00 80.06 338 ARG A O 1
ATOM 2662 N N . ALA A 1 339 ? 5.908 13.144 -22.619 1.00 76.88 339 ALA A N 1
ATOM 2663 C CA . ALA A 1 339 ? 4.609 13.632 -23.082 1.00 76.88 339 ALA A CA 1
ATOM 2664 C C . ALA A 1 339 ? 3.756 12.514 -23.711 1.00 76.88 339 ALA A C 1
ATOM 2666 O O . ALA A 1 339 ? 2.599 12.337 -23.347 1.00 76.88 339 ALA A O 1
ATOM 2667 N N . GLY A 1 340 ? 4.333 11.685 -24.585 1.00 83.00 340 GLY A N 1
ATOM 2668 C CA . GLY A 1 340 ? 3.610 10.561 -25.188 1.00 83.00 340 GLY A CA 1
ATOM 2669 C C . GLY A 1 340 ? 3.151 9.515 -24.163 1.00 83.00 340 GLY A C 1
ATOM 2670 O O . GLY A 1 340 ? 2.060 8.950 -24.287 1.00 83.00 340 GLY A O 1
ATOM 2671 N N . LEU A 1 341 ? 3.948 9.265 -23.119 1.00 84.44 341 LEU A N 1
ATOM 2672 C CA . LEU A 1 341 ? 3.551 8.375 -22.028 1.00 84.44 341 LEU A CA 1
ATOM 2673 C C . LEU A 1 341 ? 2.458 8.975 -21.138 1.00 84.44 341 LEU A C 1
ATOM 2675 O O . LEU A 1 341 ? 1.579 8.232 -20.706 1.00 84.44 341 LEU A O 1
ATOM 2679 N N . SER A 1 342 ? 2.488 10.280 -20.855 1.00 81.50 342 SER A N 1
ATOM 2680 C CA . SER A 1 342 ? 1.517 10.920 -19.953 1.00 81.50 342 SER A CA 1
ATOM 2681 C C . SER A 1 342 ? 0.091 10.951 -20.516 1.00 81.50 342 SER A C 1
ATOM 2683 O O . SER A 1 342 ? -0.865 10.991 -19.744 1.00 81.50 342 SER A O 1
ATOM 2685 N N . GLU A 1 343 ? -0.068 10.848 -21.837 1.00 80.06 343 GLU A N 1
ATOM 2686 C CA . GLU A 1 343 ? -1.369 10.660 -22.495 1.00 80.06 343 GLU A CA 1
ATOM 2687 C C . GLU A 1 343 ? -1.988 9.275 -22.242 1.00 80.06 343 GLU A C 1
ATOM 2689 O O . GLU A 1 343 ? -3.205 9.111 -22.330 1.00 80.06 343 GLU A O 1
ATOM 2694 N N . ARG A 1 344 ? -1.155 8.262 -21.972 1.00 79.44 344 ARG A N 1
ATOM 2695 C CA . ARG A 1 344 ? -1.548 6.839 -21.949 1.00 79.44 344 ARG A CA 1
ATOM 2696 C C . ARG A 1 344 ? -1.508 6.234 -20.555 1.00 79.44 344 ARG A C 1
ATOM 2698 O O . ARG A 1 344 ? -2.255 5.303 -20.269 1.00 79.44 344 ARG A O 1
ATOM 2705 N N . LEU A 1 345 ? -0.627 6.745 -19.701 1.00 81.31 345 LEU A N 1
ATOM 2706 C CA . LEU A 1 345 ? -0.351 6.199 -18.384 1.00 81.31 345 LEU A CA 1
ATOM 2707 C C . LEU A 1 345 ? -0.626 7.231 -17.288 1.00 81.31 345 LEU A C 1
ATOM 2709 O O . LEU A 1 345 ? -0.323 8.416 -17.446 1.00 81.31 345 LEU A O 1
ATOM 2713 N N . PRO A 1 346 ? -1.121 6.793 -16.120 1.00 75.19 346 PRO A N 1
ATOM 2714 C CA . PRO A 1 346 ? -1.167 7.638 -14.939 1.00 75.19 346 PRO A CA 1
ATOM 2715 C C . PRO A 1 346 ? 0.217 8.186 -14.571 1.00 75.19 346 PRO A C 1
ATOM 2717 O O . PRO A 1 346 ? 1.225 7.487 -14.671 1.00 75.19 346 PRO A O 1
ATOM 2720 N N . ALA A 1 347 ? 0.257 9.403 -14.023 1.00 74.06 347 ALA A N 1
ATOM 2721 C CA . ALA A 1 347 ? 1.495 10.106 -13.667 1.00 74.06 347 ALA A CA 1
ATOM 2722 C C . ALA A 1 347 ? 2.461 9.295 -12.776 1.00 74.06 347 ALA A C 1
ATOM 2724 O O . ALA A 1 347 ? 3.674 9.464 -12.847 1.00 74.06 347 ALA A O 1
ATOM 2725 N N . TYR A 1 348 ? 1.944 8.392 -11.939 1.00 75.38 348 TYR A N 1
ATOM 2726 C CA . TYR A 1 348 ? 2.763 7.554 -11.061 1.00 75.38 348 TYR A CA 1
ATOM 2727 C C . TYR A 1 348 ? 3.465 6.382 -11.765 1.00 75.38 348 TYR A C 1
ATOM 2729 O O . TYR A 1 348 ? 4.352 5.777 -11.169 1.00 75.38 348 TYR A O 1
ATOM 2737 N N . MET A 1 349 ? 3.063 6.042 -12.993 1.00 84.00 349 MET A N 1
ATOM 2738 C CA . MET A 1 349 ? 3.706 5.020 -13.827 1.00 84.00 349 MET A CA 1
ATOM 2739 C C . MET A 1 349 ? 4.778 5.606 -14.752 1.00 84.00 349 MET A C 1
ATOM 2741 O O . MET A 1 349 ? 5.487 4.854 -15.416 1.00 84.00 349 MET A O 1
ATOM 2745 N N . LEU A 1 350 ? 4.910 6.933 -14.812 1.00 86.19 350 LEU A N 1
ATOM 2746 C CA . LEU A 1 350 ? 5.912 7.575 -15.653 1.00 86.19 350 LEU A CA 1
ATOM 2747 C C . LEU A 1 350 ? 7.321 7.321 -15.088 1.00 86.19 350 LEU A C 1
ATOM 2749 O O . LEU A 1 350 ? 7.550 7.584 -13.903 1.00 86.19 350 L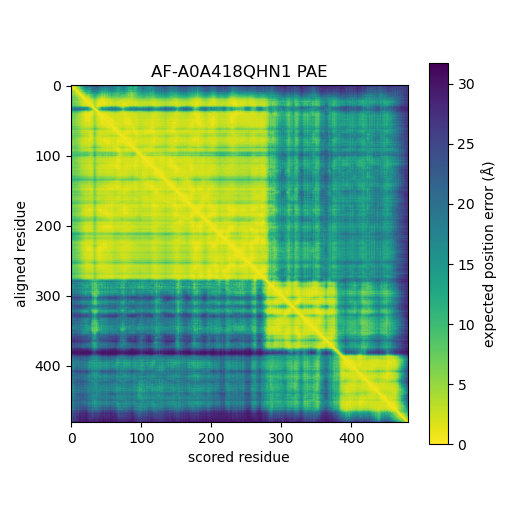EU A O 1
ATOM 2753 N N . PRO A 1 351 ? 8.275 6.841 -15.910 1.00 87.81 351 PRO A N 1
ATOM 2754 C CA . PRO A 1 351 ? 9.658 6.666 -15.489 1.00 87.81 351 PRO A CA 1
ATOM 2755 C C . PRO A 1 351 ? 10.281 7.960 -14.951 1.00 87.81 351 PRO A C 1
ATOM 2757 O O . PRO A 1 351 ? 10.084 9.051 -15.496 1.00 87.81 351 PRO A O 1
ATOM 2760 N N . ASN A 1 352 ? 11.066 7.826 -13.884 1.00 83.62 352 ASN A N 1
ATOM 2761 C CA . ASN A 1 352 ? 11.901 8.898 -13.351 1.00 83.62 352 ASN A CA 1
ATOM 2762 C C . ASN A 1 352 ? 13.035 9.209 -14.330 1.00 83.62 352 ASN A C 1
ATOM 2764 O O . ASN A 1 352 ? 13.229 10.366 -14.695 1.00 83.62 352 ASN A O 1
ATOM 2768 N N . HIS A 1 353 ? 13.704 8.157 -14.806 1.00 84.44 353 HIS A N 1
ATOM 2769 C CA . HIS A 1 353 ? 14.896 8.244 -15.647 1.00 84.44 353 HIS A CA 1
ATOM 2770 C C . HIS A 1 353 ? 14.691 7.523 -16.975 1.00 84.44 353 HIS A C 1
ATOM 2772 O O . HIS A 1 353 ? 14.052 6.468 -17.022 1.00 84.44 353 HIS A O 1
ATOM 2778 N N . PHE A 1 354 ? 15.296 8.061 -18.031 1.00 85.44 354 PHE A N 1
ATOM 2779 C CA . PHE A 1 354 ? 15.338 7.457 -19.360 1.00 85.44 354 PHE A CA 1
ATOM 2780 C C . PHE A 1 354 ? 16.797 7.268 -19.766 1.00 85.44 354 PHE A C 1
ATOM 2782 O O . PHE A 1 354 ? 17.573 8.218 -19.771 1.00 85.44 354 PHE A O 1
ATOM 2789 N N . VAL A 1 355 ? 17.181 6.034 -20.078 1.00 87.12 355 VAL A N 1
ATOM 2790 C CA . VAL A 1 355 ? 18.565 5.661 -20.378 1.00 87.12 355 VAL A CA 1
ATOM 2791 C C . VAL A 1 355 ? 18.622 5.043 -21.766 1.00 87.12 355 VAL A C 1
ATOM 2793 O O . VAL A 1 355 ? 18.048 3.979 -21.999 1.00 87.12 355 VAL A O 1
ATOM 2796 N N . SER A 1 356 ? 19.336 5.688 -22.688 1.00 85.81 356 SER A N 1
ATOM 2797 C CA . SER A 1 356 ? 19.591 5.109 -24.007 1.00 85.81 356 SER A CA 1
ATOM 2798 C C . SER A 1 356 ? 20.611 3.976 -23.898 1.00 85.81 356 SER A C 1
ATOM 2800 O O . SER A 1 356 ? 21.674 4.131 -23.289 1.00 85.81 356 SER A O 1
ATOM 2802 N N . VAL A 1 357 ? 20.290 2.821 -24.474 1.00 82.12 357 VAL A N 1
ATOM 2803 C CA . VAL A 1 357 ? 21.199 1.679 -24.583 1.00 82.12 357 VAL A CA 1
ATOM 2804 C C . VAL A 1 357 ? 21.537 1.444 -26.047 1.00 82.12 357 VAL A C 1
ATOM 2806 O O . VAL A 1 357 ? 20.653 1.304 -26.879 1.00 82.12 357 VAL A O 1
ATOM 2809 N N . ALA A 1 358 ? 22.828 1.353 -26.370 1.00 80.25 358 ALA A N 1
ATOM 2810 C CA . ALA A 1 358 ? 23.263 1.050 -27.737 1.00 80.25 358 ALA A CA 1
ATOM 2811 C C . ALA A 1 358 ? 22.966 -0.409 -28.135 1.00 80.25 358 ALA A C 1
ATOM 2813 O O . ALA A 1 358 ? 22.778 -0.721 -29.306 1.00 80.25 358 ALA A O 1
ATOM 2814 N N . GLN A 1 359 ? 22.960 -1.316 -27.155 1.00 76.62 359 GLN A N 1
ATOM 2815 C CA . GLN A 1 359 ? 22.639 -2.730 -27.330 1.00 76.62 359 GLN A CA 1
ATOM 2816 C C . GLN A 1 359 ? 22.204 -3.345 -25.999 1.00 76.62 359 GLN A C 1
ATOM 2818 O O . GLN A 1 359 ? 22.674 -2.942 -24.930 1.00 76.62 359 GLN A O 1
ATOM 2823 N N . TRP A 1 360 ? 21.349 -4.365 -26.058 1.00 78.31 360 TRP A N 1
ATOM 2824 C CA . TRP A 1 360 ? 20.919 -5.080 -24.861 1.00 78.31 360 TRP A CA 1
ATOM 2825 C C . TRP A 1 360 ? 22.039 -5.976 -24.321 1.00 78.31 360 TRP A C 1
ATOM 2827 O O . TRP A 1 360 ? 22.543 -6.827 -25.059 1.00 78.31 360 TRP A O 1
ATOM 2837 N N . PRO A 1 361 ? 22.419 -5.863 -23.034 1.00 77.38 361 PRO A N 1
ATOM 2838 C CA . PRO A 1 361 ? 23.267 -6.870 -22.420 1.00 77.38 361 PRO A CA 1
ATOM 2839 C C . PRO A 1 361 ? 22.483 -8.181 -22.368 1.00 77.38 361 PRO A C 1
ATOM 2841 O O . PRO A 1 361 ? 21.365 -8.214 -21.860 1.00 77.38 361 PRO A O 1
ATOM 2844 N N . LEU A 1 362 ? 23.054 -9.263 -22.895 1.00 64.44 362 LEU A N 1
ATOM 2845 C CA . LEU A 1 362 ? 22.422 -10.581 -22.901 1.00 64.44 362 LEU A CA 1
ATOM 2846 C C . LEU A 1 362 ? 23.132 -11.532 -21.930 1.00 64.44 362 LEU A C 1
ATOM 2848 O O . LEU A 1 362 ? 24.347 -11.475 -21.725 1.00 64.44 362 LEU A O 1
ATOM 2852 N N . THR A 1 363 ? 22.355 -12.432 -21.340 1.00 51.47 363 THR A N 1
ATOM 2853 C CA . THR A 1 363 ? 22.839 -13.616 -20.622 1.00 51.47 363 THR A CA 1
ATOM 2854 C C . THR A 1 363 ? 23.388 -14.649 -21.618 1.00 51.47 363 THR A C 1
ATOM 2856 O O . THR A 1 363 ? 23.024 -14.605 -22.795 1.00 51.47 363 THR A O 1
ATOM 2859 N N . PRO A 1 364 ? 24.166 -15.658 -21.177 1.00 43.44 364 PRO A N 1
ATOM 2860 C CA . PRO A 1 364 ? 24.582 -16.772 -22.042 1.00 43.44 364 PRO A CA 1
ATOM 2861 C C . PRO A 1 364 ? 23.415 -17.523 -22.709 1.00 43.44 364 PRO A C 1
ATOM 2863 O O . PRO A 1 364 ? 23.601 -18.175 -23.728 1.00 43.44 364 PRO A O 1
ATOM 2866 N N . SER A 1 365 ? 22.204 -17.412 -22.146 1.00 34.94 365 SER A N 1
ATOM 2867 C CA . SER A 1 365 ? 20.968 -17.988 -22.692 1.00 34.94 365 SER A CA 1
ATOM 2868 C C . SER A 1 365 ? 20.261 -17.119 -23.745 1.00 34.94 365 SER A C 1
ATOM 2870 O O . SER A 1 365 ? 19.186 -17.486 -24.209 1.00 34.94 365 SER A O 1
ATOM 2872 N N . GLY A 1 366 ? 20.811 -15.949 -24.089 1.00 38.78 366 GLY A N 1
ATOM 2873 C CA . GLY A 1 366 ? 20.228 -15.019 -25.064 1.00 38.78 366 GLY A CA 1
ATOM 2874 C C . GLY A 1 366 ? 19.111 -14.113 -24.527 1.00 38.78 366 GLY A C 1
ATOM 2875 O O . GLY A 1 366 ? 18.581 -13.299 -25.273 1.00 38.78 366 GLY A O 1
ATOM 2876 N N . LYS A 1 367 ? 18.754 -14.203 -23.237 1.00 43.06 367 LYS A N 1
ATOM 2877 C CA . LYS A 1 367 ? 17.803 -13.281 -22.576 1.00 43.06 367 LYS A CA 1
ATOM 2878 C C . LYS A 1 367 ? 18.486 -11.987 -22.136 1.00 43.06 367 LYS A C 1
ATOM 2880 O O . LYS A 1 367 ? 19.649 -12.053 -21.745 1.00 43.06 367 LYS A O 1
ATOM 2885 N N . ILE A 1 368 ? 17.756 -10.867 -22.088 1.00 66.19 368 ILE A N 1
ATOM 2886 C CA . ILE A 1 368 ? 18.258 -9.588 -21.551 1.00 66.19 368 ILE A CA 1
ATOM 2887 C C . ILE A 1 368 ? 18.707 -9.760 -20.093 1.00 66.19 368 ILE A C 1
ATOM 2889 O O . ILE A 1 368 ? 17.933 -10.165 -19.222 1.00 66.19 368 ILE A O 1
ATOM 2893 N N . ASP A 1 369 ? 19.966 -9.428 -19.829 1.00 75.56 369 ASP A N 1
ATOM 2894 C CA . ASP A 1 369 ? 20.568 -9.395 -18.506 1.00 75.56 369 ASP A CA 1
ATOM 2895 C C . ASP A 1 369 ? 20.305 -8.042 -17.837 1.00 75.56 369 ASP A C 1
ATOM 2897 O O . ASP A 1 369 ? 21.107 -7.107 -17.886 1.00 75.56 369 ASP A O 1
ATOM 2901 N N . ARG A 1 370 ? 19.147 -7.955 -17.179 1.00 80.75 370 ARG A N 1
ATOM 2902 C CA . ARG A 1 370 ? 18.685 -6.752 -16.473 1.00 80.75 370 ARG A CA 1
ATOM 2903 C C . ARG A 1 370 ? 19.662 -6.257 -15.401 1.00 80.75 370 ARG A C 1
ATOM 2905 O O . ARG A 1 370 ? 19.696 -5.062 -15.127 1.00 80.75 370 ARG A O 1
ATOM 2912 N N 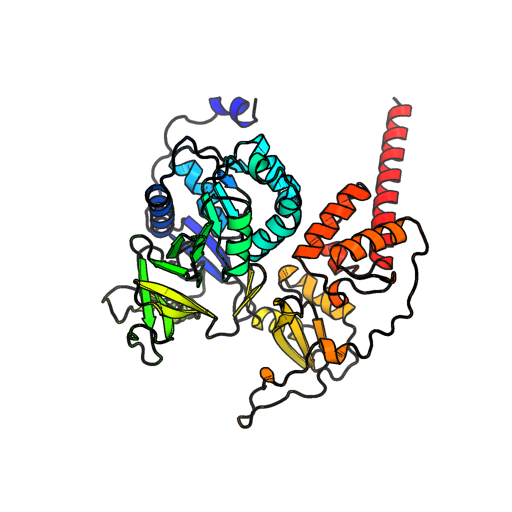. LYS A 1 371 ? 20.476 -7.145 -14.814 1.00 80.12 371 LYS A N 1
ATOM 2913 C CA . LYS A 1 371 ? 21.459 -6.779 -13.778 1.00 80.12 371 LYS A CA 1
ATOM 2914 C C . LYS A 1 371 ? 22.664 -6.042 -14.357 1.00 80.12 371 LYS A C 1
ATOM 2916 O O . LYS A 1 371 ? 23.323 -5.303 -13.636 1.00 80.12 371 LYS A O 1
ATOM 2921 N N . ARG A 1 372 ? 22.943 -6.245 -15.646 1.00 83.25 372 ARG A N 1
ATOM 2922 C CA . ARG A 1 372 ? 24.041 -5.601 -16.377 1.00 83.25 372 ARG A CA 1
ATOM 2923 C C . ARG A 1 372 ? 23.618 -4.326 -17.099 1.00 83.25 372 ARG A C 1
ATOM 2925 O O . ARG A 1 372 ? 24.455 -3.713 -17.756 1.00 83.25 372 ARG A O 1
ATOM 2932 N N . LEU A 1 373 ? 22.346 -3.935 -17.002 1.00 84.38 373 LEU A N 1
ATOM 2933 C CA . LEU A 1 373 ? 21.898 -2.648 -17.525 1.00 84.38 373 LEU A CA 1
ATOM 2934 C C . LEU A 1 373 ? 22.576 -1.506 -16.752 1.00 84.38 373 LEU A C 1
ATOM 2936 O O . LEU A 1 373 ? 22.679 -1.608 -15.521 1.00 84.38 373 LEU A O 1
ATOM 2940 N N . PRO A 1 374 ? 23.029 -0.452 -17.459 1.00 85.50 374 PRO A N 1
ATOM 2941 C CA . PRO A 1 374 ? 23.805 0.630 -16.869 1.00 85.50 374 PRO A CA 1
ATOM 2942 C C . PRO A 1 374 ? 23.026 1.344 -15.765 1.00 85.50 374 PRO A C 1
ATOM 2944 O O . PRO A 1 374 ? 21.793 1.364 -15.750 1.00 85.50 374 PRO A O 1
ATOM 2947 N N . ASP A 1 375 ? 23.753 1.916 -14.815 1.00 80.38 375 ASP A N 1
ATOM 2948 C CA . ASP A 1 375 ? 23.147 2.760 -13.792 1.00 80.38 375 ASP A CA 1
ATOM 2949 C C . ASP A 1 375 ? 22.675 4.076 -14.444 1.00 80.38 375 ASP A C 1
ATOM 2951 O O . ASP A 1 375 ? 23.462 4.650 -15.208 1.00 80.38 375 ASP A O 1
ATOM 2955 N N . PRO A 1 376 ? 21.446 4.572 -14.191 1.00 72.62 376 PRO A N 1
ATOM 2956 C CA . PRO A 1 376 ? 20.998 5.876 -14.699 1.00 72.62 376 PRO A CA 1
ATOM 2957 C C . PRO A 1 376 ? 21.969 7.024 -14.370 1.00 72.62 376 PRO A C 1
ATOM 2959 O O . PRO A 1 376 ? 22.093 7.972 -15.144 1.00 72.62 376 PRO A O 1
ATOM 2962 N N . GLU A 1 377 ? 22.728 6.907 -13.278 1.00 64.94 377 GLU A N 1
ATOM 2963 C CA . GLU A 1 377 ? 23.782 7.849 -12.890 1.00 64.94 377 GLU A CA 1
ATOM 2964 C C . GLU A 1 377 ? 24.948 7.895 -13.888 1.00 64.94 377 GLU A C 1
ATOM 2966 O O . GLU A 1 377 ? 25.514 8.953 -14.147 1.00 64.94 377 GLU A O 1
ATOM 2971 N N . SER A 1 378 ? 25.303 6.759 -14.494 1.00 50.38 378 SER A N 1
ATOM 2972 C CA . SER A 1 378 ? 26.413 6.675 -15.455 1.00 50.38 378 SER A CA 1
ATOM 2973 C C . SER A 1 378 ? 26.089 7.331 -16.801 1.00 50.38 378 SER A C 1
ATOM 2975 O O . SER A 1 378 ? 26.990 7.802 -17.492 1.00 50.38 378 SER A O 1
ATOM 2977 N N . SER A 1 379 ? 24.801 7.435 -17.139 1.00 47.62 379 SER A N 1
ATOM 2978 C CA . SER A 1 379 ? 24.294 8.197 -18.285 1.00 47.62 379 SER A CA 1
ATOM 2979 C C . SER A 1 379 ? 24.144 9.700 -18.019 1.00 47.62 379 SER A C 1
ATOM 2981 O O . SER A 1 379 ? 23.880 10.439 -18.961 1.00 47.62 379 SER A O 1
ATOM 2983 N N . ARG A 1 380 ? 24.405 10.191 -16.791 1.00 50.66 380 ARG A N 1
ATOM 2984 C CA . ARG A 1 380 ? 24.452 11.639 -16.476 1.00 50.66 380 ARG A CA 1
ATOM 2985 C C . ARG A 1 380 ? 25.580 12.398 -17.188 1.00 50.66 380 ARG A C 1
ATOM 2987 O O . ARG A 1 380 ? 25.692 13.612 -17.038 1.00 50.66 380 ARG A O 1
ATOM 2994 N N . LEU A 1 381 ? 26.392 11.725 -18.006 1.00 36.38 381 LEU A N 1
ATOM 2995 C CA . LEU A 1 381 ? 27.449 12.322 -18.832 1.00 36.38 381 LEU A CA 1
ATOM 2996 C C . LEU A 1 381 ? 26.932 13.219 -19.980 1.00 36.38 381 LEU A C 1
ATOM 2998 O O . LEU A 1 381 ? 27.673 13.523 -20.911 1.00 36.38 381 LEU A O 1
ATOM 3002 N N . SER A 1 382 ? 25.689 13.699 -19.918 1.00 35.03 382 SER A N 1
ATOM 3003 C CA . SER A 1 382 ? 25.176 14.755 -20.803 1.00 35.03 382 SER A CA 1
ATOM 3004 C C . SER A 1 382 ? 24.261 15.757 -20.085 1.00 35.03 382 SER A C 1
ATOM 3006 O O . SER A 1 382 ? 23.427 16.387 -20.717 1.00 35.03 382 SER A O 1
ATOM 3008 N N . GLY A 1 383 ? 24.438 15.946 -18.773 1.00 40.91 383 GLY A N 1
ATOM 3009 C CA . GLY A 1 383 ? 23.819 17.032 -18.004 1.00 40.91 383 GLY A CA 1
ATOM 3010 C C . GLY A 1 383 ? 24.745 18.242 -17.858 1.00 40.91 383 GLY A C 1
ATOM 3011 O O . GLY A 1 383 ? 24.956 18.723 -16.751 1.00 40.91 383 GLY A O 1
ATOM 3012 N N . SER A 1 384 ? 25.365 18.704 -18.945 1.00 41.44 384 SER A N 1
ATOM 3013 C CA . SER A 1 384 ? 26.002 20.026 -18.995 1.00 41.44 384 SER A CA 1
ATOM 3014 C C . SER A 1 384 ? 25.019 21.033 -19.590 1.00 41.44 384 SER A C 1
ATOM 3016 O O . SER A 1 384 ? 25.328 21.694 -20.583 1.00 41.44 384 SER A O 1
ATOM 3018 N N . ALA A 1 385 ? 23.813 21.127 -19.027 1.00 53.75 385 ALA A N 1
ATOM 3019 C CA . ALA A 1 385 ? 23.077 22.370 -19.178 1.00 53.75 385 ALA A CA 1
ATOM 3020 C C . ALA A 1 385 ? 23.937 23.438 -18.491 1.00 53.75 385 ALA A C 1
ATOM 3022 O O . ALA A 1 385 ? 24.336 23.289 -17.336 1.00 53.75 385 ALA A O 1
ATOM 3023 N N . GLU A 1 386 ? 24.340 24.458 -19.242 1.00 63.03 386 GLU A N 1
ATOM 3024 C CA . GLU A 1 386 ? 25.052 25.599 -18.680 1.00 63.03 386 GLU A CA 1
ATOM 3025 C C . GLU A 1 386 ? 24.228 26.144 -17.505 1.00 63.03 386 GLU A C 1
ATOM 3027 O O . GLU A 1 386 ? 23.016 26.309 -17.638 1.00 63.03 386 GLU A O 1
ATOM 3032 N N . TYR A 1 387 ? 24.850 26.365 -16.343 1.00 80.44 387 TYR A N 1
ATOM 3033 C CA . TYR A 1 387 ? 24.135 26.892 -15.181 1.00 80.44 387 TYR A CA 1
ATOM 3034 C C . TYR A 1 387 ? 23.518 28.247 -15.545 1.00 80.44 387 TYR A C 1
ATOM 3036 O O . TYR A 1 387 ? 24.233 29.233 -15.741 1.00 80.44 387 TYR A O 1
ATOM 3044 N N . VAL A 1 388 ? 22.188 28.292 -15.627 1.00 88.06 388 VAL A N 1
ATOM 3045 C CA . VAL A 1 388 ? 21.435 29.526 -15.865 1.00 88.06 388 VAL A CA 1
ATOM 3046 C C . VAL A 1 388 ? 20.802 29.966 -14.542 1.00 88.06 388 VAL A C 1
ATOM 3048 O O . VAL A 1 388 ? 19.940 29.248 -14.028 1.00 88.06 388 VAL A O 1
ATOM 3051 N N . PRO A 1 389 ? 21.205 31.116 -13.968 1.00 88.81 389 PRO A N 1
ATOM 3052 C CA . PRO A 1 389 ? 20.607 31.626 -12.737 1.00 88.81 389 PRO A CA 1
ATOM 3053 C C . PRO A 1 389 ? 19.174 32.127 -12.971 1.00 88.81 389 PRO A C 1
ATOM 3055 O O . PRO A 1 389 ? 18.777 32.387 -14.109 1.00 88.81 389 PRO A O 1
ATOM 3058 N N . ALA A 1 390 ? 18.419 32.325 -11.885 1.00 91.19 390 ALA A N 1
ATOM 3059 C CA . ALA A 1 390 ? 17.117 32.988 -11.948 1.00 91.19 390 ALA A CA 1
ATOM 3060 C C . ALA A 1 390 ? 17.213 34.372 -12.603 1.00 91.19 390 ALA A C 1
ATOM 3062 O O . ALA A 1 390 ? 18.116 35.161 -12.317 1.00 91.19 390 ALA A O 1
ATOM 3063 N N . ARG A 1 391 ? 16.243 34.668 -13.465 1.00 93.38 391 ARG A N 1
ATOM 3064 C CA . ARG A 1 391 ? 16.133 35.919 -14.225 1.00 93.38 391 ARG A CA 1
ATOM 3065 C C . ARG A 1 391 ? 15.121 36.880 -13.613 1.00 93.38 391 ARG A C 1
ATOM 3067 O O . ARG A 1 391 ? 15.172 38.074 -13.890 1.00 93.38 391 ARG A O 1
ATOM 3074 N N . ASN A 1 392 ? 14.200 36.366 -12.802 1.00 91.69 392 ASN A N 1
ATOM 3075 C CA . ASN A 1 392 ? 13.154 37.134 -12.137 1.00 91.69 392 ASN A CA 1
ATOM 3076 C C . ASN A 1 392 ? 12.847 36.572 -10.734 1.00 91.69 392 ASN A C 1
ATOM 3078 O O . ASN A 1 392 ? 13.311 35.492 -10.356 1.00 91.69 392 ASN A O 1
ATOM 3082 N N . ASP A 1 393 ? 12.058 37.318 -9.958 1.00 90.38 393 ASP A N 1
ATOM 3083 C CA . ASP A 1 393 ? 11.704 36.962 -8.577 1.00 90.38 393 ASP A CA 1
ATOM 3084 C C . ASP A 1 393 ? 10.909 35.653 -8.475 1.00 90.38 393 ASP A C 1
ATOM 3086 O O . ASP A 1 393 ? 11.002 34.947 -7.466 1.00 90.38 393 ASP A O 1
ATOM 3090 N N . LEU A 1 394 ? 10.127 35.323 -9.506 1.00 91.12 394 LEU A N 1
ATOM 3091 C CA . LEU A 1 394 ? 9.310 34.117 -9.531 1.00 91.12 394 LEU A CA 1
ATOM 3092 C C . LEU A 1 394 ? 10.185 32.867 -9.682 1.00 91.12 394 LEU A C 1
ATOM 3094 O O . LEU A 1 394 ? 10.084 31.952 -8.865 1.00 91.12 394 LEU A O 1
ATOM 3098 N N . GLU A 1 395 ? 11.110 32.870 -10.644 1.00 94.06 395 GLU A N 1
ATOM 3099 C CA . GLU A 1 395 ? 12.130 31.830 -10.807 1.00 94.06 395 GLU A CA 1
ATOM 3100 C C . GLU A 1 395 ? 12.987 31.688 -9.546 1.00 94.06 395 GLU A C 1
ATOM 3102 O O . GLU A 1 395 ? 13.221 30.574 -9.088 1.00 94.06 395 GLU A O 1
ATOM 3107 N N . ASN A 1 396 ? 13.395 32.801 -8.926 1.00 92.81 396 ASN A N 1
ATOM 3108 C CA . ASN A 1 396 ? 14.199 32.769 -7.703 1.00 92.81 396 ASN A CA 1
ATOM 3109 C C . ASN A 1 396 ? 13.459 32.087 -6.538 1.00 92.81 396 ASN A C 1
ATOM 3111 O O . ASN A 1 396 ? 14.024 31.265 -5.818 1.00 92.81 396 ASN A O 1
ATOM 3115 N N . ARG A 1 397 ? 12.164 32.376 -6.364 1.00 92.12 397 ARG A N 1
ATOM 3116 C CA . ARG A 1 397 ? 11.333 31.697 -5.358 1.00 92.12 397 ARG A CA 1
ATOM 3117 C C . ARG A 1 397 ? 11.158 30.209 -5.659 1.00 92.12 397 ARG A C 1
ATOM 3119 O O . ARG A 1 397 ? 11.171 29.409 -4.728 1.00 92.12 397 ARG A O 1
ATOM 3126 N N . LEU A 1 398 ? 10.998 29.833 -6.929 1.00 92.62 398 LEU A N 1
ATOM 3127 C CA . LEU A 1 398 ? 10.913 28.427 -7.330 1.00 92.62 398 LEU A CA 1
ATOM 3128 C C . LEU A 1 398 ? 12.224 27.679 -7.063 1.00 92.62 398 LEU A C 1
ATOM 3130 O O . LEU A 1 398 ? 12.162 26.574 -6.526 1.00 92.62 398 LEU A O 1
ATOM 3134 N N . ILE A 1 399 ? 13.381 28.293 -7.345 1.00 92.94 399 ILE A N 1
ATOM 3135 C CA . ILE A 1 399 ? 14.701 27.738 -7.002 1.00 92.94 399 ILE A CA 1
ATOM 3136 C C . ILE A 1 399 ? 14.769 27.445 -5.505 1.00 92.94 399 ILE A C 1
ATOM 3138 O O . ILE A 1 399 ? 15.036 26.308 -5.137 1.00 92.94 399 ILE A O 1
ATOM 3142 N N . LEU A 1 400 ? 14.437 28.409 -4.640 1.00 90.81 400 LEU A N 1
ATOM 3143 C CA . LEU A 1 400 ? 14.485 28.207 -3.184 1.00 90.81 400 LEU A CA 1
ATOM 3144 C C . LEU A 1 400 ? 13.594 27.044 -2.721 1.00 90.81 400 LEU A C 1
ATOM 3146 O O . LEU A 1 400 ? 13.999 26.244 -1.877 1.00 90.81 400 LEU A O 1
ATOM 3150 N N . ILE A 1 401 ? 12.392 26.918 -3.294 1.00 90.81 401 ILE A N 1
ATOM 3151 C CA . ILE A 1 401 ? 11.490 25.798 -2.995 1.00 90.81 401 ILE A CA 1
ATOM 3152 C C . ILE A 1 401 ? 12.117 24.465 -3.429 1.00 90.81 401 ILE A C 1
ATOM 3154 O O . ILE A 1 401 ? 12.016 23.480 -2.695 1.00 90.81 401 ILE A O 1
ATOM 3158 N N . TRP A 1 402 ? 12.741 24.416 -4.609 1.00 91.44 402 TRP A N 1
ATOM 3159 C CA . TRP A 1 402 ? 13.391 23.213 -5.130 1.00 91.44 402 TRP A CA 1
ATOM 3160 C C . TRP A 1 402 ? 14.639 22.838 -4.338 1.00 91.44 402 TRP A C 1
ATOM 3162 O O . TRP A 1 402 ? 14.813 21.663 -4.033 1.00 91.44 402 TRP A O 1
ATOM 3172 N N . GLU A 1 403 ? 15.480 23.803 -3.974 1.00 88.69 403 GLU A N 1
ATOM 3173 C CA . GLU A 1 403 ? 16.700 23.575 -3.193 1.00 88.69 403 GLU A CA 1
ATOM 3174 C C . GLU A 1 403 ? 16.364 22.954 -1.834 1.00 88.69 403 GLU A C 1
ATOM 3176 O O . GLU A 1 403 ? 16.947 21.936 -1.452 1.00 88.69 403 GLU A O 1
ATOM 3181 N N . GLU A 1 404 ? 15.347 23.487 -1.148 1.00 84.69 404 GLU A N 1
ATOM 3182 C CA . GLU A 1 404 ? 14.875 22.947 0.130 1.00 84.69 404 GLU A CA 1
ATOM 3183 C C . GLU A 1 404 ? 14.279 21.536 -0.024 1.00 84.69 404 GLU A C 1
ATOM 3185 O O . GLU A 1 404 ? 14.548 20.645 0.781 1.00 84.69 404 GLU A O 1
ATOM 3190 N N . LEU A 1 405 ? 13.489 21.311 -1.077 1.00 85.62 405 LEU A N 1
ATOM 3191 C CA . LEU A 1 405 ? 12.799 20.042 -1.315 1.00 85.62 405 LEU A CA 1
ATOM 3192 C C . LEU A 1 405 ? 13.738 18.921 -1.793 1.00 85.62 405 LEU A C 1
ATOM 3194 O O . LEU A 1 405 ? 13.551 17.747 -1.461 1.00 85.62 405 LEU A O 1
ATOM 3198 N N . LEU A 1 406 ? 14.719 19.264 -2.625 1.00 80.62 406 LEU A N 1
ATOM 3199 C CA . LEU A 1 406 ? 15.657 18.323 -3.233 1.00 80.62 406 LEU A CA 1
ATOM 3200 C C . LEU A 1 406 ? 16.932 18.154 -2.402 1.00 80.62 406 LEU A C 1
ATOM 3202 O O . LEU A 1 406 ? 17.644 17.171 -2.611 1.00 80.62 406 LEU A O 1
ATOM 3206 N N . GLY A 1 407 ? 17.196 19.058 -1.453 1.00 78.88 407 GLY A N 1
ATOM 3207 C CA . GLY A 1 407 ? 18.406 19.053 -0.635 1.00 78.88 407 GLY A CA 1
ATOM 3208 C C . GLY A 1 407 ? 19.665 19.310 -1.464 1.00 78.88 407 GLY A C 1
ATOM 3209 O O . GLY A 1 407 ? 20.689 18.664 -1.242 1.00 78.88 407 GLY A O 1
ATOM 3210 N N . ARG A 1 408 ? 19.569 20.193 -2.465 1.00 80.31 408 ARG A N 1
ATOM 3211 C CA . ARG A 1 408 ? 20.658 20.556 -3.384 1.00 80.31 408 ARG A CA 1
ATOM 3212 C C . ARG A 1 408 ? 20.814 22.069 -3.433 1.00 80.31 408 ARG A C 1
ATOM 3214 O O . ARG A 1 408 ? 19.826 22.778 -3.332 1.00 80.31 408 ARG A O 1
ATOM 3221 N N . GLU A 1 409 ? 22.041 22.533 -3.631 1.00 80.94 409 GLU A N 1
ATOM 3222 C CA . GLU A 1 409 ? 22.365 23.947 -3.850 1.00 80.94 409 GLU A CA 1
ATOM 3223 C C . GLU A 1 409 ? 22.718 24.181 -5.327 1.00 80.94 409 GLU A C 1
ATOM 3225 O O . GLU A 1 409 ? 23.226 23.270 -5.988 1.00 80.94 409 GLU A O 1
ATOM 3230 N N . LYS A 1 410 ? 22.525 25.413 -5.816 1.00 83.12 410 LYS A N 1
ATOM 3231 C CA . LYS A 1 410 ? 22.840 25.857 -7.190 1.00 83.12 410 LYS A CA 1
ATOM 3232 C C . LYS A 1 410 ? 22.0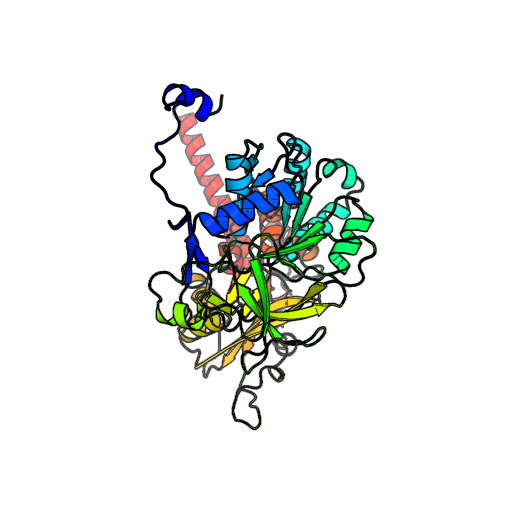12 25.162 -8.270 1.00 83.12 410 LYS A C 1
ATOM 3234 O O . LYS A 1 410 ? 22.551 24.743 -9.293 1.00 83.12 410 LYS A O 1
ATOM 3239 N N . ILE A 1 411 ? 20.705 25.081 -8.053 1.00 87.06 411 ILE A N 1
ATOM 3240 C CA . ILE A 1 411 ? 19.765 24.633 -9.085 1.00 87.06 411 ILE A CA 1
ATOM 3241 C C . ILE A 1 411 ? 19.605 25.745 -10.134 1.00 87.06 411 ILE A C 1
ATOM 3243 O O . ILE A 1 411 ? 19.262 26.878 -9.798 1.00 87.06 411 ILE A O 1
ATOM 3247 N N . GLY A 1 412 ? 19.880 25.433 -11.399 1.00 89.12 412 GLY A N 1
ATOM 3248 C CA . GLY A 1 412 ? 19.660 26.321 -12.537 1.00 89.12 412 GLY A CA 1
ATOM 3249 C C . GLY A 1 412 ? 18.212 26.282 -13.028 1.00 89.12 412 GLY A C 1
ATOM 3250 O O . GLY A 1 412 ? 17.506 25.290 -12.863 1.00 89.12 412 GLY A O 1
ATOM 3251 N N . VAL A 1 413 ? 17.754 27.345 -13.699 1.00 89.88 413 VAL A N 1
ATOM 3252 C CA . VAL A 1 413 ? 16.349 27.421 -14.155 1.00 89.88 413 VAL A CA 1
ATOM 3253 C C . VAL A 1 413 ? 15.988 26.401 -15.241 1.00 89.88 413 VAL A C 1
ATOM 3255 O O . VAL A 1 413 ? 14.810 26.145 -15.483 1.00 89.88 413 VAL A O 1
ATOM 3258 N N . ARG A 1 414 ? 16.999 25.816 -15.887 1.00 86.00 414 ARG A N 1
ATOM 3259 C CA . ARG A 1 414 ? 16.866 24.791 -16.931 1.00 86.00 414 ARG A CA 1
ATOM 3260 C C . ARG A 1 414 ? 17.101 23.372 -16.432 1.00 86.00 414 ARG A C 1
ATOM 3262 O O . ARG A 1 414 ? 17.008 22.447 -17.233 1.00 86.00 414 ARG A O 1
ATOM 3269 N N . ASP A 1 415 ? 17.405 23.205 -15.149 1.00 82.81 415 ASP A N 1
ATOM 3270 C CA . ASP A 1 415 ? 17.569 21.875 -14.585 1.00 82.81 415 ASP A CA 1
ATOM 3271 C C . ASP A 1 415 ? 16.211 21.166 -14.546 1.00 82.81 415 ASP A C 1
ATOM 3273 O O . ASP A 1 415 ? 15.188 21.756 -14.177 1.00 82.81 415 ASP A O 1
ATOM 3277 N N . ASP A 1 416 ? 16.203 19.892 -14.928 1.00 83.50 416 ASP A N 1
ATOM 3278 C CA . ASP A 1 416 ? 15.007 19.057 -14.896 1.00 83.50 416 ASP A CA 1
ATOM 3279 C C . ASP A 1 416 ? 14.751 18.545 -13.468 1.00 83.50 416 ASP A C 1
ATOM 3281 O O . ASP A 1 416 ? 15.624 17.967 -12.810 1.00 83.50 416 ASP A O 1
ATOM 3285 N N . PHE A 1 417 ? 13.522 18.742 -12.983 1.00 82.81 417 PHE A N 1
ATOM 3286 C CA . PHE A 1 417 ? 13.094 18.352 -11.642 1.00 82.81 417 PHE A CA 1
ATOM 3287 C C . PHE A 1 417 ? 13.370 16.877 -11.342 1.00 82.81 417 PHE A C 1
ATOM 3289 O O . PHE A 1 417 ? 13.807 16.528 -10.244 1.00 82.81 417 PHE A O 1
ATOM 3296 N N . PHE A 1 418 ? 13.096 15.999 -12.305 1.00 75.75 418 PHE A N 1
ATOM 3297 C CA . PHE A 1 418 ? 13.204 14.554 -12.154 1.00 75.75 418 PHE A CA 1
ATOM 3298 C C . PHE A 1 418 ? 14.658 14.093 -12.216 1.00 75.75 418 PHE A C 1
ATOM 3300 O O . PHE A 1 418 ? 15.054 13.235 -11.424 1.00 75.75 418 PHE A O 1
ATOM 3307 N N . GLU A 1 419 ? 15.477 14.709 -13.071 1.00 73.25 419 GLU A N 1
ATOM 3308 C CA . GLU A 1 419 ? 16.919 14.434 -13.130 1.00 73.25 419 GLU A CA 1
ATOM 3309 C C . GLU A 1 419 ? 17.631 14.789 -11.819 1.00 73.25 419 GLU A C 1
ATOM 3311 O O . GLU A 1 419 ? 18.533 14.070 -11.368 1.00 73.25 419 GLU A O 1
ATOM 3316 N N . LEU A 1 420 ? 17.166 15.844 -11.144 1.00 74.00 420 LEU A N 1
ATOM 3317 C CA . LEU A 1 420 ? 17.645 16.241 -9.820 1.00 74.00 420 LEU A CA 1
ATOM 3318 C C . LEU A 1 420 ? 17.145 15.334 -8.674 1.00 74.00 420 LEU A C 1
ATOM 3320 O O . LEU A 1 420 ? 17.482 15.565 -7.508 1.00 74.00 420 LEU A O 1
ATOM 3324 N N . GLY A 1 421 ? 16.392 14.272 -8.981 1.00 68.69 421 GLY A N 1
ATOM 3325 C CA . GLY A 1 421 ? 15.837 13.329 -8.003 1.00 68.69 421 GLY A CA 1
ATOM 3326 C C . GLY A 1 421 ? 14.459 13.737 -7.479 1.00 68.69 421 GLY A C 1
ATOM 3327 O O . GLY A 1 421 ? 14.076 13.373 -6.360 1.00 68.69 421 GLY A O 1
ATOM 3328 N N . GLY A 1 422 ? 13.734 14.549 -8.245 1.00 74.00 422 GLY A N 1
ATOM 3329 C CA . GLY A 1 422 ? 12.321 14.832 -8.059 1.00 74.00 422 GLY A CA 1
ATOM 3330 C C . GLY A 1 422 ? 11.448 13.652 -8.482 1.00 74.00 422 GLY A C 1
ATOM 3331 O O . GLY A 1 422 ? 11.771 12.867 -9.373 1.00 74.00 422 GLY A O 1
ATOM 3332 N N . HIS A 1 423 ? 10.320 13.482 -7.802 1.00 69.94 423 HIS A N 1
ATOM 3333 C CA . HIS A 1 423 ? 9.426 12.352 -8.025 1.00 69.94 423 HIS A CA 1
ATOM 3334 C C . HIS A 1 423 ? 8.028 12.629 -7.479 1.00 69.94 423 HIS A C 1
ATOM 3336 O O . HIS A 1 423 ? 7.861 13.583 -6.732 1.00 69.94 423 HIS A O 1
ATOM 3342 N N . SER A 1 424 ? 7.030 11.785 -7.776 1.00 65.88 424 SER A N 1
ATOM 3343 C CA . SER A 1 424 ? 5.611 12.069 -7.474 1.00 65.88 424 SER A CA 1
ATOM 3344 C C . SER A 1 424 ? 5.350 12.598 -6.057 1.00 65.88 424 SER A C 1
ATOM 3346 O O . SER A 1 424 ? 4.685 13.612 -5.909 1.00 65.88 424 SER A O 1
ATOM 3348 N N . LEU A 1 425 ? 5.930 11.991 -5.018 1.00 67.31 425 LEU A N 1
ATOM 3349 C CA . LEU A 1 425 ? 5.781 12.472 -3.636 1.00 67.31 425 LEU A CA 1
ATOM 3350 C C . LEU A 1 425 ? 6.402 13.863 -3.387 1.00 67.31 425 LEU A C 1
ATOM 3352 O O . LEU A 1 425 ? 5.756 14.714 -2.780 1.00 67.31 425 LEU A O 1
ATOM 3356 N N . LYS A 1 426 ? 7.598 14.132 -3.924 1.00 79.50 426 LYS A N 1
ATOM 3357 C CA . LYS A 1 426 ? 8.195 15.473 -3.922 1.00 79.50 426 LYS A CA 1
ATOM 3358 C C . LYS A 1 426 ? 7.392 16.447 -4.781 1.00 79.50 426 LYS A C 1
ATOM 3360 O O . LYS A 1 426 ? 7.243 17.587 -4.375 1.00 79.50 426 LYS A O 1
ATOM 3365 N N . ILE A 1 427 ? 6.808 16.017 -5.904 1.00 81.69 427 ILE A N 1
ATOM 3366 C CA . ILE A 1 427 ? 5.899 16.863 -6.692 1.00 81.69 427 ILE A CA 1
ATOM 3367 C C . ILE A 1 427 ? 4.715 17.286 -5.830 1.00 81.69 427 ILE A C 1
ATOM 3369 O O . ILE A 1 427 ? 4.342 18.446 -5.848 1.00 81.69 427 ILE A O 1
ATOM 3373 N N . MET A 1 428 ? 4.138 16.392 -5.028 1.00 74.06 428 MET A N 1
ATOM 3374 C CA . MET A 1 428 ? 3.017 16.775 -4.168 1.00 74.06 428 MET A CA 1
ATOM 3375 C C . MET A 1 428 ? 3.415 17.829 -3.125 1.00 74.06 428 MET A C 1
ATOM 3377 O O . MET A 1 428 ? 2.678 18.794 -2.916 1.00 74.06 428 MET A O 1
ATOM 3381 N N . GLN A 1 429 ? 4.598 17.695 -2.518 1.00 79.12 429 GLN A N 1
ATOM 3382 C CA . GLN A 1 429 ? 5.149 18.720 -1.623 1.00 79.12 429 GLN A CA 1
ATOM 3383 C C . GLN A 1 429 ? 5.455 20.028 -2.371 1.00 79.12 429 GLN A C 1
ATOM 3385 O O . GLN A 1 429 ? 5.116 21.107 -1.883 1.00 79.12 429 GLN A O 1
ATOM 3390 N N . LEU A 1 430 ? 6.028 19.936 -3.575 1.00 87.38 430 LEU A N 1
ATOM 3391 C CA . LEU A 1 430 ? 6.302 21.058 -4.471 1.00 87.38 430 LEU A CA 1
ATOM 3392 C C . LEU A 1 430 ? 5.016 21.821 -4.799 1.00 87.38 430 LEU A C 1
ATOM 3394 O O . LEU A 1 430 ? 4.948 23.024 -4.577 1.00 87.38 430 LEU A O 1
ATOM 3398 N N . LEU A 1 431 ? 3.979 21.118 -5.258 1.00 84.06 431 LEU A N 1
ATOM 3399 C CA . LEU A 1 431 ? 2.669 21.676 -5.589 1.00 84.06 431 LEU A CA 1
ATOM 3400 C C . LEU A 1 431 ? 2.035 22.349 -4.378 1.00 84.06 431 LEU A C 1
ATOM 3402 O O . LEU A 1 431 ? 1.519 23.454 -4.504 1.00 84.06 431 LEU A O 1
ATOM 3406 N N . SER A 1 432 ? 2.092 21.719 -3.200 1.00 81.19 432 SER A N 1
ATOM 3407 C CA . SER A 1 432 ? 1.572 22.325 -1.973 1.00 81.19 432 SER A CA 1
ATOM 3408 C C . SER A 1 432 ? 2.267 23.657 -1.682 1.00 81.19 432 SER A C 1
ATOM 3410 O O . SER A 1 432 ? 1.599 24.651 -1.407 1.00 81.19 432 SER A O 1
ATOM 3412 N N . ARG A 1 433 ? 3.600 23.699 -1.788 1.00 86.94 433 ARG A N 1
ATOM 3413 C CA . ARG A 1 433 ? 4.400 24.904 -1.535 1.00 86.94 433 ARG A CA 1
ATOM 3414 C C . ARG A 1 433 ? 4.163 25.985 -2.587 1.00 86.94 433 ARG A C 1
ATOM 3416 O O . ARG A 1 433 ? 3.949 27.132 -2.212 1.00 86.94 433 ARG A O 1
ATOM 3423 N N . ILE A 1 434 ? 4.125 25.632 -3.873 1.00 88.06 434 ILE A N 1
ATOM 3424 C CA . ILE A 1 434 ? 3.863 26.576 -4.970 1.00 88.06 434 ILE A CA 1
ATOM 3425 C C . ILE A 1 434 ? 2.442 27.142 -4.868 1.00 88.06 434 ILE A C 1
ATOM 3427 O O . ILE A 1 434 ? 2.266 28.359 -4.852 1.00 88.06 434 ILE A O 1
ATOM 3431 N N . ASN A 1 435 ? 1.425 26.286 -4.738 1.00 83.88 435 ASN A N 1
ATOM 3432 C CA . ASN A 1 435 ? 0.032 26.729 -4.669 1.00 83.88 435 ASN A CA 1
ATOM 3433 C C . ASN A 1 435 ? -0.197 27.661 -3.466 1.00 83.88 435 ASN A C 1
ATOM 3435 O O . ASN A 1 435 ? -0.913 28.652 -3.581 1.00 83.88 435 ASN A O 1
ATOM 3439 N N . THR A 1 436 ? 0.460 27.408 -2.328 1.00 79.94 436 THR A N 1
ATOM 3440 C CA . THR A 1 436 ? 0.416 28.310 -1.167 1.00 79.94 436 THR A CA 1
ATOM 3441 C C . THR A 1 436 ? 1.214 29.600 -1.380 1.00 79.94 436 THR A C 1
ATOM 3443 O O . THR A 1 436 ? 0.699 30.680 -1.090 1.00 79.94 436 THR A O 1
ATOM 3446 N N . ALA A 1 437 ? 2.445 29.523 -1.889 1.00 83.38 437 ALA A N 1
ATOM 3447 C CA . ALA A 1 437 ? 3.331 30.681 -2.021 1.00 83.38 437 ALA A CA 1
ATOM 3448 C C . ALA A 1 437 ? 2.862 31.686 -3.084 1.00 83.38 437 ALA A C 1
ATOM 3450 O O . ALA A 1 437 ? 3.041 32.892 -2.911 1.00 83.38 437 ALA A O 1
ATOM 3451 N N . PHE A 1 438 ? 2.259 31.197 -4.169 1.00 84.50 438 PHE A N 1
ATOM 3452 C CA . PHE A 1 438 ? 1.859 32.015 -5.316 1.00 84.50 438 PHE A CA 1
ATOM 3453 C C . PHE A 1 438 ? 0.341 32.160 -5.468 1.00 84.50 438 PHE A C 1
ATOM 3455 O O . PHE A 1 438 ? -0.103 32.880 -6.355 1.00 84.50 438 PHE A O 1
ATOM 3462 N N . GLN A 1 439 ? -0.460 31.513 -4.611 1.00 82.12 439 GLN A N 1
ATOM 3463 C CA . GLN A 1 439 ? -1.931 31.547 -4.672 1.00 82.12 439 GLN A CA 1
ATOM 3464 C C . GLN A 1 439 ? -2.487 31.109 -6.043 1.00 82.12 439 GLN A C 1
ATOM 3466 O O . GLN A 1 439 ? -3.505 31.614 -6.518 1.00 82.12 439 GLN A O 1
ATOM 3471 N N . VAL A 1 440 ? -1.812 30.151 -6.684 1.00 85.62 440 VAL A N 1
ATOM 3472 C CA . VAL A 1 440 ? -2.218 29.546 -7.961 1.00 85.62 440 VAL A CA 1
ATOM 3473 C C . VAL A 1 440 ? -2.757 28.132 -7.754 1.00 85.62 440 VAL A C 1
ATOM 3475 O O . VAL A 1 440 ? -2.665 27.562 -6.666 1.00 85.62 440 VAL A O 1
ATOM 3478 N N . ARG A 1 441 ? -3.350 27.568 -8.810 1.00 79.81 441 ARG A N 1
ATOM 3479 C CA . ARG A 1 441 ? -3.751 26.161 -8.871 1.00 79.81 441 ARG A CA 1
ATOM 3480 C C . ARG A 1 441 ? -3.027 25.490 -10.023 1.00 79.81 441 ARG A C 1
ATOM 3482 O O . ARG A 1 441 ? -3.533 25.487 -11.138 1.00 79.81 441 ARG A O 1
ATOM 3489 N N . ILE A 1 442 ? -1.865 24.932 -9.721 1.00 81.38 442 ILE A N 1
ATOM 3490 C CA . ILE A 1 442 ? -1.171 24.003 -10.607 1.00 81.38 442 ILE A CA 1
ATOM 3491 C C . ILE A 1 442 ? -1.386 22.568 -10.122 1.00 81.38 442 ILE A C 1
ATOM 3493 O O . ILE A 1 442 ? -1.485 22.296 -8.917 1.00 81.38 442 ILE A O 1
ATOM 3497 N N . GLY A 1 443 ? -1.512 21.656 -11.076 1.00 76.62 443 GLY A N 1
ATOM 3498 C CA . GLY A 1 443 ? -1.673 20.228 -10.879 1.00 76.62 443 GLY A CA 1
ATOM 3499 C C . GLY A 1 443 ? -0.399 19.450 -11.188 1.00 76.62 443 GLY A C 1
ATOM 3500 O O . GLY A 1 443 ? 0.583 19.955 -11.723 1.00 76.62 443 GLY A O 1
ATOM 3501 N N . ILE A 1 444 ? -0.426 18.156 -10.867 1.00 74.94 444 ILE A N 1
ATOM 3502 C CA . ILE A 1 444 ? 0.704 17.252 -11.118 1.00 74.94 444 ILE A CA 1
ATOM 3503 C C . ILE A 1 444 ? 1.055 17.158 -12.606 1.00 74.94 444 ILE A C 1
ATOM 3505 O O . ILE A 1 444 ? 2.228 17.050 -12.943 1.00 74.94 444 ILE A O 1
ATOM 3509 N N . GLN A 1 445 ? 0.054 17.237 -13.486 1.00 71.94 445 GLN A N 1
ATOM 3510 C CA . GLN A 1 445 ? 0.246 17.191 -14.935 1.00 71.94 445 GLN A CA 1
ATOM 3511 C C . GLN A 1 445 ? 1.092 18.365 -15.433 1.00 71.94 445 GLN A C 1
ATOM 3513 O O . GLN A 1 445 ? 1.942 18.148 -16.287 1.00 71.94 445 GLN A O 1
ATOM 3518 N N . ASP A 1 446 ? 0.937 19.552 -14.841 1.00 80.31 446 ASP A N 1
ATOM 3519 C CA . ASP A 1 446 ? 1.685 20.748 -15.237 1.00 80.31 446 ASP A CA 1
ATOM 3520 C C . ASP A 1 446 ? 3.177 20.595 -14.921 1.00 80.31 446 ASP A C 1
ATOM 3522 O O . ASP A 1 446 ? 4.017 20.938 -15.738 1.00 80.31 446 ASP A O 1
ATOM 3526 N N . VAL A 1 447 ? 3.526 19.982 -13.783 1.00 81.88 447 VAL A N 1
ATOM 3527 C CA . VAL A 1 447 ? 4.932 19.711 -13.414 1.00 81.88 447 VAL A CA 1
ATOM 3528 C C . VAL A 1 447 ? 5.554 18.622 -14.293 1.00 81.88 447 VAL A C 1
ATOM 3530 O O . VAL A 1 447 ? 6.749 18.648 -14.566 1.00 81.88 447 VAL A O 1
ATOM 3533 N N . PHE A 1 448 ? 4.763 17.643 -14.740 1.00 72.69 448 PHE A N 1
ATOM 3534 C CA . PHE A 1 448 ? 5.244 16.629 -15.684 1.00 72.69 448 PHE A CA 1
ATOM 3535 C C . PHE A 1 448 ? 5.389 17.166 -17.110 1.00 72.69 448 PHE A C 1
ATOM 3537 O O . PHE A 1 448 ? 6.269 16.694 -17.830 1.00 72.69 448 PHE A O 1
ATOM 3544 N N . ALA A 1 449 ? 4.526 18.101 -17.513 1.00 71.88 449 ALA A N 1
ATOM 3545 C CA . ALA A 1 449 ? 4.595 18.775 -18.804 1.00 71.88 449 ALA A CA 1
ATOM 3546 C C . ALA A 1 449 ? 5.740 19.796 -18.845 1.00 71.88 449 ALA A C 1
ATOM 3548 O O . ALA A 1 449 ? 6.460 19.860 -19.835 1.00 71.88 449 ALA A O 1
ATOM 3549 N N . GLU A 1 450 ? 5.940 20.524 -17.746 1.00 81.88 450 GLU A N 1
ATOM 3550 C CA . GLU A 1 450 ? 6.905 21.613 -17.611 1.00 81.88 450 GLU A CA 1
ATOM 3551 C C . GLU A 1 450 ? 7.905 21.313 -16.479 1.00 81.88 450 GLU A C 1
ATOM 3553 O O . GLU A 1 450 ? 7.826 21.893 -15.391 1.00 81.88 450 GLU A O 1
ATOM 3558 N N . PRO A 1 451 ? 8.857 20.384 -16.697 1.00 82.06 451 PRO A N 1
ATOM 3559 C CA . PRO A 1 451 ? 9.709 19.846 -15.641 1.00 82.06 451 PRO A CA 1
ATOM 3560 C C . PRO A 1 451 ? 10.872 20.763 -15.251 1.00 82.06 451 PRO A C 1
ATOM 3562 O O . PRO A 1 451 ? 11.690 20.351 -14.436 1.00 82.06 451 PRO A O 1
ATOM 3565 N N . THR A 1 452 ? 10.977 21.968 -15.818 1.00 88.88 452 THR A N 1
ATOM 3566 C CA . THR A 1 452 ? 12.026 22.955 -15.517 1.00 88.88 452 THR A CA 1
ATOM 3567 C C . THR A 1 452 ? 11.432 24.179 -14.829 1.00 88.88 452 THR A C 1
ATOM 3569 O O . THR A 1 452 ? 10.262 24.517 -15.020 1.00 88.88 452 THR A O 1
ATOM 3572 N N . ILE A 1 453 ? 12.245 24.890 -14.046 1.00 91.12 453 ILE A N 1
ATOM 3573 C CA . ILE A 1 453 ? 11.813 26.134 -13.394 1.00 91.12 453 ILE A CA 1
ATOM 3574 C C . ILE A 1 453 ? 11.446 27.197 -14.435 1.00 91.12 453 ILE A C 1
ATOM 3576 O O . ILE A 1 453 ? 10.455 27.889 -14.246 1.00 91.12 453 ILE A O 1
ATOM 3580 N N . GLU A 1 454 ? 12.195 27.305 -15.537 1.00 90.75 454 GLU A N 1
ATOM 3581 C CA . GLU A 1 454 ? 11.919 28.221 -16.656 1.00 90.75 454 GLU A CA 1
ATOM 3582 C C . GLU A 1 454 ? 10.500 28.032 -17.216 1.00 90.75 454 GLU A C 1
ATOM 3584 O O . GLU A 1 454 ? 9.738 28.997 -17.365 1.00 90.75 454 GLU A O 1
ATOM 3589 N N . ASN A 1 455 ? 10.119 26.787 -17.490 1.00 87.69 455 ASN A N 1
ATOM 3590 C CA . ASN A 1 455 ? 8.818 26.503 -18.075 1.00 87.69 455 ASN A CA 1
ATOM 3591 C C . ASN A 1 455 ? 7.694 26.608 -17.041 1.00 87.69 455 ASN A C 1
ATOM 3593 O O . ASN A 1 455 ? 6.650 27.206 -17.311 1.00 87.69 455 ASN A O 1
ATOM 3597 N N . LEU A 1 456 ? 7.921 26.087 -15.832 1.00 89.44 456 LEU A N 1
ATOM 3598 C CA . LEU A 1 456 ? 6.944 26.155 -14.751 1.00 89.44 456 LEU A CA 1
ATOM 3599 C C . LEU A 1 456 ? 6.672 27.609 -14.342 1.00 89.44 456 LEU A C 1
ATOM 3601 O O . LEU A 1 456 ? 5.524 27.972 -14.091 1.00 89.44 456 LEU A O 1
ATOM 3605 N N . ALA A 1 457 ? 7.703 28.458 -14.338 1.00 90.62 457 ALA A N 1
ATOM 3606 C CA . ALA A 1 457 ? 7.575 29.891 -14.107 1.00 90.62 457 ALA A CA 1
ATOM 3607 C C . ALA A 1 457 ? 6.679 30.555 -15.155 1.00 90.62 457 ALA A C 1
ATOM 3609 O O . ALA A 1 457 ? 5.729 31.253 -14.803 1.00 90.62 457 ALA A O 1
ATOM 3610 N N . SER A 1 458 ? 6.933 30.266 -16.432 1.00 88.62 458 SER A N 1
ATOM 3611 C CA . SER A 1 458 ? 6.138 30.783 -17.551 1.00 88.62 458 SER A CA 1
ATOM 3612 C C . SER A 1 458 ? 4.669 30.352 -17.458 1.00 88.62 458 SER A C 1
ATOM 3614 O O . SER A 1 458 ? 3.761 31.147 -17.708 1.00 88.62 458 SER A O 1
ATOM 3616 N N . HIS A 1 459 ? 4.418 29.106 -17.049 1.00 87.69 459 HIS A N 1
ATOM 3617 C CA . HIS A 1 459 ? 3.069 28.585 -16.843 1.00 87.69 459 HIS A CA 1
ATOM 3618 C C . HIS A 1 459 ? 2.347 29.267 -15.667 1.00 87.69 459 HIS A C 1
ATOM 3620 O O . HIS A 1 459 ? 1.177 29.641 -15.781 1.00 87.69 459 HIS A O 1
ATOM 3626 N N . ILE A 1 460 ? 3.042 29.488 -14.547 1.00 89.94 460 ILE A N 1
ATOM 3627 C CA . ILE A 1 460 ? 2.494 30.205 -13.386 1.00 89.94 460 ILE A CA 1
ATOM 3628 C C . ILE A 1 460 ? 2.174 31.660 -13.751 1.00 89.94 460 ILE A C 1
ATOM 3630 O O . ILE A 1 460 ? 1.078 32.129 -13.438 1.00 89.94 460 ILE A O 1
ATOM 3634 N N . ASP A 1 461 ? 3.073 32.355 -14.451 1.00 88.50 461 ASP A N 1
ATOM 3635 C CA . ASP A 1 461 ? 2.842 33.726 -14.924 1.00 88.50 461 ASP A CA 1
ATOM 3636 C C . ASP A 1 461 ? 1.622 33.809 -15.848 1.00 88.50 461 ASP A C 1
ATOM 3638 O O . ASP A 1 461 ? 0.788 34.712 -15.715 1.00 88.50 461 ASP A O 1
ATOM 3642 N N . PHE A 1 462 ? 1.452 32.828 -16.739 1.00 87.00 462 PHE A N 1
ATOM 3643 C CA . PHE A 1 462 ? 0.258 32.731 -17.573 1.00 87.00 462 PHE A CA 1
ATOM 3644 C C . PHE A 1 462 ? -1.020 32.626 -16.723 1.00 87.00 462 PHE A C 1
ATOM 3646 O O . PHE A 1 462 ? -1.959 33.397 -16.941 1.00 87.00 462 PHE A O 1
ATOM 3653 N N . ILE A 1 463 ? -1.056 31.752 -15.710 1.00 85.62 463 ILE A N 1
ATOM 3654 C CA . ILE A 1 463 ? -2.210 31.610 -14.801 1.00 85.62 463 ILE A CA 1
ATOM 3655 C C . ILE A 1 463 ? -2.486 32.914 -14.039 1.00 85.62 463 ILE A C 1
ATOM 3657 O O . ILE A 1 463 ? -3.640 33.343 -13.938 1.00 85.62 463 ILE A O 1
ATOM 3661 N N . LEU A 1 464 ? -1.442 33.560 -13.514 1.00 85.12 464 LEU A N 1
ATOM 3662 C CA . LEU A 1 464 ? -1.568 34.818 -12.780 1.00 85.12 464 LEU A CA 1
ATOM 3663 C C . LEU A 1 464 ? -2.156 35.920 -13.669 1.00 85.12 464 LEU A C 1
ATOM 3665 O O . LEU A 1 464 ? -3.100 36.594 -13.257 1.00 85.12 464 LEU A O 1
ATOM 3669 N N . SER A 1 465 ? -1.689 36.037 -14.916 1.00 82.44 465 SER A N 1
ATOM 3670 C CA . SER A 1 465 ? -2.208 37.021 -15.874 1.00 82.44 465 SER A CA 1
ATOM 3671 C C . SER A 1 465 ? -3.695 36.808 -16.207 1.00 82.44 465 SER A C 1
ATOM 3673 O O . SER A 1 465 ? -4.464 37.771 -16.276 1.00 82.44 465 SER A O 1
ATOM 3675 N N . GLN A 1 466 ? -4.142 35.553 -16.335 1.00 76.56 466 GLN A N 1
ATOM 3676 C CA . GLN A 1 466 ? -5.548 35.206 -16.579 1.00 76.56 466 GLN A CA 1
ATOM 3677 C C . GLN A 1 466 ? -6.441 35.555 -15.381 1.00 76.56 466 GLN A C 1
ATOM 3679 O O . GLN A 1 466 ? -7.539 36.091 -15.557 1.00 76.56 466 GLN A O 1
ATOM 3684 N N . ASN A 1 467 ? -5.962 35.309 -14.158 1.00 72.50 467 ASN A N 1
ATOM 3685 C CA . ASN A 1 467 ? -6.689 35.653 -12.937 1.00 72.50 467 ASN A CA 1
ATOM 3686 C C . ASN A 1 467 ? -6.847 37.172 -12.778 1.00 72.50 467 ASN A C 1
ATOM 3688 O O . ASN A 1 467 ? -7.940 37.638 -12.453 1.00 72.50 467 ASN A O 1
ATOM 3692 N N . THR A 1 468 ? -5.806 37.953 -13.088 1.00 66.44 468 THR A N 1
ATOM 3693 C CA . THR A 1 468 ? -5.875 39.423 -13.082 1.00 66.44 468 THR A CA 1
ATOM 3694 C C . THR A 1 468 ? -6.841 39.952 -14.145 1.00 66.44 468 THR A C 1
ATOM 3696 O O . THR A 1 468 ? -7.631 40.853 -13.869 1.00 66.44 468 THR A O 1
ATOM 3699 N N . HIS A 1 469 ? -6.852 39.371 -15.349 1.00 60.78 469 HIS A N 1
ATOM 3700 C CA . HIS A 1 469 ? -7.816 39.750 -16.386 1.00 60.78 469 HIS A CA 1
ATOM 3701 C C . HIS A 1 469 ? -9.262 39.436 -15.998 1.00 60.78 469 HIS A C 1
ATOM 3703 O O . HIS A 1 469 ? -10.150 40.238 -16.288 1.00 60.78 469 HIS A O 1
ATOM 3709 N N . LYS A 1 470 ? -9.510 38.307 -15.326 1.00 57.41 470 LYS A N 1
ATOM 3710 C CA . LYS A 1 470 ? -10.847 37.938 -14.849 1.00 57.41 470 LYS A CA 1
ATOM 3711 C C . LYS A 1 470 ? -11.335 38.869 -13.734 1.00 57.41 470 LYS A C 1
ATOM 3713 O O . LYS A 1 470 ? -12.447 39.376 -13.832 1.00 57.41 470 LYS A O 1
ATOM 3718 N N . GLN A 1 471 ? -10.477 39.178 -12.759 1.00 57.84 471 GLN A N 1
ATOM 3719 C CA . GLN A 1 471 ? -10.781 40.134 -11.687 1.00 57.84 471 GLN A CA 1
ATOM 3720 C C . GLN A 1 471 ? -11.032 41.551 -12.218 1.00 57.84 471 GLN A C 1
ATOM 3722 O O . GLN A 1 471 ? -11.989 42.197 -11.805 1.00 57.84 471 GLN A O 1
ATOM 3727 N N . ASN A 1 472 ? -10.240 42.018 -13.190 1.00 56.88 472 ASN A N 1
ATOM 3728 C CA . ASN A 1 472 ? -10.462 43.326 -13.816 1.00 56.88 472 ASN A CA 1
ATOM 3729 C C . ASN A 1 472 ? -11.786 43.379 -14.592 1.00 56.88 472 ASN A C 1
ATOM 3731 O O . ASN A 1 472 ? -12.440 44.418 -14.624 1.00 56.88 472 ASN A O 1
ATOM 3735 N N . LYS A 1 473 ? -12.200 42.265 -15.208 1.00 51.75 473 LYS A N 1
ATOM 3736 C CA . LYS A 1 473 ? -13.466 42.170 -15.945 1.00 51.75 473 LYS A CA 1
ATOM 3737 C C . LYS A 1 473 ? -14.679 42.126 -15.011 1.00 51.75 473 LYS A C 1
ATOM 3739 O O . LYS A 1 473 ? -15.699 42.713 -15.343 1.00 51.75 473 LYS A O 1
ATOM 3744 N N . GLU A 1 474 ? -14.562 41.478 -13.853 1.00 53.00 474 GLU A N 1
ATOM 3745 C CA . GLU A 1 474 ? -15.595 41.466 -12.805 1.00 53.00 474 GLU A CA 1
ATOM 3746 C C . GLU A 1 474 ? -15.710 42.839 -12.111 1.00 53.00 474 GLU A C 1
ATOM 3748 O O . GLU A 1 474 ? -16.818 43.340 -11.941 1.00 53.00 474 GLU A O 1
ATOM 3753 N N . ALA A 1 475 ? -14.587 43.517 -11.843 1.00 52.31 475 ALA A N 1
ATOM 3754 C CA . ALA A 1 475 ? -14.575 44.876 -11.289 1.00 52.31 475 ALA A CA 1
ATOM 3755 C C . ALA A 1 475 ? -15.152 45.937 -12.250 1.00 52.31 475 ALA A C 1
ATOM 3757 O O . ALA A 1 475 ? -15.759 46.907 -11.808 1.00 52.31 475 ALA A O 1
ATOM 3758 N N . LEU A 1 476 ? -14.999 45.757 -13.567 1.00 49.31 476 LEU A N 1
ATOM 3759 C CA . LEU A 1 476 ? -15.630 46.623 -14.574 1.00 49.31 476 LEU A CA 1
ATOM 3760 C C . LEU A 1 476 ? -17.159 46.461 -14.618 1.00 49.31 476 LEU A C 1
ATOM 3762 O O . LEU A 1 476 ? -17.850 47.424 -14.930 1.00 49.31 476 LEU A O 1
ATOM 3766 N N . ILE A 1 477 ? -17.687 45.279 -14.277 1.00 51.16 477 ILE A N 1
ATOM 3767 C CA . ILE A 1 477 ? -19.135 45.016 -14.224 1.00 51.16 477 ILE A CA 1
ATOM 3768 C C . ILE A 1 477 ? -19.759 45.611 -12.948 1.00 51.16 477 ILE A C 1
ATOM 3770 O O . ILE A 1 477 ? -20.890 46.083 -12.997 1.00 51.16 477 ILE A O 1
ATOM 3774 N N . GLU A 1 478 ? -19.032 45.654 -11.827 1.00 47.75 478 GLU A N 1
ATOM 3775 C CA . GLU A 1 478 ? -19.504 46.294 -10.583 1.00 47.75 478 GLU A CA 1
ATOM 3776 C C . GLU A 1 478 ? -19.496 47.832 -10.623 1.00 47.75 478 GLU A C 1
ATOM 3778 O O . GLU A 1 478 ? -20.187 48.455 -9.826 1.00 47.75 478 GLU A O 1
ATOM 3783 N N . ILE A 1 479 ? -18.748 48.459 -11.538 1.00 50.97 479 ILE A N 1
ATOM 3784 C CA . ILE A 1 479 ? -18.734 49.926 -11.709 1.00 50.97 479 ILE A CA 1
ATOM 3785 C C . ILE A 1 479 ? -19.878 50.407 -12.632 1.00 50.97 479 ILE A C 1
ATOM 3787 O O . ILE A 1 479 ? -20.212 51.591 -12.631 1.00 50.97 479 ILE A O 1
ATOM 3791 N N . GLU A 1 480 ? -20.503 49.506 -13.401 1.00 44.66 480 GLU A N 1
ATOM 3792 C CA . GLU A 1 480 ? -21.651 49.800 -14.281 1.00 44.66 480 GLU A CA 1
ATOM 3793 C C . GLU A 1 480 ? -23.034 49.496 -13.652 1.00 44.66 480 GLU A C 1
ATOM 3795 O O . GLU A 1 480 ? -24.056 49.652 -14.328 1.00 44.66 480 GLU A O 1
ATOM 3800 N N . LEU A 1 481 ? -23.089 49.118 -12.367 1.00 39.69 481 LEU A N 1
ATOM 3801 C CA . LEU A 1 481 ? -24.311 48.990 -11.550 1.00 39.69 481 LEU A CA 1
ATOM 3802 C C . LEU A 1 481 ? -24.351 50.073 -10.467 1.00 39.69 481 LEU A C 1
ATOM 3804 O O . LEU A 1 481 ? -25.477 50.534 -10.159 1.00 39.69 481 LEU A O 1
#

Radius of gyration: 24.82 Å; Cα contacts (8 Å, |Δi|>4): 846; chains: 1; bounding box: 65×80×56 Å

InterPro domains:
  IPR000873 AMP-dependent synthetase/ligase domain [PF00501] (16-237)
  IPR006162 Phosphopantetheine attachment site [PS00012] (419-434)
  IPR009081 Phosphopantetheine binding ACP domain [PF00550] (397-460)
  IPR009081 Phosphopantetheine binding ACP domain [PS50075] (389-464)
  IPR010071 Amino acid adenylation domain [TIGR01733] (15-310)
  IPR020459 AMP-binding [PR00154] (23-34)
  IPR020459 AMP-binding [PR00154] (35-43)
  IPR020845 AMP-binding, conserved site [PS00455] (28-39)
  IPR025110 AMP-binding enzyme, C-terminal domain [PF13193] (294-367)
  IPR036736 ACP-like superfamily [G3DSA:1.10.1200.10] (383-463)
  IPR036736 ACP-like superfamily [SSF47336] (387-460)
  IPR042099 ANL, N-terminal domain [G3DSA:3.40.50.12780] (2-280)
  IPR045851 AMP-binding enzyme domain superfamily [G3DSA:3.30.300.30] (281-382)

Foldseek 3Di:
DPPCVVCVVVDDPDDDDPPDDQAQFPDWAWAQDLQLDTWTFTWGNQLQCLVLVLCCVVLVDDQLAEAEQQDDPNDLVSSNSPVNCVVHVHHYDYDDPLQSQPLVSVLVCCQVVLHAEYEFALVSLQVSCVPQVVDPCSCVSNVSHAEYEYELDARDPVSVLSCVVRYPHWYKYFYDDPQQRRGFAIDIDDNPDPGDFNFAGTPQKDWFFADPVRDGDDAPDKGWIKIWGRRGTPAIDPCVPNRCVQWDQNPVDHPTTIGGPQWMWGAHPVRTIHTDGGNDQWDRARSGTDNQSSVQVLLVPDPFFPGKGWHFDQDPVRHTFIEIETEGPDDDDVLVSLVSVVVSDPQQSRGLYYHYDPDFDADPVRHGPPVPPDDSVVRCVPPPPPAADDPDPQLVVLQVLLCVLLVDPRAGQADFSSVSVHDDSSLSVSQSCCCVVLVFDDDPVQCSNQRGSNSSSVVSVVRVVVVVVVVVVVVVVVVVD

Mean predicted aligned error: 11.67 Å